Protein AF-A0A9D7HPA2-F1 (afdb_monomer)

Mean predicted aligned error: 9.97 Å

Nearest PDB structures (foldseek):
  3kd4-assembly1_A  TM=5.692E-01  e=1.834E-11  Parabacteroides distasonis ATCC 8503
  7oci-assembly1_A  TM=3.700E-01  e=1.422E-03  Saccharomyces cerevisiae S288C
  4q56-assembly1_A  TM=4.230E-01  e=3.021E-01  Cornu aspersum
  3fzb-assembly2_C  TM=3.402E-01  e=1.429E+00  Lambdavirus lambda
  3fzb-assembly1_A  TM=3.064E-01  e=3.193E+00  Lambdavirus lambda

Foldseek 3Di:
DDWDQFDDLQDRDIDDDDDDDDPDDDPPDDDDDDDDDDAPQAPQVVPLPDPSVLRDAGVVLVVFKDKAAPAAQAWDAKDKDKDKDFVLQQKAKDFDAFPDWDDDPRIIMGMHIDGGGANAPPAPQFQSQPDGGMMITDDRCLPDPPDPCPDDPCVLPSRDTSLVSLVLNVQCVLCVCVVVCVVDVDPPPVQLVVLLCVQCPPVPPDDPLVSLLSVLVCLQQPAAEDECVCVRRPNDPPDDDDLSVCSNNSYHYPSCQSSNSSVVCVVSVFFKKKWFFDFVSHHADDNGHDNNRNPTFIWIWTDDPPDTWIAGRDDHRHGAGILADALRQAQGKIWIDGNVLSPDSDNRRTDIDTRHHADQVFQEWEKEWDWEAEPVVLWIKIKIKIKGWANLCVQAVCCVVPVDHDPVAQCLSPQDQQVFPQKDWDDKDKDDWDRDPRTMIMMITMIINSVQWDDPDPFKIKGWQASQLRDSFDPPRDLPSHDGKRFDSGFHKYKGKYKYFYPAFKDKDKPFADADWADQPQWIWHWDWADPDRGIIMIMIIIGGPDGIRGSVRSVSVVVRRVNSNRVSGIMMMIGHDDPPDD

pLDDT: mean 81.25, std 18.53, range [27.78, 98.69]

Solvent-accessible surface area (backbone atoms only — not comparable to full-atom values): 32894 Å² total; per-residue (Å²): 115,50,81,42,72,45,47,54,101,85,46,82,43,81,45,78,50,78,80,83,85,81,79,89,82,56,94,88,67,85,85,88,87,86,86,86,85,86,79,59,58,62,80,44,68,93,70,38,72,61,85,61,36,78,76,63,82,43,51,49,43,70,68,45,32,51,74,49,67,81,59,33,74,52,65,38,67,69,48,79,49,76,51,76,48,48,60,75,56,25,74,38,81,38,66,60,77,60,75,42,77,50,75,61,89,56,40,37,38,36,31,37,77,49,62,70,39,59,50,51,70,71,48,66,52,44,42,69,58,77,70,58,70,34,31,36,32,18,50,40,58,35,75,57,71,76,85,85,68,93,83,52,94,65,57,84,53,36,67,50,44,56,55,55,52,55,49,41,46,56,49,44,60,37,49,45,54,56,69,46,44,77,77,40,84,67,84,73,55,65,63,45,56,53,58,51,47,63,73,49,61,91,48,91,82,60,57,68,48,60,52,50,42,54,52,48,37,46,46,18,73,67,25,46,52,42,80,49,58,54,56,40,72,68,76,52,92,77,63,80,90,53,65,50,57,27,60,74,68,35,40,42,44,60,87,47,37,64,44,50,49,39,47,56,43,52,71,72,73,51,73,60,32,41,28,38,57,44,51,54,59,72,34,71,47,53,103,58,34,60,72,62,62,84,83,46,65,57,31,45,30,35,67,43,90,95,48,69,47,38,37,52,68,57,87,49,65,54,37,50,37,56,72,53,64,56,65,49,46,40,56,25,34,22,45,50,47,40,64,73,62,68,72,49,94,62,88,75,74,88,42,73,45,69,39,75,64,79,67,52,90,45,20,31,35,39,39,40,34,50,30,46,35,37,80,89,81,52,42,27,42,29,46,33,45,38,39,24,18,26,57,42,25,71,57,19,48,35,20,80,75,68,73,40,62,61,87,88,53,69,65,44,48,32,64,49,69,56,72,16,90,43,37,40,72,75,48,77,49,68,56,80,68,42,71,54,87,66,30,33,38,43,38,42,37,34,32,40,35,31,75,26,51,43,78,78,52,97,59,30,36,36,37,56,39,41,42,67,45,62,62,80,64,85,74,90,67,65,41,82,88,55,83,57,43,37,42,52,84,59,32,33,39,39,38,33,36,42,36,42,37,43,81,53,54,45,47,73,48,72,43,74,36,71,71,48,75,42,68,43,88,59,27,38,39,38,30,47,79,45,74,77,55,56,35,31,37,36,39,40,38,37,42,37,30,67,55,39,67,46,56,54,94,46,30,60,48,41,43,54,46,49,51,46,49,62,30,36,19,54,18,29,41,37,36,29,60,49,75,84,78,80,130

Secondary structure (DSSP, 8-state):
-EEEEEE-SS-EEEEEE------S--TT------------S-S-TTT-SSGGGGG---HHHHTS--EEES-BSS-EEEEEEEEEEEGGG-B--EESPPSEEEEETTEEEEEEEEEEE-B-TT-TT--TTTSS-EEE---B------SS-TTSTTTTSTTS-HHHHHHHHHHHHHHHHHHHHHHS-----HHHHHHHHHHTTT-TTS-HHHHHHHHHHHHHHH-EEE--HHHHTTS-------HHHHHHTTEEEGGGHHHHHHHHHHHTT--EEEEE---TTT---BTTB---TTTS-EEEEEEETTEEEEE----SSS-PPTT---TTTTTPEEEEEEHHHHT-SS----EEEEPP---GGG-EEEEEEEEEEETTTTEEEEEEEEEEETHHHHHHHHHHHHS---TTS-GGGG--GGGSTT-EEEEEEEPPPB-SSSPEEEEEEEEE-GGGEEE-SSSEEEEE-TTTT--S--SS---TT--S-EE-SS-EEEEEEEEEEESS-EEEEEESS--EEEEETTEEEEEEEEE-SSSEEEEEEEEEES-SEE-GGGHHHHHHHHHHHHHHTT-EEEEEEPPP---

Structure (mmCIF, N/CA/C/O backbone):
data_AF-A0A9D7HPA2-F1
#
_entry.id   AF-A0A9D7HPA2-F1
#
loop_
_atom_site.group_PDB
_atom_site.id
_atom_site.type_symbol
_atom_site.label_atom_id
_atom_site.label_alt_id
_atom_site.label_comp_id
_atom_site.label_asym_id
_atom_site.label_entity_id
_atom_site.label_seq_id
_atom_site.pdbx_PDB_ins_code
_atom_site.Cartn_x
_atom_site.Cartn_y
_atom_site.Cartn_z
_atom_site.occupancy
_atom_site.B_iso_or_equiv
_atom_site.auth_seq_id
_atom_site.auth_comp_id
_atom_site.auth_asym_id
_atom_site.auth_atom_id
_atom_site.pdbx_PDB_model_num
ATOM 1 N N . MET A 1 1 ? 20.325 -29.134 -6.492 1.00 56.75 1 MET A N 1
ATOM 2 C CA . MET A 1 1 ? 20.089 -28.386 -7.747 1.00 56.75 1 MET A CA 1
ATOM 3 C C . MET A 1 1 ? 18.676 -28.676 -8.200 1.00 56.75 1 MET A C 1
ATOM 5 O O . MET A 1 1 ? 18.368 -29.830 -8.470 1.00 56.75 1 MET A O 1
ATOM 9 N N . GLN A 1 2 ? 17.821 -27.661 -8.235 1.00 58.47 2 GLN A N 1
ATOM 10 C CA . GLN A 1 2 ? 16.469 -27.806 -8.761 1.00 58.47 2 GLN A CA 1
ATOM 11 C C . GLN A 1 2 ? 16.401 -27.107 -10.119 1.00 58.47 2 GLN A C 1
ATOM 13 O O . GLN A 1 2 ? 16.871 -25.980 -10.288 1.00 58.47 2 GLN A O 1
ATOM 18 N N . ARG A 1 3 ? 15.874 -27.821 -11.114 1.00 57.16 3 ARG A N 1
ATOM 19 C CA . ARG A 1 3 ? 15.630 -27.293 -12.457 1.00 57.16 3 ARG A CA 1
ATOM 20 C C . ARG A 1 3 ? 14.155 -26.944 -12.541 1.00 57.16 3 ARG A C 1
ATOM 22 O O . ARG A 1 3 ? 13.318 -27.841 -12.496 1.00 57.16 3 ARG A O 1
ATOM 29 N N . ALA A 1 4 ? 13.854 -25.663 -12.683 1.00 57.59 4 ALA A N 1
ATOM 30 C CA . ALA A 1 4 ? 12.499 -25.182 -12.895 1.00 57.59 4 ALA A CA 1
ATOM 31 C C . ALA A 1 4 ? 12.332 -24.761 -14.358 1.00 57.59 4 ALA A C 1
ATOM 33 O O . ALA A 1 4 ? 13.221 -24.147 -14.951 1.00 57.59 4 ALA A O 1
ATOM 34 N N . LYS A 1 5 ? 11.184 -25.082 -14.958 1.00 58.91 5 LYS A N 1
ATOM 35 C CA . LYS A 1 5 ? 10.776 -24.439 -16.210 1.00 58.91 5 LYS A CA 1
ATOM 36 C C . LYS A 1 5 ? 10.077 -23.140 -15.847 1.00 58.91 5 LYS A C 1
ATOM 38 O O . LYS A 1 5 ? 9.003 -23.178 -15.259 1.00 58.91 5 LYS A O 1
ATOM 43 N N . VAL A 1 6 ? 10.670 -22.013 -16.214 1.00 56.09 6 VAL A N 1
ATOM 44 C CA . VAL A 1 6 ? 10.032 -20.704 -16.092 1.00 56.09 6 VAL A CA 1
ATOM 45 C C . VAL A 1 6 ? 9.350 -20.414 -17.412 1.00 56.09 6 VAL A C 1
ATOM 47 O O . VAL A 1 6 ? 9.995 -20.160 -18.429 1.00 56.09 6 VAL A O 1
ATOM 50 N N . ARG A 1 7 ? 8.023 -20.488 -17.418 1.00 54.44 7 ARG A N 1
ATOM 51 C CA . ARG A 1 7 ? 7.247 -20.019 -18.557 1.00 54.44 7 ARG A CA 1
ATOM 52 C C . ARG A 1 7 ? 7.038 -18.518 -18.424 1.00 54.44 7 ARG A C 1
ATOM 54 O O . ARG A 1 7 ? 6.667 -18.022 -17.370 1.00 54.44 7 ARG A O 1
ATOM 61 N N . THR A 1 8 ? 7.232 -17.801 -19.514 1.00 53.53 8 THR A N 1
ATOM 62 C CA . THR A 1 8 ? 6.717 -16.446 -19.704 1.00 53.53 8 THR A CA 1
ATOM 63 C C . THR A 1 8 ? 5.618 -16.513 -20.770 1.00 53.53 8 THR A C 1
ATOM 65 O O . THR A 1 8 ? 5.485 -17.538 -21.446 1.00 53.53 8 THR A O 1
ATOM 68 N N . PRO A 1 9 ? 4.853 -15.436 -21.027 1.00 46.03 9 PRO A N 1
ATOM 69 C CA . PRO A 1 9 ? 3.912 -15.393 -22.155 1.00 46.03 9 PRO A CA 1
ATOM 70 C C . PRO A 1 9 ? 4.555 -15.668 -23.531 1.00 46.03 9 PRO A C 1
ATOM 72 O O . PRO A 1 9 ? 3.867 -15.713 -24.552 1.00 46.03 9 PRO A O 1
ATOM 75 N N . ILE A 1 10 ? 5.888 -15.758 -23.587 1.00 46.94 10 ILE A N 1
ATOM 76 C CA . ILE A 1 10 ? 6.703 -15.679 -24.796 1.00 46.94 10 ILE A CA 1
ATOM 77 C C . ILE A 1 10 ? 7.681 -16.851 -24.911 1.00 46.94 10 ILE A C 1
ATOM 79 O O . ILE A 1 10 ? 7.950 -17.313 -26.022 1.00 46.94 10 ILE A O 1
ATOM 83 N N . THR A 1 11 ? 8.206 -17.327 -23.785 1.00 52.28 11 THR A N 1
ATOM 84 C CA . THR A 1 11 ? 9.314 -18.280 -23.716 1.00 52.28 11 THR A CA 1
ATOM 85 C C . THR A 1 11 ? 9.033 -19.368 -22.686 1.00 52.28 11 THR A C 1
ATOM 87 O O . THR A 1 11 ? 8.380 -19.134 -21.676 1.00 52.28 11 THR A O 1
ATOM 90 N N . ASN A 1 12 ? 9.557 -20.566 -22.938 1.00 56.91 12 ASN A N 1
ATOM 91 C CA . ASN A 1 12 ? 9.781 -21.563 -21.897 1.00 56.91 12 ASN A CA 1
ATOM 92 C C . ASN A 1 12 ? 11.282 -21.538 -21.611 1.00 56.91 12 ASN A C 1
ATOM 94 O O . ASN A 1 12 ? 12.064 -22.079 -22.393 1.00 56.91 12 ASN A O 1
ATOM 98 N N . GLU A 1 13 ? 11.670 -20.854 -20.544 1.00 61.69 13 GLU A N 1
ATOM 99 C CA . GLU A 1 13 ? 13.046 -20.766 -20.068 1.00 61.69 13 GLU A CA 1
ATOM 100 C C . GLU A 1 13 ? 13.318 -21.861 -19.040 1.00 61.69 13 GLU A C 1
ATOM 102 O O . GLU A 1 13 ? 12.416 -22.369 -18.370 1.00 61.69 13 GLU A O 1
ATOM 107 N N . GLU A 1 14 ? 14.582 -22.240 -18.917 1.00 62.88 14 GLU A N 1
ATOM 108 C CA . GLU A 1 14 ? 15.038 -23.070 -17.812 1.00 62.88 14 GLU A CA 1
ATOM 109 C C . GLU A 1 14 ? 15.708 -22.160 -16.795 1.00 62.88 14 GLU A C 1
ATOM 111 O O . GLU A 1 14 ? 16.639 -21.429 -17.130 1.00 62.88 14 GLU A O 1
ATOM 116 N N . ALA A 1 15 ? 15.210 -22.190 -15.565 1.00 65.62 15 ALA A N 1
ATOM 117 C CA . ALA A 1 15 ? 15.861 -21.568 -14.430 1.00 65.62 15 ALA A CA 1
ATOM 118 C C . ALA A 1 15 ? 16.487 -22.653 -13.559 1.00 65.62 15 ALA A C 1
ATOM 120 O O . ALA A 1 15 ? 15.932 -23.741 -13.368 1.00 65.62 15 ALA A O 1
ATOM 121 N N . TRP A 1 16 ? 17.652 -22.333 -13.014 1.00 69.25 16 TRP A N 1
ATOM 122 C CA . TRP A 1 16 ? 18.376 -23.200 -12.101 1.00 69.25 16 TRP A CA 1
ATOM 123 C C . TRP A 1 16 ? 18.486 -22.510 -10.752 1.00 69.25 16 TRP A C 1
ATOM 125 O O . TRP A 1 16 ? 18.952 -21.374 -10.681 1.00 69.25 16 TRP A O 1
ATOM 135 N N . SER A 1 17 ? 18.082 -23.207 -9.691 1.00 74.25 17 SER A N 1
ATOM 136 C CA . SER A 1 17 ? 18.347 -22.797 -8.316 1.00 74.25 17 SER A CA 1
ATOM 137 C C . SER A 1 17 ? 19.311 -23.780 -7.649 1.00 74.25 17 SER A C 1
ATOM 139 O O . SER A 1 17 ? 19.229 -25.010 -7.797 1.00 74.25 17 SER A O 1
ATOM 141 N N . TYR A 1 18 ? 20.261 -23.212 -6.915 1.00 77.12 18 TYR A N 1
ATOM 142 C CA . TYR A 1 18 ? 21.232 -23.940 -6.112 1.00 77.12 18 TYR A CA 1
ATOM 143 C C . TYR A 1 18 ? 20.990 -23.552 -4.653 1.00 77.12 18 TYR A C 1
ATOM 145 O O . TYR A 1 18 ? 21.282 -22.424 -4.273 1.00 77.12 18 TYR A O 1
ATOM 153 N N . SER A 1 19 ? 20.424 -24.471 -3.865 1.00 80.75 19 SER A N 1
ATOM 154 C CA . SER A 1 19 ? 20.400 -24.356 -2.401 1.00 80.75 19 SER A CA 1
ATOM 155 C C . SER A 1 19 ? 21.610 -25.091 -1.845 1.00 80.75 19 SER A C 1
ATOM 157 O O . SER A 1 19 ? 21.889 -26.219 -2.267 1.00 80.75 19 SER A O 1
ATOM 159 N N . LEU A 1 20 ? 22.330 -24.434 -0.944 1.00 81.00 20 LEU A N 1
ATOM 160 C CA . LEU A 1 20 ? 23.427 -25.008 -0.178 1.00 81.00 20 LEU A CA 1
ATOM 161 C C . LEU A 1 20 ? 22.955 -25.084 1.271 1.00 81.00 20 LEU A C 1
ATOM 163 O O . LEU A 1 20 ? 22.969 -24.078 1.975 1.00 81.00 20 LEU A O 1
ATOM 167 N N . ASP A 1 21 ? 22.524 -26.268 1.695 1.00 82.69 21 ASP A N 1
ATOM 168 C CA . ASP A 1 21 ? 22.104 -26.501 3.074 1.00 82.69 21 ASP A CA 1
ATOM 169 C C . ASP A 1 21 ? 23.338 -26.876 3.894 1.00 82.69 21 ASP A C 1
ATOM 171 O O . ASP A 1 21 ? 23.985 -27.900 3.659 1.00 82.69 21 ASP A O 1
ATOM 175 N N . VAL A 1 22 ? 23.704 -26.009 4.831 1.00 83.00 22 VAL A N 1
ATOM 176 C CA . VAL A 1 22 ? 24.947 -26.133 5.592 1.00 83.00 22 VAL A CA 1
ATOM 177 C C . VAL A 1 22 ? 24.604 -26.724 6.952 1.00 83.00 22 VAL A C 1
ATOM 179 O O . VAL A 1 22 ? 23.948 -26.084 7.769 1.00 83.00 22 VAL A O 1
ATOM 182 N N . ALA A 1 23 ? 25.010 -27.970 7.188 1.00 88.69 23 ALA A N 1
ATOM 183 C CA . ALA A 1 23 ? 24.711 -28.692 8.421 1.00 88.69 23 ALA A CA 1
ATOM 184 C C . ALA A 1 23 ? 25.867 -28.608 9.427 1.00 88.69 23 ALA A C 1
ATOM 186 O O . ALA A 1 23 ? 27.034 -28.525 9.050 1.00 88.69 23 ALA A O 1
ATOM 187 N N . GLY A 1 24 ? 25.538 -28.694 10.719 1.00 89.44 24 GLY A N 1
ATOM 188 C CA . GLY A 1 24 ? 26.531 -28.828 11.789 1.00 89.44 24 GLY A CA 1
ATOM 189 C C . GLY A 1 24 ? 27.264 -27.543 12.186 1.00 89.44 24 GLY A C 1
ATOM 190 O O . GLY A 1 24 ? 28.235 -27.642 12.930 1.00 89.44 24 GLY A O 1
ATOM 191 N N . ILE A 1 25 ? 26.802 -26.370 11.735 1.00 90.88 25 ILE A N 1
ATOM 192 C CA . ILE A 1 25 ? 27.336 -25.064 12.156 1.00 90.88 25 ILE A CA 1
ATOM 193 C C . ILE A 1 25 ? 27.054 -24.844 13.647 1.00 90.88 25 ILE A C 1
ATOM 195 O O . ILE A 1 25 ? 25.927 -25.033 14.112 1.00 90.88 25 ILE A O 1
ATOM 199 N N . ARG A 1 26 ? 28.069 -24.403 14.389 1.00 93.69 26 ARG A N 1
ATOM 200 C CA . ARG A 1 26 ? 27.989 -23.981 15.791 1.00 93.69 26 ARG A CA 1
ATOM 201 C C . ARG A 1 26 ? 28.236 -22.479 15.922 1.00 93.69 26 ARG A C 1
ATOM 203 O O . ARG A 1 26 ? 28.821 -21.840 15.051 1.00 93.69 26 ARG A O 1
ATOM 210 N N . THR A 1 27 ? 27.799 -21.900 17.040 1.00 92.31 27 THR A N 1
ATOM 211 C CA . THR A 1 27 ? 28.061 -20.489 17.357 1.00 92.31 27 THR A CA 1
ATOM 212 C C . THR A 1 27 ? 29.565 -20.211 17.376 1.00 92.31 27 THR A C 1
ATOM 214 O O . THR A 1 27 ? 30.301 -20.863 18.113 1.00 92.31 27 THR A O 1
ATOM 217 N N . GLY A 1 28 ? 30.001 -19.216 16.600 1.00 92.44 28 GLY A N 1
ATOM 218 C CA . GLY A 1 28 ? 31.408 -18.823 16.476 1.00 92.44 28 GLY A CA 1
ATOM 219 C C . GLY A 1 28 ? 32.152 -19.467 15.303 1.00 92.44 28 GLY A C 1
ATOM 220 O O . GLY A 1 28 ? 33.264 -19.035 15.004 1.00 92.44 28 GLY A O 1
ATOM 221 N N . ASP A 1 29 ? 31.551 -20.443 14.615 1.00 94.00 29 ASP A N 1
ATOM 222 C CA . ASP A 1 29 ? 32.142 -21.018 13.407 1.00 94.00 29 ASP A CA 1
ATOM 223 C C . ASP A 1 29 ? 32.238 -19.969 12.287 1.00 94.00 29 ASP A C 1
ATOM 225 O O . ASP A 1 29 ? 31.344 -19.142 12.090 1.00 94.00 29 ASP A O 1
ATOM 229 N N . VAL A 1 30 ? 33.322 -20.039 11.512 1.00 91.00 30 VAL A N 1
ATOM 230 C CA . VAL A 1 30 ? 33.502 -19.255 10.285 1.00 91.00 30 VAL A CA 1
ATOM 231 C C . VAL A 1 30 ? 33.219 -20.161 9.100 1.00 91.00 30 VAL A C 1
ATOM 233 O O . VAL A 1 30 ? 33.853 -21.204 8.941 1.00 91.00 30 VAL A O 1
ATOM 236 N N . VAL A 1 31 ? 32.283 -19.748 8.252 1.00 90.81 31 VAL A N 1
ATOM 237 C CA . VAL A 1 31 ? 31.898 -20.508 7.064 1.00 90.81 31 VAL A CA 1
ATOM 238 C C . VAL A 1 31 ? 32.388 -19.787 5.817 1.00 90.81 31 VAL A C 1
ATOM 240 O O . VAL A 1 31 ? 32.127 -18.600 5.631 1.00 90.81 31 VAL A O 1
ATOM 243 N N . GLU A 1 32 ? 33.093 -20.513 4.952 1.00 90.88 32 GLU A N 1
ATOM 244 C CA . GLU A 1 32 ? 33.601 -19.987 3.691 1.00 90.88 32 GLU A CA 1
ATOM 245 C C . GLU A 1 32 ? 32.871 -20.617 2.503 1.00 90.88 32 GLU A C 1
ATOM 247 O O . GLU A 1 32 ? 32.838 -21.838 2.343 1.00 90.88 32 GLU A O 1
ATOM 252 N N . PHE A 1 33 ? 32.346 -19.766 1.624 1.00 88.94 33 PHE A N 1
ATOM 253 C CA . PHE A 1 33 ? 31.756 -20.178 0.357 1.00 88.94 33 PHE A CA 1
ATOM 254 C C . PHE A 1 33 ? 32.484 -19.518 -0.805 1.00 88.94 33 PHE A C 1
ATOM 256 O O . PHE A 1 33 ? 32.704 -18.308 -0.818 1.00 88.94 33 PHE A O 1
ATOM 263 N N . ARG A 1 34 ? 32.812 -20.314 -1.825 1.00 90.19 34 ARG A N 1
ATOM 264 C CA . ARG A 1 34 ? 33.353 -19.825 -3.095 1.00 90.19 34 ARG A CA 1
ATOM 265 C C . ARG A 1 34 ? 32.576 -20.442 -4.240 1.00 90.19 34 ARG A C 1
ATOM 267 O O . ARG A 1 34 ? 32.484 -21.662 -4.348 1.00 90.19 34 ARG A O 1
ATOM 274 N N . TRP A 1 35 ? 32.053 -19.604 -5.122 1.00 88.62 35 TRP A N 1
ATOM 275 C CA . TRP A 1 35 ? 31.355 -20.056 -6.318 1.00 88.62 35 TRP A CA 1
ATOM 276 C C . TRP A 1 35 ? 31.652 -19.139 -7.501 1.00 88.62 35 TRP A C 1
ATOM 278 O O . TRP A 1 35 ? 32.033 -17.979 -7.347 1.00 88.62 35 TRP A O 1
ATOM 288 N N . LYS A 1 36 ? 31.453 -19.668 -8.707 1.00 88.31 36 LYS A N 1
ATOM 289 C CA . LYS A 1 36 ? 31.543 -18.924 -9.962 1.00 88.31 36 LYS A CA 1
ATOM 290 C C . LYS A 1 36 ? 30.421 -19.384 -10.876 1.00 88.31 36 LYS A C 1
ATOM 292 O O . LYS A 1 36 ? 30.285 -20.577 -11.130 1.00 88.31 36 LYS A O 1
ATOM 297 N N . TYR A 1 37 ? 29.669 -18.428 -11.409 1.00 82.50 37 TYR A N 1
ATOM 298 C CA . TYR A 1 37 ? 28.643 -18.687 -12.412 1.00 82.50 37 TYR A CA 1
ATOM 299 C C . TYR A 1 37 ? 29.034 -18.032 -13.730 1.00 82.50 37 TYR A C 1
ATOM 301 O O . TYR A 1 37 ? 29.511 -16.899 -13.759 1.00 82.50 37 TYR A O 1
ATOM 309 N N . MET A 1 38 ? 28.831 -18.756 -14.826 1.00 81.00 38 MET A N 1
ATOM 310 C CA . MET A 1 38 ? 28.957 -18.213 -16.173 1.00 81.00 38 MET A CA 1
ATOM 311 C C . MET A 1 38 ? 27.562 -18.124 -16.765 1.00 81.00 38 MET A C 1
ATOM 313 O O . MET A 1 38 ? 26.916 -19.145 -16.994 1.00 81.00 38 MET A O 1
ATOM 317 N N . VAL A 1 39 ? 27.098 -16.897 -16.979 1.00 74.88 39 VAL A N 1
ATOM 318 C CA . VAL A 1 39 ? 25.806 -16.636 -17.606 1.00 74.88 39 VAL A CA 1
ATOM 319 C C . VAL A 1 39 ? 26.052 -16.457 -19.106 1.00 74.88 39 VAL A C 1
ATOM 321 O O . VAL A 1 39 ? 26.693 -15.477 -19.490 1.00 74.88 39 VAL A O 1
ATOM 324 N N . PRO A 1 40 ? 25.609 -17.389 -19.967 1.00 68.56 40 PRO A N 1
ATOM 325 C CA . PRO A 1 40 ? 25.776 -17.250 -21.412 1.00 68.56 40 PRO A CA 1
ATOM 326 C C . PRO A 1 40 ? 25.123 -15.957 -21.912 1.00 68.56 40 PRO A C 1
ATOM 328 O O . PRO A 1 40 ? 23.958 -15.696 -21.623 1.00 68.56 40 PRO A O 1
ATOM 331 N N . TYR A 1 41 ? 25.887 -15.141 -22.641 1.00 63.84 41 TYR A N 1
ATOM 332 C CA . TYR A 1 41 ? 25.460 -13.820 -23.124 1.00 63.84 41 TYR A CA 1
ATOM 333 C C . TYR A 1 41 ? 24.243 -13.908 -24.058 1.00 63.84 41 TYR A C 1
ATOM 335 O O . TYR A 1 41 ? 23.307 -13.116 -23.941 1.00 63.84 41 TYR A O 1
ATOM 343 N N . ASP A 1 42 ? 24.248 -14.932 -24.913 1.00 63.16 42 ASP A N 1
ATOM 344 C CA . ASP A 1 42 ? 23.152 -15.360 -25.776 1.00 63.16 42 ASP A CA 1
ATOM 345 C C . ASP A 1 42 ? 22.907 -16.860 -25.519 1.00 63.16 42 ASP A C 1
ATOM 347 O O . ASP A 1 42 ? 23.666 -17.720 -25.967 1.00 63.16 42 ASP A O 1
ATOM 351 N N . LEU A 1 43 ? 21.875 -17.179 -24.728 1.00 56.47 43 LEU A N 1
ATOM 352 C CA . LEU A 1 43 ? 21.468 -18.565 -24.435 1.00 56.47 43 LEU A CA 1
ATOM 353 C C . LEU A 1 43 ? 20.929 -19.288 -25.674 1.00 56.47 43 LEU A C 1
ATOM 355 O O . LEU A 1 43 ? 20.772 -20.510 -25.671 1.00 56.47 43 LEU A O 1
ATOM 359 N N . ASN A 1 44 ? 20.591 -18.531 -26.710 1.00 54.03 44 ASN A N 1
ATOM 360 C CA . ASN A 1 44 ? 19.641 -18.933 -27.716 1.00 54.03 44 ASN A CA 1
ATOM 361 C C . ASN A 1 44 ? 20.144 -18.763 -29.144 1.00 54.03 44 ASN A C 1
ATOM 363 O O . ASN A 1 44 ? 19.396 -19.129 -30.049 1.00 54.03 44 ASN A O 1
ATOM 367 N N . ALA A 1 45 ? 21.383 -18.311 -29.352 1.00 50.94 45 ALA A N 1
ATOM 368 C CA . ALA A 1 45 ? 22.054 -18.196 -30.647 1.00 50.94 45 ALA A CA 1
ATOM 369 C C . ALA A 1 45 ? 21.737 -19.361 -31.613 1.00 50.94 45 ALA A C 1
ATOM 371 O O . ALA A 1 45 ? 21.465 -19.109 -32.785 1.00 50.94 45 ALA A O 1
ATOM 372 N N . PRO A 1 46 ? 21.674 -20.641 -31.174 1.00 51.84 46 PRO A N 1
ATOM 373 C CA . PRO A 1 46 ? 21.341 -21.751 -32.074 1.00 51.84 46 PRO A CA 1
ATOM 374 C C . PRO A 1 46 ? 19.865 -21.800 -32.524 1.00 51.84 46 PRO A C 1
ATOM 376 O O . PRO A 1 46 ? 19.547 -22.433 -33.526 1.00 51.84 46 PRO A O 1
ATOM 379 N N . ARG A 1 47 ? 18.942 -21.178 -31.778 1.00 48.06 47 ARG A N 1
ATOM 380 C CA . ARG A 1 47 ? 17.478 -21.166 -31.994 1.00 48.06 47 ARG A CA 1
ATOM 381 C C . ARG A 1 47 ? 16.933 -19.805 -32.445 1.00 48.06 47 ARG A C 1
ATOM 383 O O . ARG A 1 47 ? 15.775 -19.728 -32.858 1.00 48.06 47 ARG A O 1
ATOM 390 N N . SER A 1 48 ? 17.749 -18.755 -32.379 1.00 46.53 48 SER A N 1
ATOM 391 C CA . SER A 1 48 ? 17.416 -17.378 -32.748 1.00 46.53 48 SER A CA 1
ATOM 392 C C . SER A 1 48 ? 17.698 -17.052 -34.221 1.00 46.53 48 SER A C 1
ATOM 394 O O . SER A 1 48 ? 17.544 -15.908 -34.627 1.00 46.53 48 SER A O 1
ATOM 396 N N . TYR A 1 49 ? 18.008 -18.028 -35.081 1.00 44.09 49 TYR A N 1
ATOM 397 C CA . TYR A 1 49 ? 18.020 -17.809 -36.534 1.00 44.09 49 TYR A CA 1
ATOM 398 C C . TYR A 1 49 ? 16.582 -17.767 -37.105 1.00 44.09 49 TYR A C 1
ATOM 400 O O . TYR A 1 49 ? 15.806 -18.711 -36.960 1.00 44.09 49 TYR A O 1
ATOM 408 N N . GLY A 1 50 ? 16.208 -16.664 -37.774 1.00 48.44 50 GLY A N 1
ATOM 409 C CA . GLY A 1 50 ? 14.927 -16.496 -38.490 1.00 48.44 50 GLY A CA 1
ATOM 410 C C . GLY A 1 50 ? 13.968 -15.455 -37.886 1.00 48.44 50 GLY A C 1
ATOM 411 O O . GLY A 1 50 ? 14.345 -14.640 -37.053 1.00 48.44 50 GLY A O 1
ATOM 412 N N . TRP A 1 51 ? 12.689 -15.452 -38.291 1.00 44.06 51 TRP A N 1
ATOM 413 C CA . TRP A 1 51 ? 11.695 -14.457 -37.831 1.00 44.06 51 TRP A CA 1
ATOM 414 C C . TRP A 1 51 ? 11.473 -14.454 -36.306 1.00 44.06 51 TRP A C 1
ATOM 416 O O . TRP A 1 51 ? 11.012 -13.453 -35.759 1.00 44.06 51 TRP A O 1
ATOM 426 N N . ARG A 1 52 ? 11.824 -15.558 -35.628 1.00 41.47 52 ARG A N 1
ATOM 427 C CA . ARG A 1 52 ? 11.766 -15.722 -34.168 1.00 41.47 52 ARG A CA 1
ATOM 428 C C . ARG A 1 52 ? 12.858 -14.951 -33.417 1.00 41.47 52 ARG A C 1
ATOM 430 O O . ARG A 1 52 ? 12.622 -14.619 -32.263 1.00 41.47 52 ARG A O 1
ATOM 437 N N . ALA A 1 53 ? 13.958 -14.576 -34.083 1.00 48.62 53 ALA A N 1
ATOM 438 C CA . ALA A 1 53 ? 14.993 -13.683 -33.542 1.00 48.62 53 ALA A CA 1
ATOM 439 C C . ALA A 1 53 ? 14.417 -12.352 -33.037 1.00 48.62 53 ALA A C 1
ATOM 441 O O . ALA A 1 53 ? 14.926 -11.755 -32.103 1.00 48.62 53 ALA A O 1
ATOM 442 N N . ARG A 1 54 ? 13.326 -11.892 -33.668 1.00 46.41 54 ARG A N 1
ATOM 443 C CA . ARG A 1 54 ? 12.666 -10.598 -33.420 1.00 46.41 54 ARG A CA 1
ATOM 444 C C . ARG A 1 54 ? 11.778 -10.567 -32.168 1.00 46.41 54 ARG A C 1
ATOM 446 O O . ARG A 1 54 ? 10.946 -9.670 -32.046 1.00 46.41 54 ARG A O 1
ATOM 453 N N . TYR A 1 55 ? 11.823 -11.622 -31.362 1.00 46.88 55 TYR A N 1
ATOM 454 C CA . TYR A 1 55 ? 10.955 -11.813 -30.200 1.00 46.88 55 TYR A CA 1
ATOM 455 C C . TYR A 1 55 ? 11.720 -12.332 -28.982 1.00 46.88 55 TYR A C 1
ATOM 457 O O . TYR A 1 55 ? 11.084 -12.763 -28.016 1.00 46.88 55 TYR A O 1
ATOM 465 N N . TRP A 1 56 ? 13.042 -12.465 -29.104 1.00 53.31 56 TRP A N 1
ATOM 466 C CA . TRP A 1 56 ? 13.883 -13.182 -28.159 1.00 53.31 56 TRP A CA 1
ATOM 467 C C . TRP A 1 56 ? 14.877 -12.203 -27.567 1.00 53.31 56 TRP A C 1
ATOM 469 O O . TRP A 1 56 ? 15.584 -11.486 -28.269 1.00 53.31 56 TRP A O 1
ATOM 479 N N . VAL A 1 57 ? 14.874 -12.171 -26.245 1.00 55.38 57 VAL A N 1
ATOM 480 C CA . VAL A 1 57 ? 15.635 -11.229 -25.456 1.00 55.38 57 VAL A CA 1
ATOM 481 C C . VAL A 1 57 ? 16.566 -12.048 -24.576 1.00 55.38 57 VAL A C 1
ATOM 483 O O . VAL A 1 57 ? 16.113 -12.717 -23.648 1.00 55.38 57 VAL A O 1
ATOM 486 N N . ASP A 1 58 ? 17.858 -12.012 -24.880 1.00 61.81 58 ASP A N 1
ATOM 487 C CA . ASP A 1 58 ? 18.846 -12.818 -24.169 1.00 61.81 58 ASP A CA 1
ATOM 488 C C . ASP A 1 58 ? 19.297 -12.178 -22.853 1.00 61.81 58 ASP A C 1
ATOM 490 O O . ASP A 1 58 ? 18.964 -11.031 -22.531 1.00 61.81 58 ASP A O 1
ATOM 494 N N . ASN A 1 59 ? 20.092 -12.935 -22.089 1.00 65.69 59 ASN A N 1
ATOM 495 C CA . ASN A 1 59 ? 20.639 -12.510 -20.804 1.00 65.69 59 ASN A CA 1
ATOM 496 C C . ASN A 1 59 ? 21.278 -11.123 -20.884 1.00 65.69 59 ASN A C 1
ATOM 498 O O . ASN A 1 59 ? 21.106 -10.337 -19.960 1.00 65.69 59 ASN A O 1
ATOM 502 N N . TRP A 1 60 ? 21.936 -10.770 -21.993 1.00 65.62 60 TRP A N 1
ATOM 503 C CA . TRP A 1 60 ? 22.562 -9.459 -22.139 1.00 65.62 60 TRP A CA 1
ATOM 504 C C . TRP A 1 60 ? 21.613 -8.283 -21.866 1.00 65.62 60 TRP A C 1
ATOM 506 O O . TRP A 1 60 ? 22.037 -7.327 -21.225 1.00 65.62 60 TRP A O 1
ATOM 516 N N . SER A 1 61 ? 20.335 -8.338 -22.262 1.00 61.53 61 SER A N 1
ATOM 517 C CA . SER A 1 61 ? 19.413 -7.217 -22.025 1.00 61.53 61 SER A CA 1
ATOM 518 C C . SER A 1 61 ? 19.040 -7.093 -20.541 1.00 61.53 61 SER A C 1
ATOM 520 O O . SER A 1 61 ? 18.961 -5.981 -20.017 1.00 61.53 61 SER A O 1
ATOM 522 N N . ARG A 1 62 ? 18.900 -8.233 -19.843 1.00 64.38 62 ARG A N 1
ATOM 523 C CA . ARG A 1 62 ? 18.686 -8.318 -18.387 1.00 64.38 62 ARG A CA 1
ATOM 524 C C . ARG A 1 62 ? 19.925 -7.855 -17.617 1.00 64.38 62 ARG A C 1
ATOM 526 O O . ARG A 1 62 ? 19.827 -7.434 -16.471 1.00 64.38 62 ARG A O 1
ATOM 533 N N . LEU A 1 63 ? 21.082 -7.905 -18.271 1.00 66.00 63 LEU A N 1
ATOM 534 C CA . LEU A 1 63 ? 22.382 -7.520 -17.741 1.00 66.00 63 LEU A CA 1
ATOM 535 C C . LEU A 1 63 ? 22.784 -6.064 -18.082 1.00 66.00 63 LEU A C 1
ATOM 537 O O . LEU A 1 63 ? 23.899 -5.653 -17.779 1.00 66.00 63 LEU A O 1
ATOM 541 N N . THR A 1 64 ? 21.906 -5.264 -18.710 1.00 62.31 64 THR A N 1
ATOM 542 C CA . THR A 1 64 ? 22.251 -3.896 -19.173 1.00 62.31 64 THR A CA 1
ATOM 543 C C . THR A 1 64 ? 21.914 -2.751 -18.217 1.00 62.31 64 THR A C 1
ATOM 545 O O . THR A 1 64 ? 22.313 -1.617 -18.487 1.00 62.31 64 THR A O 1
ATOM 548 N N . SER A 1 65 ? 21.221 -3.007 -17.105 1.00 70.81 65 SER A N 1
ATOM 549 C CA . SER A 1 65 ? 21.091 -2.021 -16.029 1.00 70.81 65 SER A CA 1
ATOM 550 C C . SER A 1 65 ? 20.930 -2.699 -14.679 1.00 70.81 65 SER A C 1
ATOM 552 O O . SER A 1 65 ? 20.012 -3.493 -14.472 1.00 70.81 65 SER A O 1
ATOM 554 N N . TRP A 1 66 ? 21.839 -2.377 -13.765 1.00 73.50 66 TRP A N 1
ATOM 555 C CA . TRP A 1 66 ? 21.865 -2.914 -12.417 1.00 73.50 66 TRP A CA 1
ATOM 556 C C . TRP A 1 66 ? 21.933 -1.799 -11.401 1.00 73.50 66 TRP A C 1
ATOM 558 O O . TRP A 1 66 ? 22.563 -0.760 -11.611 1.00 73.50 66 TRP A O 1
ATOM 568 N N . ARG A 1 67 ? 21.338 -2.083 -10.251 1.00 76.88 67 ARG A N 1
ATOM 56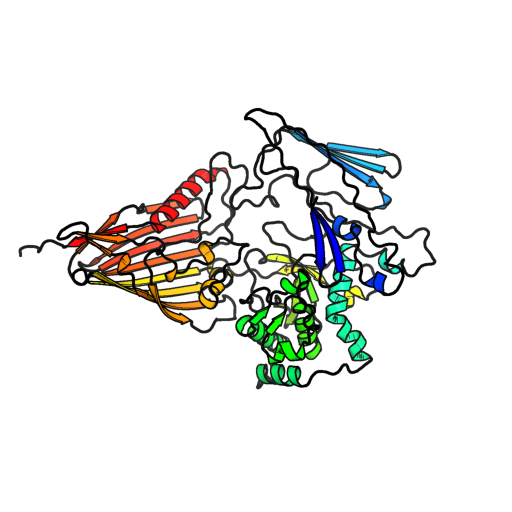9 C CA . ARG A 1 67 ? 21.630 -1.375 -9.023 1.00 76.88 67 ARG A CA 1
ATOM 570 C C . ARG A 1 67 ? 22.269 -2.363 -8.063 1.00 76.88 67 ARG A C 1
ATOM 572 O O . ARG A 1 67 ? 21.651 -3.367 -7.727 1.00 76.88 67 ARG A O 1
ATOM 579 N N . VAL A 1 68 ? 23.517 -2.110 -7.690 1.00 79.31 68 VAL A N 1
ATOM 580 C CA . VAL A 1 68 ? 24.263 -2.952 -6.750 1.00 79.31 68 VAL A CA 1
ATOM 581 C C . VAL A 1 68 ? 24.380 -2.188 -5.441 1.00 79.31 68 VAL A C 1
ATOM 583 O O . VAL A 1 68 ? 24.929 -1.085 -5.413 1.00 79.31 68 VAL A O 1
ATOM 586 N N . PHE A 1 69 ? 23.840 -2.770 -4.377 1.00 83.69 69 PHE A N 1
ATOM 587 C CA . PHE A 1 69 ? 23.984 -2.270 -3.016 1.00 83.69 69 PHE A CA 1
ATOM 588 C C . PHE A 1 69 ? 25.193 -2.950 -2.376 1.00 83.69 69 PHE A C 1
ATOM 590 O O . PHE A 1 69 ? 25.359 -4.160 -2.510 1.00 83.69 69 PHE A O 1
ATOM 597 N N . PHE A 1 70 ? 26.052 -2.170 -1.718 1.00 86.94 70 PHE A N 1
ATOM 598 C CA . PHE A 1 70 ? 27.210 -2.713 -0.998 1.00 86.94 70 PHE A CA 1
ATOM 599 C C . PHE A 1 70 ? 26.830 -3.269 0.382 1.00 86.94 70 PHE A C 1
ATOM 601 O O . PHE A 1 70 ? 27.516 -4.147 0.894 1.00 86.94 70 PHE A O 1
ATOM 608 N N . HIS A 1 71 ? 25.716 -2.790 0.942 1.00 89.38 71 HIS A N 1
ATOM 609 C CA . HIS A 1 71 ? 25.167 -3.202 2.232 1.00 89.38 71 HIS A CA 1
ATOM 610 C C . HIS A 1 71 ? 24.368 -4.504 2.112 1.00 89.38 71 HIS A C 1
ATOM 612 O O . HIS A 1 71 ? 23.863 -4.841 1.038 1.00 89.38 71 HIS A O 1
ATOM 618 N N . GLY A 1 72 ? 24.228 -5.213 3.231 1.00 89.06 72 GLY A N 1
ATOM 619 C CA . GLY A 1 72 ? 23.411 -6.417 3.357 1.00 89.06 72 GLY A CA 1
ATOM 620 C C . GLY A 1 72 ? 22.510 -6.367 4.590 1.00 89.06 72 GLY A C 1
ATOM 621 O O . GLY A 1 72 ? 22.422 -5.349 5.272 1.00 89.06 72 GLY A O 1
ATOM 622 N N . THR A 1 73 ? 21.845 -7.484 4.872 1.00 91.56 73 THR A N 1
ATOM 623 C CA . THR A 1 73 ? 21.095 -7.712 6.125 1.00 91.56 73 THR A CA 1
ATOM 624 C C . THR A 1 73 ? 22.009 -8.139 7.279 1.00 91.56 73 THR A C 1
ATOM 626 O O . THR A 1 73 ? 21.569 -8.337 8.402 1.00 91.56 73 THR A O 1
ATOM 629 N N . LEU A 1 74 ? 23.296 -8.344 6.995 1.00 91.38 74 LEU A N 1
ATOM 630 C CA . LEU A 1 74 ? 24.336 -8.655 7.966 1.00 91.38 74 LEU A CA 1
ATOM 631 C C . LEU A 1 74 ? 25.445 -7.613 7.840 1.00 91.38 74 LEU A C 1
ATOM 633 O O . LEU A 1 74 ? 25.678 -7.121 6.729 1.00 91.38 74 LEU A O 1
ATOM 637 N N . PRO A 1 75 ? 26.149 -7.299 8.941 1.00 91.88 75 PRO A N 1
ATOM 638 C CA . PRO A 1 75 ? 27.222 -6.326 8.898 1.00 91.88 75 PRO A CA 1
ATOM 639 C C . PRO A 1 75 ? 28.393 -6.911 8.111 1.00 91.88 75 PRO A C 1
ATOM 641 O O . PRO A 1 75 ? 28.704 -8.103 8.206 1.00 91.88 75 PRO A O 1
ATOM 644 N N . ILE A 1 76 ? 29.055 -6.069 7.326 1.00 93.12 76 ILE A N 1
ATOM 645 C CA . ILE A 1 76 ? 30.141 -6.477 6.440 1.00 93.12 76 ILE A CA 1
ATOM 646 C C . ILE A 1 76 ? 31.413 -5.781 6.897 1.00 93.12 76 ILE A C 1
ATOM 648 O O . ILE A 1 76 ? 31.611 -4.594 6.659 1.00 93.12 76 ILE A O 1
ATOM 652 N N . ARG A 1 77 ? 32.313 -6.551 7.512 1.00 95.12 77 ARG A N 1
ATOM 653 C CA . ARG A 1 77 ? 33.608 -6.041 7.977 1.00 95.12 77 ARG A CA 1
ATOM 654 C C . ARG A 1 77 ? 34.490 -5.547 6.830 1.00 95.12 77 ARG A C 1
ATOM 656 O O . ARG A 1 77 ? 35.130 -4.514 6.948 1.00 95.12 77 ARG A O 1
ATOM 663 N N . ALA A 1 78 ? 34.548 -6.304 5.737 1.00 95.00 78 ALA A N 1
ATOM 664 C CA . ALA A 1 78 ? 35.316 -5.946 4.552 1.00 95.00 78 ALA A CA 1
ATOM 665 C C . ALA A 1 78 ? 34.665 -6.539 3.301 1.00 95.00 78 ALA A C 1
ATOM 667 O O . ALA A 1 78 ? 34.291 -7.714 3.276 1.00 95.00 78 ALA A O 1
ATOM 668 N N . GLN A 1 79 ? 34.565 -5.738 2.245 1.00 93.88 79 GLN A N 1
ATOM 669 C CA . GLN A 1 79 ? 34.056 -6.150 0.944 1.00 93.88 79 GLN A CA 1
ATOM 670 C C . GLN A 1 79 ? 34.916 -5.571 -0.167 1.00 93.88 79 GLN A C 1
ATOM 672 O O . GLN A 1 79 ? 35.196 -4.374 -0.220 1.00 93.88 79 GLN A O 1
ATOM 677 N N . ARG A 1 80 ? 35.275 -6.444 -1.109 1.00 94.44 80 ARG A N 1
ATOM 678 C CA . ARG A 1 80 ? 35.875 -6.066 -2.383 1.00 94.44 80 ARG A CA 1
ATOM 679 C C . ARG A 1 80 ? 34.907 -6.411 -3.499 1.00 94.44 80 ARG A C 1
ATOM 681 O O . ARG A 1 80 ? 34.590 -7.582 -3.700 1.00 94.44 80 ARG A O 1
ATOM 688 N N . THR A 1 81 ? 34.471 -5.399 -4.236 1.00 92.00 81 THR A N 1
ATOM 689 C CA . THR A 1 81 ? 33.652 -5.587 -5.437 1.00 92.00 81 THR A CA 1
ATOM 690 C C . THR A 1 81 ? 34.466 -5.202 -6.657 1.00 92.00 81 THR A C 1
ATOM 692 O O . THR A 1 81 ? 35.058 -4.127 -6.690 1.00 92.00 81 THR A O 1
ATOM 695 N N . GLU A 1 82 ? 34.462 -6.048 -7.682 1.00 92.19 82 GLU A N 1
ATOM 696 C CA . GLU A 1 82 ? 35.152 -5.783 -8.942 1.00 92.19 82 GLU A CA 1
ATOM 697 C C . GLU A 1 82 ? 34.194 -5.880 -10.115 1.00 92.19 82 GLU A C 1
ATOM 699 O O . GLU A 1 82 ? 33.410 -6.823 -10.220 1.00 92.19 82 GLU A O 1
ATOM 704 N N . ILE A 1 83 ? 34.289 -4.921 -11.034 1.00 88.69 83 ILE A N 1
ATOM 705 C CA . ILE A 1 83 ? 33.689 -5.058 -12.359 1.00 88.69 83 ILE A CA 1
ATOM 706 C C . ILE A 1 83 ? 34.785 -4.911 -13.397 1.00 88.69 83 ILE A C 1
ATOM 708 O O . ILE A 1 83 ? 35.446 -3.876 -13.484 1.00 88.69 83 ILE A O 1
ATOM 712 N N . VAL A 1 84 ? 34.932 -5.964 -14.196 1.00 90.19 84 VAL A N 1
ATOM 713 C CA . VAL A 1 84 ? 35.817 -6.011 -15.354 1.00 90.19 84 VAL A CA 1
ATOM 714 C C . VAL A 1 84 ? 34.951 -6.008 -16.600 1.00 90.19 84 VAL A C 1
ATOM 716 O O . VAL A 1 84 ? 34.059 -6.844 -16.744 1.00 90.19 84 VAL A O 1
ATOM 719 N N . TYR A 1 85 ? 35.200 -5.059 -17.491 1.00 86.25 85 TYR A N 1
ATOM 720 C CA . TYR A 1 85 ? 34.434 -4.901 -18.715 1.00 86.25 85 TYR A CA 1
ATOM 721 C C . TYR A 1 85 ? 35.294 -4.350 -19.842 1.00 86.25 85 TYR A C 1
ATOM 723 O O . TYR A 1 85 ? 36.377 -3.820 -19.621 1.00 86.25 85 TYR A O 1
ATOM 731 N N . HIS A 1 86 ? 34.815 -4.483 -21.072 1.00 83.75 86 HIS A N 1
ATOM 732 C CA . HIS A 1 86 ? 35.513 -3.972 -22.242 1.00 83.75 86 HIS A CA 1
ATOM 733 C C . HIS A 1 86 ? 34.958 -2.595 -22.614 1.00 83.75 86 HIS A C 1
ATOM 735 O O . HIS A 1 86 ? 33.740 -2.420 -22.661 1.00 83.75 86 HIS A O 1
ATOM 741 N N . ARG A 1 87 ? 35.808 -1.626 -22.965 1.00 80.12 87 ARG A N 1
ATOM 742 C CA . ARG A 1 87 ? 35.397 -0.266 -23.359 1.00 80.12 87 ARG A CA 1
ATOM 743 C C . ARG A 1 87 ? 34.358 -0.285 -24.483 1.00 80.12 87 ARG A C 1
ATOM 745 O O . ARG A 1 87 ? 33.400 0.481 -24.446 1.00 80.12 87 ARG A O 1
ATOM 752 N N . ARG A 1 88 ? 34.494 -1.227 -25.425 1.00 76.31 88 ARG A N 1
ATOM 753 C CA . ARG A 1 88 ? 33.542 -1.444 -26.536 1.00 76.31 88 ARG A CA 1
ATOM 754 C C . ARG A 1 88 ? 32.129 -1.832 -26.092 1.00 76.31 88 ARG A C 1
ATOM 756 O O . ARG A 1 88 ? 31.197 -1.658 -26.863 1.00 76.31 88 ARG A O 1
ATOM 763 N N . GLN A 1 89 ? 31.952 -2.345 -24.873 1.00 71.19 89 GLN A N 1
ATOM 764 C CA . GLN A 1 89 ? 30.619 -2.629 -24.336 1.00 71.19 89 GLN A CA 1
ATOM 765 C C . GLN A 1 89 ? 29.864 -1.333 -24.019 1.00 71.19 89 GLN A C 1
ATOM 767 O O . GLN A 1 89 ? 28.643 -1.319 -24.102 1.00 71.19 89 GLN A O 1
ATOM 772 N N . GLY A 1 90 ? 30.575 -0.234 -23.733 1.00 70.38 90 GLY A N 1
ATOM 773 C CA . GLY A 1 90 ? 29.961 1.073 -23.501 1.00 70.38 90 GLY A CA 1
ATOM 774 C C . GLY A 1 90 ? 29.235 1.196 -22.160 1.00 70.38 90 GLY A C 1
ATOM 775 O O . GLY A 1 90 ? 28.333 2.027 -22.054 1.00 70.38 90 GLY A O 1
ATOM 776 N N . LEU A 1 91 ? 29.608 0.387 -21.158 1.00 74.94 91 LEU A N 1
ATOM 777 C CA . LEU A 1 91 ? 29.048 0.459 -19.807 1.00 74.94 91 LEU A CA 1
ATOM 778 C C . LEU A 1 91 ? 29.413 1.789 -19.147 1.00 74.94 91 LEU A C 1
ATOM 780 O O . LEU A 1 91 ? 30.590 2.154 -19.070 1.00 74.94 91 LEU A O 1
ATOM 784 N N . ALA A 1 92 ? 28.405 2.474 -18.617 1.00 72.50 92 ALA A N 1
ATOM 785 C CA . ALA A 1 92 ? 28.597 3.610 -17.738 1.00 72.50 92 ALA A CA 1
ATOM 786 C C . ALA A 1 92 ? 28.341 3.186 -16.279 1.00 72.50 92 ALA A C 1
ATOM 788 O O . ALA A 1 92 ? 27.472 2.374 -15.962 1.00 72.50 92 ALA A O 1
ATOM 789 N N . LEU A 1 93 ? 29.157 3.704 -15.367 1.00 77.00 93 LEU A N 1
ATOM 790 C CA . LEU A 1 93 ? 29.126 3.367 -13.945 1.00 77.00 93 LEU A CA 1
ATOM 791 C C . LEU A 1 93 ? 28.830 4.648 -13.169 1.00 77.00 93 LEU A C 1
ATOM 793 O O . LEU A 1 93 ? 29.509 5.647 -13.388 1.00 77.00 93 LEU A O 1
ATOM 797 N N . MET A 1 94 ? 27.827 4.627 -12.295 1.00 73.06 94 MET A N 1
ATOM 798 C CA . MET A 1 94 ? 27.384 5.780 -11.502 1.00 73.06 94 MET A CA 1
ATOM 799 C C . MET A 1 94 ? 27.123 5.387 -10.054 1.00 73.06 94 MET A C 1
ATOM 801 O O . MET A 1 94 ? 27.080 4.208 -9.698 1.00 73.06 94 MET A O 1
ATOM 805 N N . GLY A 1 95 ? 26.882 6.404 -9.233 1.00 77.25 95 GLY A N 1
ATOM 806 C CA . GLY A 1 95 ? 26.754 6.262 -7.793 1.00 77.25 95 GLY A CA 1
ATOM 807 C C . GLY A 1 95 ? 28.125 6.404 -7.153 1.00 77.25 95 GLY A C 1
ATOM 808 O O . GLY A 1 95 ? 28.877 7.310 -7.515 1.00 77.25 95 GLY A O 1
ATOM 809 N N . TRP A 1 96 ? 28.452 5.512 -6.223 1.00 78.94 96 TRP A N 1
ATOM 810 C CA . TRP A 1 96 ? 29.726 5.585 -5.511 1.00 78.94 96 TRP A CA 1
ATOM 811 C C . TRP A 1 96 ? 30.929 5.357 -6.448 1.00 78.94 96 TRP A C 1
ATOM 813 O O . TRP A 1 96 ? 30.958 4.344 -7.165 1.00 78.94 96 TRP A O 1
ATOM 823 N N . PRO A 1 97 ? 31.931 6.258 -6.466 1.00 85.25 97 PRO A N 1
ATOM 824 C CA . PRO A 1 97 ? 33.094 6.116 -7.335 1.00 85.25 97 PRO A CA 1
ATOM 825 C C . PRO A 1 97 ? 33.915 4.878 -6.960 1.00 85.25 97 PRO A C 1
ATOM 827 O O . PRO A 1 97 ? 33.933 4.452 -5.807 1.00 85.25 97 PRO A O 1
ATOM 830 N N . ALA A 1 98 ? 34.583 4.286 -7.951 1.00 89.56 98 ALA A N 1
ATOM 831 C CA . ALA A 1 98 ? 35.516 3.192 -7.701 1.00 89.56 98 ALA A CA 1
ATOM 832 C C . ALA A 1 98 ? 36.709 3.704 -6.888 1.00 89.56 98 ALA A C 1
ATOM 834 O O . ALA A 1 98 ? 37.238 4.773 -7.195 1.00 89.56 98 ALA A O 1
ATOM 835 N N . THR A 1 99 ? 37.144 2.925 -5.898 1.00 93.19 99 THR A N 1
ATOM 836 C CA . THR A 1 99 ? 38.387 3.178 -5.158 1.00 93.19 99 THR A CA 1
ATOM 837 C C . THR A 1 99 ? 39.584 3.094 -6.102 1.00 93.19 99 THR A C 1
ATOM 839 O O . THR A 1 99 ? 40.492 3.916 -6.034 1.00 93.19 99 THR A O 1
ATOM 842 N N . GLU A 1 100 ? 39.552 2.133 -7.030 1.00 95.88 100 GLU A N 1
ATOM 843 C CA . GLU A 1 100 ? 40.599 1.933 -8.028 1.00 95.88 100 GLU A CA 1
ATOM 844 C C . GLU A 1 100 ? 39.999 1.752 -9.422 1.00 95.88 100 GLU A C 1
ATOM 846 O O . GLU A 1 100 ? 38.943 1.134 -9.609 1.00 95.88 100 GLU A O 1
ATOM 851 N N . ARG A 1 101 ? 40.707 2.260 -10.432 1.00 94.69 101 ARG A N 1
ATOM 852 C CA . ARG A 1 101 ? 40.383 2.054 -11.842 1.00 94.69 101 ARG A CA 1
ATOM 853 C C . ARG A 1 101 ? 41.660 1.767 -12.618 1.00 94.69 101 ARG A C 1
ATOM 855 O O . ARG A 1 101 ? 42.547 2.610 -12.682 1.00 94.69 101 ARG A O 1
ATOM 862 N N . HIS A 1 102 ? 41.711 0.598 -13.242 1.00 96.12 102 HIS A N 1
ATOM 863 C CA . HIS A 1 102 ? 42.813 0.164 -14.091 1.00 96.12 102 HIS A CA 1
ATOM 864 C C . HIS A 1 102 ? 42.322 -0.030 -15.520 1.00 96.12 102 HIS A C 1
ATOM 866 O O . HIS A 1 102 ? 41.259 -0.609 -15.750 1.00 96.12 102 HIS A O 1
ATOM 872 N N . GLU A 1 103 ? 43.108 0.445 -16.479 1.00 94.50 103 GLU A N 1
ATOM 873 C CA . GLU A 1 103 ? 42.821 0.308 -17.903 1.00 94.50 103 GLU A CA 1
ATOM 874 C C . GLU A 1 103 ? 43.999 -0.394 -18.581 1.00 94.50 103 GLU A C 1
ATOM 876 O O . GLU A 1 103 ? 45.131 0.081 -18.518 1.00 94.50 103 GLU A O 1
ATOM 881 N N . GLU A 1 104 ? 43.730 -1.535 -19.214 1.00 93.88 104 GLU A N 1
ATOM 882 C CA . GLU A 1 104 ? 44.707 -2.327 -19.962 1.00 93.88 104 GLU A CA 1
ATOM 883 C C . GLU A 1 104 ? 44.163 -2.554 -21.379 1.00 93.88 104 GLU A C 1
ATOM 885 O O . GLU A 1 104 ? 43.312 -3.413 -21.629 1.00 93.88 104 GLU A O 1
ATOM 890 N N . GLY A 1 105 ? 44.597 -1.706 -22.314 1.00 92.06 105 GLY A N 1
ATOM 891 C CA . GLY A 1 105 ? 44.035 -1.660 -23.663 1.00 92.06 105 GLY A CA 1
ATOM 892 C C . GLY A 1 105 ? 42.552 -1.277 -23.646 1.00 92.06 105 GLY A C 1
ATOM 893 O O . GLY A 1 105 ? 42.184 -0.178 -23.226 1.00 92.06 105 GLY A O 1
ATOM 894 N N . ASP A 1 106 ? 41.698 -2.184 -24.118 1.00 89.56 106 ASP A N 1
ATOM 895 C CA . ASP A 1 106 ? 40.245 -2.018 -24.078 1.00 89.56 106 ASP A CA 1
ATOM 896 C C . ASP A 1 106 ? 39.606 -2.608 -22.802 1.00 89.56 106 ASP A C 1
ATOM 898 O O . ASP A 1 106 ? 38.414 -2.398 -22.573 1.00 89.56 106 ASP A O 1
ATOM 902 N N . ALA A 1 107 ? 40.349 -3.339 -21.965 1.00 93.62 107 ALA A N 1
ATOM 903 C CA . ALA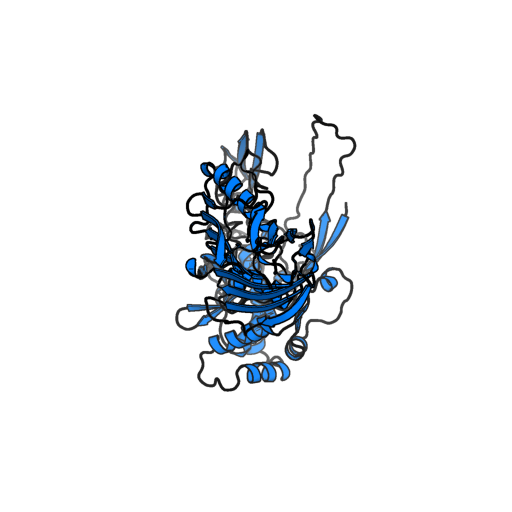 A 1 107 ? 39.835 -3.858 -20.703 1.00 93.62 107 ALA A CA 1
ATOM 904 C C . ALA A 1 107 ? 39.880 -2.770 -19.621 1.00 93.62 107 ALA A C 1
ATOM 906 O O . ALA A 1 107 ? 40.912 -2.149 -19.375 1.00 93.62 107 ALA A O 1
ATOM 907 N N . ILE A 1 108 ? 38.752 -2.555 -18.954 1.00 92.19 108 ILE A N 1
ATOM 908 C CA . ILE A 1 108 ? 38.602 -1.641 -17.827 1.00 92.19 108 ILE A CA 1
ATOM 909 C C . ILE A 1 108 ? 38.240 -2.481 -16.605 1.00 92.19 108 ILE A C 1
ATOM 911 O O . ILE A 1 108 ? 37.255 -3.222 -16.615 1.00 92.19 108 ILE A O 1
ATOM 915 N N . ARG A 1 109 ? 39.031 -2.356 -15.541 1.00 95.06 109 ARG A N 1
ATOM 916 C CA . ARG A 1 109 ? 38.735 -2.901 -14.216 1.00 95.06 109 ARG A CA 1
ATOM 917 C C . ARG A 1 109 ? 38.448 -1.748 -13.275 1.00 95.06 109 ARG A C 1
ATOM 919 O O . ARG A 1 109 ? 39.257 -0.836 -13.140 1.00 95.06 109 ARG A O 1
ATOM 926 N N . CYS A 1 110 ? 37.314 -1.813 -12.601 1.00 92.88 110 CYS A N 1
ATOM 927 C CA . CYS A 1 110 ? 37.000 -0.920 -11.500 1.00 92.88 110 CYS A CA 1
ATOM 928 C C . CYS A 1 110 ? 36.836 -1.742 -10.222 1.00 92.88 110 CYS A C 1
ATOM 930 O O . CYS A 1 110 ? 36.153 -2.773 -10.250 1.00 92.88 110 CYS A O 1
ATOM 932 N N . THR A 1 111 ? 37.422 -1.265 -9.128 1.00 94.19 111 THR A N 1
ATOM 933 C CA . THR A 1 111 ? 37.431 -1.936 -7.825 1.00 94.19 111 THR A CA 1
ATOM 934 C C . THR A 1 111 ? 36.873 -1.005 -6.754 1.00 94.19 111 THR A C 1
ATOM 936 O O . THR A 1 111 ? 37.199 0.182 -6.720 1.00 94.19 111 THR A O 1
ATOM 939 N N . TRP A 1 112 ? 36.044 -1.553 -5.871 1.00 93.06 112 TRP A N 1
ATOM 940 C CA . TRP A 1 112 ? 35.551 -0.902 -4.661 1.00 93.06 112 TRP A CA 1
ATOM 941 C C . TRP A 1 112 ? 36.049 -1.681 -3.457 1.00 93.06 112 TRP A C 1
ATOM 943 O O . TRP A 1 112 ? 35.867 -2.900 -3.407 1.00 93.06 112 TRP A O 1
ATOM 953 N N . HIS A 1 113 ? 36.623 -0.962 -2.500 1.00 94.31 113 HIS A N 1
ATOM 954 C CA . HIS A 1 113 ? 36.957 -1.469 -1.178 1.00 94.31 113 HIS A CA 1
ATOM 955 C C . HIS A 1 113 ? 36.062 -0.771 -0.164 1.00 94.31 113 HIS A C 1
ATOM 957 O O . HIS A 1 113 ? 36.103 0.452 -0.046 1.00 94.31 113 HIS A O 1
ATOM 963 N N . MET A 1 114 ? 35.232 -1.556 0.513 1.00 91.38 114 MET A N 1
ATOM 964 C CA . MET A 1 114 ? 34.339 -1.086 1.563 1.00 91.38 114 MET A CA 1
ATOM 965 C C . MET A 1 114 ? 34.689 -1.811 2.858 1.00 91.38 114 MET A C 1
ATOM 967 O O . MET A 1 114 ? 34.948 -3.016 2.839 1.00 91.38 114 MET A O 1
ATOM 971 N N . GLU A 1 115 ? 34.674 -1.086 3.965 1.00 93.38 115 GLU A N 1
ATOM 972 C CA . GLU A 1 115 ? 34.962 -1.604 5.300 1.00 93.38 115 GLU A CA 1
ATOM 973 C C . GLU A 1 115 ? 33.851 -1.167 6.252 1.00 93.38 115 GLU A C 1
ATOM 975 O O . GLU A 1 115 ? 33.210 -0.140 6.019 1.00 93.38 115 GLU A O 1
ATOM 980 N N . ASP A 1 116 ? 33.611 -1.983 7.277 1.00 93.38 116 ASP A N 1
ATOM 981 C CA . ASP A 1 116 ? 32.684 -1.711 8.380 1.00 93.38 116 ASP A CA 1
ATOM 982 C C . ASP A 1 116 ? 31.284 -1.235 7.938 1.00 93.38 116 ASP A C 1
ATOM 984 O O . ASP A 1 116 ? 30.720 -0.288 8.485 1.00 93.38 116 ASP A O 1
ATOM 988 N N . LEU A 1 117 ? 30.698 -1.903 6.936 1.00 90.56 117 LEU A N 1
ATOM 989 C CA . LEU A 1 117 ? 29.346 -1.583 6.477 1.00 90.56 117 LEU A CA 1
ATOM 990 C C . LEU A 1 117 ? 28.289 -2.137 7.448 1.00 90.56 117 LEU A C 1
ATOM 992 O O . LEU A 1 117 ? 28.341 -3.330 7.781 1.00 90.56 117 LEU A O 1
ATOM 996 N N . PRO A 1 118 ? 27.292 -1.328 7.842 1.00 91.44 118 PRO A N 1
ATOM 997 C CA . PRO A 1 118 ? 26.216 -1.772 8.717 1.00 91.44 118 PRO A CA 1
ATOM 998 C C . PRO A 1 118 ? 25.234 -2.746 8.050 1.00 91.44 118 PRO A C 1
ATOM 1000 O O . PRO A 1 118 ? 25.158 -2.879 6.824 1.00 91.44 118 PRO A O 1
ATOM 1003 N N . ALA A 1 119 ? 24.450 -3.411 8.899 1.00 91.38 119 ALA A N 1
ATOM 1004 C CA . ALA A 1 119 ? 23.373 -4.324 8.531 1.00 91.38 119 ALA A CA 1
ATOM 1005 C C . ALA A 1 119 ? 22.041 -3.570 8.428 1.00 91.38 119 ALA A C 1
ATOM 1007 O O . ALA A 1 119 ? 21.275 -3.549 9.384 1.00 91.38 119 ALA A O 1
ATOM 1008 N N . CYS A 1 120 ? 21.782 -2.921 7.294 1.00 91.00 120 CYS A N 1
ATOM 1009 C CA . CYS A 1 120 ? 20.659 -1.982 7.190 1.00 91.00 120 CYS A CA 1
ATOM 1010 C C . CYS A 1 120 ? 19.657 -2.280 6.062 1.00 91.00 120 CYS A C 1
ATOM 1012 O O . CYS A 1 120 ? 18.701 -1.531 5.861 1.00 91.00 120 CYS A O 1
ATOM 1014 N N . MET A 1 1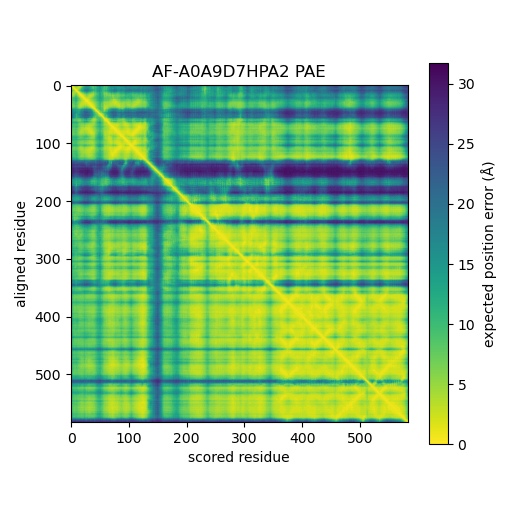21 ? 19.846 -3.360 5.294 1.00 89.44 121 MET A N 1
ATOM 1015 C CA . MET A 1 121 ? 18.992 -3.652 4.127 1.00 89.44 121 MET A CA 1
ATOM 1016 C C . MET A 1 121 ? 17.610 -4.227 4.475 1.00 89.44 121 MET A C 1
ATOM 1018 O O . MET A 1 121 ? 16.725 -4.200 3.622 1.00 89.44 121 MET A O 1
ATOM 1022 N N . ASP A 1 122 ? 17.427 -4.750 5.686 1.00 90.75 122 ASP A N 1
ATOM 1023 C CA . ASP A 1 122 ? 16.178 -5.307 6.223 1.00 90.75 122 ASP A CA 1
ATOM 1024 C C . ASP A 1 122 ? 15.526 -4.415 7.290 1.00 90.75 122 ASP A C 1
ATOM 1026 O O . ASP A 1 122 ? 14.532 -4.802 7.906 1.00 90.75 122 ASP A O 1
ATOM 1030 N N . GLU A 1 123 ? 16.039 -3.198 7.490 1.00 93.62 123 GLU A N 1
ATOM 1031 C CA . GLU A 1 123 ? 15.404 -2.231 8.375 1.00 93.62 123 GLU A CA 1
ATOM 1032 C C . GLU A 1 123 ? 13.975 -1.921 7.916 1.00 93.62 123 GLU A C 1
ATOM 1034 O O . GLU A 1 123 ? 13.731 -1.473 6.790 1.00 93.62 123 GLU A O 1
ATOM 1039 N N . VAL A 1 124 ? 13.021 -2.103 8.833 1.00 93.88 124 VAL A N 1
ATOM 1040 C CA . VAL A 1 124 ? 11.600 -1.830 8.594 1.00 93.88 124 VAL A CA 1
ATOM 1041 C C . VAL A 1 124 ? 11.431 -0.411 8.055 1.00 93.88 124 VAL A C 1
ATOM 1043 O O . VAL A 1 124 ? 11.940 0.555 8.643 1.00 93.88 124 VAL A O 1
ATOM 1046 N N . ASN A 1 125 ? 10.730 -0.306 6.921 1.00 93.31 125 ASN A N 1
ATOM 1047 C CA . ASN A 1 125 ? 10.398 0.949 6.244 1.00 93.31 125 ASN A CA 1
ATOM 1048 C C . ASN A 1 125 ? 11.612 1.839 5.906 1.00 93.31 125 ASN A C 1
ATOM 1050 O O . ASN A 1 125 ? 11.473 3.052 5.739 1.00 93.31 125 ASN A O 1
ATOM 1054 N N . ALA A 1 126 ? 12.810 1.268 5.782 1.00 91.25 126 ALA A N 1
ATOM 1055 C CA . ALA A 1 126 ? 13.938 1.978 5.196 1.00 91.25 126 ALA A CA 1
ATOM 1056 C C . ALA A 1 126 ? 13.763 2.134 3.674 1.00 91.25 126 ALA A C 1
ATOM 1058 O O . ALA A 1 126 ? 13.041 1.381 3.017 1.00 91.25 126 ALA A O 1
ATOM 1059 N N . ARG A 1 127 ? 14.472 3.103 3.082 1.00 88.75 127 ARG A N 1
ATOM 1060 C CA . ARG A 1 127 ? 14.604 3.234 1.619 1.00 88.75 127 ARG A CA 1
ATOM 1061 C C . ARG A 1 127 ? 16.078 3.167 1.212 1.00 88.75 127 ARG A C 1
ATOM 1063 O O . ARG A 1 127 ? 16.690 4.204 0.942 1.00 88.75 127 ARG A O 1
ATOM 1070 N N . PRO A 1 128 ? 16.670 1.960 1.110 1.00 79.50 128 PRO A N 1
ATOM 1071 C CA . PRO A 1 128 ? 18.087 1.791 0.769 1.00 79.50 128 PRO A CA 1
ATOM 1072 C C . PRO A 1 128 ? 18.469 2.332 -0.615 1.00 79.50 128 PRO A C 1
ATOM 1074 O O . PRO A 1 128 ? 19.639 2.488 -0.937 1.00 79.50 128 PRO A O 1
ATOM 1077 N N . ALA A 1 129 ? 17.497 2.639 -1.469 1.00 75.44 129 ALA A N 1
ATOM 1078 C CA . ALA A 1 129 ? 17.733 3.302 -2.744 1.00 75.44 129 ALA A CA 1
ATOM 1079 C C . ALA A 1 129 ? 18.117 4.788 -2.618 1.00 75.44 129 ALA A C 1
ATOM 1081 O O . ALA A 1 129 ? 18.585 5.366 -3.599 1.00 75.44 129 ALA A O 1
ATOM 1082 N N . SER A 1 130 ? 17.887 5.406 -1.456 1.00 71.81 130 SER A N 1
ATOM 1083 C CA . SER A 1 130 ? 17.958 6.859 -1.268 1.00 71.81 130 SER A CA 1
ATOM 1084 C C . SER A 1 130 ? 19.144 7.344 -0.427 1.00 71.81 130 SER A C 1
ATOM 1086 O O . SER A 1 130 ? 19.498 8.510 -0.564 1.00 71.81 130 SER A O 1
ATOM 1088 N N . PHE A 1 131 ? 19.770 6.496 0.403 1.00 61.28 131 PHE A N 1
ATOM 1089 C CA . PHE A 1 131 ? 20.783 6.937 1.387 1.00 61.28 131 PHE A CA 1
ATOM 1090 C C . PHE A 1 131 ? 22.122 6.190 1.338 1.00 61.28 131 PHE A C 1
ATOM 1092 O O . PHE A 1 131 ? 23.152 6.858 1.249 1.00 61.28 131 PHE A O 1
ATOM 1099 N N . PRO A 1 132 ? 22.166 4.843 1.371 1.00 56.28 132 PRO A N 1
ATOM 1100 C CA . PRO A 1 132 ? 23.428 4.130 1.300 1.00 56.28 132 PRO A CA 1
ATOM 1101 C C . PRO A 1 132 ? 24.156 4.402 -0.023 1.00 56.28 132 PRO A C 1
ATOM 1103 O O . PRO A 1 132 ? 23.509 4.582 -1.069 1.00 56.28 132 PRO A O 1
ATOM 1106 N N . PRO A 1 133 ? 25.501 4.333 -0.023 1.00 49.59 133 PRO A N 1
ATOM 1107 C CA . PRO A 1 133 ? 26.258 4.220 -1.252 1.00 49.59 133 PRO A CA 1
ATOM 1108 C C . PRO A 1 133 ? 25.757 3.000 -2.022 1.00 49.59 133 PRO A C 1
ATOM 1110 O O . PRO A 1 133 ? 25.886 1.848 -1.606 1.00 49.59 133 PRO A O 1
ATOM 1113 N N . HIS A 1 134 ? 25.152 3.272 -3.165 1.00 48.34 134 HIS A N 1
ATOM 1114 C CA . HIS A 1 134 ? 24.735 2.273 -4.124 1.00 48.34 134 HIS A CA 1
ATOM 1115 C C . HIS A 1 134 ? 25.374 2.612 -5.460 1.00 48.34 134 HIS A C 1
ATOM 1117 O O . HIS A 1 134 ? 25.672 3.769 -5.774 1.00 48.34 134 HIS A O 1
ATOM 1123 N N . ARG A 1 135 ? 25.593 1.580 -6.263 1.00 39.56 135 ARG A N 1
ATOM 1124 C CA . ARG A 1 135 ? 26.011 1.741 -7.643 1.00 39.56 135 ARG A CA 1
ATOM 1125 C C . ARG A 1 135 ? 24.793 1.617 -8.528 1.00 39.56 135 ARG A C 1
ATOM 1127 O O . ARG A 1 135 ? 24.136 0.583 -8.516 1.00 39.56 135 ARG A O 1
ATOM 1134 N N . GLY A 1 136 ? 24.523 2.633 -9.330 1.00 39.44 136 GLY A N 1
ATOM 1135 C CA . GLY A 1 136 ? 23.729 2.456 -10.537 1.00 39.44 136 GLY A CA 1
ATOM 1136 C C . GLY A 1 136 ? 24.689 2.186 -11.685 1.00 39.44 136 GLY A C 1
ATOM 1137 O O . GLY A 1 136 ? 25.639 2.938 -11.869 1.00 39.44 136 GLY A O 1
ATOM 1138 N N . THR A 1 137 ? 24.490 1.143 -12.478 1.00 33.84 137 THR A N 1
ATOM 1139 C CA . THR A 1 137 ? 25.059 1.126 -13.827 1.00 33.84 137 THR A CA 1
ATOM 1140 C C . THR A 1 137 ? 24.040 1.780 -14.762 1.00 33.84 137 THR A C 1
ATOM 1142 O O . THR A 1 137 ? 23.056 1.138 -15.151 1.00 33.84 137 THR A O 1
ATOM 1145 N N . PRO A 1 138 ? 24.178 3.074 -15.119 1.00 37.34 138 PRO A N 1
ATOM 1146 C CA . PRO A 1 138 ? 23.553 3.544 -16.340 1.00 37.34 138 PRO A CA 1
ATOM 1147 C C . PRO A 1 138 ? 24.040 2.703 -17.507 1.00 37.34 138 PRO A C 1
ATOM 1149 O O . PRO A 1 138 ? 25.231 2.465 -17.681 1.00 37.34 138 PRO A O 1
ATOM 1152 N N . ARG A 1 139 ? 23.095 2.445 -18.402 1.00 36.84 139 ARG A N 1
ATOM 1153 C CA . ARG A 1 139 ? 23.275 2.753 -19.818 1.00 36.84 139 ARG A CA 1
ATOM 1154 C C . ARG A 1 139 ? 24.550 2.147 -20.411 1.00 36.84 139 ARG A C 1
ATOM 1156 O O . ARG A 1 139 ? 25.608 2.770 -20.443 1.00 36.84 139 ARG A O 1
ATOM 1163 N N . ASN A 1 140 ? 24.390 1.002 -21.065 1.00 32.47 140 ASN A N 1
ATOM 1164 C CA . ASN A 1 140 ? 25.183 0.779 -22.264 1.00 32.47 140 ASN A CA 1
ATOM 1165 C C . ASN A 1 140 ? 24.872 1.922 -23.239 1.00 32.47 140 ASN A C 1
ATOM 1167 O O . ASN A 1 140 ? 23.804 1.944 -23.859 1.00 32.47 140 ASN A O 1
ATOM 1171 N N . ARG A 1 141 ? 25.804 2.864 -23.412 1.00 32.59 141 ARG A N 1
ATOM 1172 C CA . ARG A 1 141 ? 25.903 3.604 -24.674 1.00 32.59 141 ARG A CA 1
ATOM 1173 C C . ARG A 1 141 ? 26.446 2.596 -25.693 1.00 32.59 141 ARG A C 1
ATOM 1175 O O . ARG A 1 141 ? 27.605 2.649 -26.088 1.00 32.59 141 ARG A O 1
ATOM 1182 N N . MET A 1 142 ? 25.612 1.640 -26.114 1.00 30.55 142 MET A N 1
ATOM 1183 C CA . MET A 1 142 ? 25.838 0.939 -27.378 1.00 30.55 142 MET A CA 1
ATOM 1184 C C . MET A 1 142 ? 25.574 1.952 -28.493 1.00 30.55 142 MET A C 1
ATOM 1186 O O . MET A 1 142 ? 24.523 1.975 -29.115 1.00 30.55 142 MET A O 1
ATOM 1190 N N . THR A 1 143 ? 26.518 2.869 -28.676 1.00 31.66 143 THR A N 1
ATOM 1191 C CA . THR A 1 143 ? 26.644 3.681 -29.889 1.00 31.66 143 THR A CA 1
ATOM 1192 C C . THR A 1 143 ? 27.698 3.106 -30.833 1.00 31.66 143 THR A C 1
ATOM 1194 O O . THR A 1 143 ? 27.869 3.638 -31.920 1.00 31.66 143 THR A O 1
ATOM 1197 N N . HIS A 1 144 ? 28.360 1.997 -30.478 1.00 30.16 144 HIS A N 1
ATOM 1198 C CA . HIS A 1 144 ? 29.370 1.368 -31.329 1.00 30.16 144 HIS A CA 1
ATOM 1199 C C . HIS A 1 144 ? 29.307 -0.165 -31.310 1.00 30.16 144 HIS A C 1
ATOM 1201 O O . HIS A 1 144 ? 30.172 -0.842 -30.767 1.00 30.16 144 HIS A O 1
ATOM 1207 N N . VAL A 1 145 ? 28.314 -0.714 -32.012 1.00 30.77 145 VAL A N 1
ATOM 1208 C CA . VAL A 1 145 ? 28.572 -1.839 -32.929 1.00 30.77 145 VAL A CA 1
ATOM 1209 C C . VAL A 1 145 ? 28.264 -1.325 -34.335 1.00 30.77 145 VAL A C 1
ATOM 1211 O O . VAL A 1 145 ? 27.270 -1.666 -34.970 1.00 30.77 145 VAL A O 1
ATOM 1214 N N . THR A 1 146 ? 29.101 -0.388 -34.765 1.00 31.72 146 THR A N 1
ATOM 1215 C CA . THR A 1 146 ? 29.150 0.194 -36.107 1.00 31.72 146 THR A CA 1
ATOM 1216 C C . THR A 1 146 ? 30.629 0.277 -36.459 1.00 31.72 146 THR A C 1
ATOM 1218 O O . THR A 1 146 ? 31.317 1.237 -36.130 1.00 31.72 146 THR A O 1
ATOM 1221 N N . GLY A 1 147 ? 31.141 -0.815 -37.016 1.00 27.78 147 GLY A N 1
ATOM 1222 C CA . GLY A 1 147 ? 32.519 -0.921 -37.481 1.00 27.78 147 GLY A CA 1
ATOM 1223 C C . GLY A 1 147 ? 32.608 -1.888 -38.650 1.00 27.78 147 GLY A C 1
ATOM 1224 O O . GLY A 1 147 ? 32.873 -1.446 -39.754 1.00 27.78 147 GLY A O 1
ATOM 1225 N N . ASP A 1 148 ? 32.253 -3.163 -38.446 1.00 29.95 148 ASP A N 1
ATOM 1226 C CA . ASP A 1 148 ? 32.601 -4.205 -39.434 1.00 29.95 148 ASP A CA 1
ATOM 1227 C C . ASP A 1 148 ? 31.487 -5.199 -39.811 1.00 29.95 148 ASP A C 1
ATOM 1229 O O . ASP A 1 148 ? 31.763 -6.266 -40.351 1.00 29.95 148 ASP A O 1
ATOM 1233 N N . VAL A 1 149 ? 30.206 -4.884 -39.591 1.00 32.44 149 VAL A N 1
ATOM 1234 C CA . VAL A 1 149 ? 29.106 -5.757 -40.062 1.00 32.44 149 VAL A CA 1
ATOM 1235 C C . VAL A 1 149 ? 28.176 -4.989 -40.994 1.00 32.44 149 VAL A C 1
ATOM 1237 O O . VAL A 1 149 ? 27.037 -4.670 -40.665 1.00 32.44 149 VAL A O 1
ATOM 1240 N N . THR A 1 150 ? 28.679 -4.680 -42.186 1.00 30.80 150 THR A N 1
ATOM 1241 C CA . THR A 1 150 ? 27.944 -4.017 -43.276 1.00 30.80 150 THR A CA 1
ATOM 1242 C C . THR A 1 150 ? 27.008 -4.941 -44.066 1.00 30.80 150 THR A C 1
ATOM 1244 O O . THR A 1 150 ? 26.478 -4.520 -45.088 1.00 30.80 150 THR A O 1
ATOM 1247 N N . THR A 1 151 ? 26.727 -6.173 -43.628 1.00 30.08 151 THR A N 1
ATOM 1248 C CA . THR A 1 151 ? 25.974 -7.131 -44.473 1.00 30.08 151 THR A CA 1
ATOM 1249 C C . THR A 1 151 ? 24.975 -8.042 -43.760 1.00 30.08 151 THR A C 1
ATOM 1251 O O . THR A 1 151 ? 24.527 -9.024 -44.348 1.00 30.08 151 THR A O 1
ATOM 1254 N N . SER A 1 152 ? 24.519 -7.726 -42.542 1.00 31.70 152 SER A N 1
ATOM 1255 C CA . SER A 1 152 ? 23.405 -8.485 -41.952 1.00 31.70 152 SER A CA 1
ATOM 1256 C C . SER A 1 152 ? 22.307 -7.596 -41.378 1.00 31.70 152 SER A C 1
ATOM 1258 O O . SER A 1 152 ? 22.557 -6.563 -40.765 1.00 31.70 152 SER A O 1
ATOM 1260 N N . VAL A 1 153 ? 21.065 -8.057 -41.548 1.00 33.66 153 VAL A N 1
ATOM 1261 C CA . VAL A 1 153 ? 19.782 -7.502 -41.063 1.00 33.66 153 VAL A CA 1
ATOM 1262 C C . VAL A 1 153 ? 19.758 -7.242 -39.535 1.00 33.66 153 VAL A C 1
ATOM 1264 O O . VAL A 1 153 ? 18.789 -6.712 -38.997 1.00 33.66 153 VAL A O 1
ATOM 1267 N N . VAL A 1 154 ? 20.842 -7.574 -38.831 1.00 34.22 154 VAL A N 1
ATOM 1268 C CA . VAL A 1 154 ? 21.094 -7.342 -37.403 1.00 34.22 154 VAL A CA 1
ATOM 1269 C C . VAL A 1 154 ? 21.538 -5.893 -37.110 1.00 34.22 154 VAL A C 1
ATOM 1271 O O . VAL A 1 154 ? 21.340 -5.417 -35.994 1.00 34.22 154 VAL A O 1
ATOM 1274 N N . SER A 1 155 ? 22.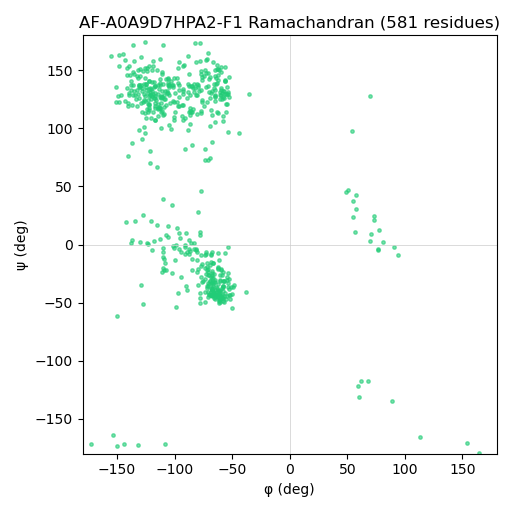054 -5.142 -38.095 1.00 30.12 155 SER A N 1
ATOM 1275 C CA . SER A 1 155 ? 22.579 -3.774 -37.885 1.00 30.12 155 SER A CA 1
ATOM 1276 C C . SER A 1 155 ? 21.521 -2.712 -37.537 1.00 30.12 155 SER A C 1
ATOM 1278 O O . SER A 1 155 ? 21.858 -1.659 -37.006 1.00 30.12 155 SER A O 1
ATOM 1280 N N . LEU A 1 156 ? 20.231 -2.991 -37.751 1.00 32.94 156 LEU A N 1
ATOM 1281 C CA . LEU A 1 156 ? 19.133 -2.086 -37.374 1.00 32.94 156 LEU A CA 1
ATOM 1282 C C . LEU A 1 156 ? 18.865 -2.040 -35.856 1.00 32.94 156 LEU A C 1
ATOM 1284 O O . LEU A 1 156 ? 18.095 -1.199 -35.392 1.00 32.94 156 LEU A O 1
ATOM 1288 N N . PHE A 1 157 ? 19.487 -2.930 -35.075 1.00 35.22 157 PHE A N 1
ATOM 1289 C CA . PHE A 1 157 ? 19.296 -3.025 -33.623 1.00 35.22 157 PHE A CA 1
ATOM 1290 C C . PHE A 1 157 ? 20.504 -2.549 -32.809 1.00 35.22 157 PHE A C 1
ATOM 1292 O O . PHE A 1 157 ? 20.364 -2.327 -31.608 1.00 35.22 157 PHE A O 1
ATOM 1299 N N . SER A 1 158 ? 21.670 -2.343 -33.432 1.00 35.31 158 SER A N 1
ATOM 1300 C CA . SER A 1 158 ? 22.906 -1.984 -32.720 1.00 35.31 158 SER A CA 1
ATOM 1301 C C . SER A 1 158 ? 22.993 -0.519 -32.279 1.00 35.31 158 SER A C 1
ATOM 1303 O O . SER A 1 158 ? 23.891 -0.174 -31.516 1.00 35.31 158 SER A O 1
ATOM 1305 N N . SER A 1 159 ? 22.063 0.335 -32.716 1.00 35.09 159 SER A N 1
ATOM 1306 C CA . SER A 1 159 ? 21.949 1.736 -32.281 1.00 35.09 159 SER A CA 1
ATOM 1307 C C . SER A 1 159 ? 20.933 1.951 -31.152 1.00 35.09 159 SER A C 1
ATOM 1309 O O . SER A 1 159 ? 20.778 3.074 -30.665 1.00 35.09 159 SER A O 1
ATOM 1311 N N . ARG A 1 160 ? 20.213 0.900 -30.732 1.00 45.59 160 ARG A N 1
ATOM 1312 C CA . ARG A 1 160 ? 19.146 0.988 -29.728 1.00 45.59 160 ARG A CA 1
ATOM 1313 C C . ARG A 1 160 ? 19.619 0.424 -28.390 1.00 45.59 160 ARG A C 1
ATOM 1315 O O . ARG A 1 160 ? 20.258 -0.621 -28.319 1.00 45.59 160 ARG A O 1
ATOM 1322 N N . ILE A 1 161 ? 19.287 1.126 -27.307 1.00 52.38 161 ILE A N 1
ATOM 1323 C CA . ILE A 1 161 ? 19.569 0.682 -25.935 1.00 52.38 161 ILE A CA 1
ATOM 1324 C C . ILE A 1 161 ? 18.889 -0.682 -25.728 1.00 52.38 161 ILE A C 1
ATOM 1326 O O . ILE A 1 161 ? 17.714 -0.828 -26.051 1.00 52.38 161 ILE A O 1
ATOM 1330 N N . GLY A 1 162 ? 19.595 -1.678 -25.183 1.00 50.84 162 GLY A N 1
ATOM 1331 C CA . GLY A 1 162 ? 19.076 -3.047 -25.037 1.00 50.84 162 GLY A CA 1
ATOM 1332 C C . GLY A 1 162 ? 17.700 -3.153 -24.384 1.00 50.84 162 GLY A C 1
ATOM 1333 O O . GLY A 1 162 ? 16.825 -3.860 -24.879 1.00 50.84 162 GLY A O 1
ATOM 1334 N N . CYS A 1 163 ? 17.465 -2.376 -23.326 1.00 52.53 163 CYS A N 1
ATOM 1335 C CA . CYS A 1 163 ? 16.159 -2.296 -22.674 1.00 52.53 163 CYS A CA 1
ATOM 1336 C C . CYS A 1 163 ? 15.067 -1.699 -23.584 1.00 52.53 163 CYS A C 1
ATOM 1338 O O . CYS A 1 163 ? 13.920 -2.141 -23.530 1.00 52.53 163 CYS A O 1
ATOM 1340 N N . MET A 1 164 ? 15.414 -0.768 -24.480 1.00 56.22 164 MET A N 1
ATOM 1341 C CA . MET A 1 164 ? 14.488 -0.198 -25.462 1.00 56.22 164 MET A CA 1
ATOM 1342 C C . MET A 1 164 ? 14.103 -1.208 -26.543 1.00 56.22 164 MET A C 1
ATOM 1344 O O . MET A 1 164 ? 13.000 -1.109 -27.074 1.00 56.22 164 MET A O 1
ATOM 1348 N N . CYS A 1 165 ? 14.937 -2.208 -26.851 1.00 58.25 165 CYS A N 1
ATOM 1349 C CA . CYS A 1 165 ? 14.539 -3.328 -27.714 1.00 58.25 165 CYS A CA 1
ATOM 1350 C C . CYS A 1 165 ? 13.438 -4.176 -27.052 1.00 58.25 165 CYS A C 1
ATOM 1352 O O . CYS A 1 165 ? 12.427 -4.461 -27.691 1.00 58.25 165 CYS A O 1
ATOM 1354 N N . CYS A 1 166 ? 13.562 -4.479 -25.756 1.00 59.06 166 CYS A N 1
ATOM 1355 C CA . CYS A 1 166 ? 12.540 -5.209 -24.990 1.00 59.06 166 CYS A CA 1
ATOM 1356 C C . CYS A 1 166 ? 11.202 -4.457 -24.959 1.00 59.06 166 CYS A C 1
ATOM 1358 O O . CYS A 1 166 ? 10.134 -5.014 -25.219 1.00 59.06 166 CYS A O 1
ATOM 1360 N N . VAL A 1 167 ? 11.277 -3.158 -24.676 1.00 58.84 167 VAL A N 1
ATOM 1361 C CA . VAL A 1 167 ? 10.142 -2.231 -24.713 1.00 58.84 167 VAL A CA 1
ATOM 1362 C C . VAL A 1 167 ? 9.532 -2.167 -26.113 1.00 58.84 167 VAL A C 1
ATOM 1364 O O . VAL A 1 167 ? 8.315 -2.263 -26.269 1.00 58.84 167 VAL A O 1
ATOM 1367 N N . SER A 1 168 ? 10.381 -2.099 -27.146 1.00 60.53 168 SER A N 1
ATOM 1368 C CA . SER A 1 168 ? 9.959 -2.097 -28.548 1.00 60.53 168 SER A CA 1
ATOM 1369 C C . SER A 1 168 ? 9.102 -3.301 -28.885 1.00 60.53 168 SER A C 1
ATOM 1371 O O . SER A 1 168 ? 8.062 -3.166 -29.525 1.00 60.53 168 SER A O 1
ATOM 1373 N N . GLU A 1 169 ? 9.535 -4.485 -28.468 1.00 61.59 169 GLU A N 1
ATOM 1374 C CA . GLU A 1 169 ? 8.822 -5.728 -28.727 1.00 61.59 169 GLU A CA 1
ATOM 1375 C C . GLU A 1 169 ? 7.497 -5.806 -27.972 1.00 61.59 169 GLU A C 1
ATOM 1377 O O . GLU A 1 169 ? 6.485 -6.185 -28.568 1.00 61.59 169 GLU A O 1
ATOM 1382 N N . ARG A 1 170 ? 7.475 -5.407 -26.694 1.00 59.53 170 ARG A N 1
ATOM 1383 C CA . ARG A 1 170 ? 6.256 -5.411 -25.870 1.00 59.53 170 ARG A CA 1
ATOM 1384 C C . ARG A 1 170 ? 5.202 -4.476 -26.472 1.00 59.53 170 ARG A C 1
ATOM 1386 O O . ARG A 1 170 ? 4.086 -4.911 -26.749 1.00 59.53 170 ARG A O 1
ATOM 1393 N N . THR A 1 171 ? 5.585 -3.247 -26.820 1.00 58.94 171 THR A N 1
ATOM 1394 C CA . THR A 1 171 ? 4.689 -2.276 -27.467 1.00 58.94 171 THR A CA 1
ATOM 1395 C C . THR A 1 171 ? 4.293 -2.700 -28.889 1.00 58.94 171 THR A C 1
ATOM 1397 O O . THR A 1 171 ? 3.136 -2.535 -29.270 1.00 58.94 171 THR A O 1
ATOM 1400 N N . ARG A 1 172 ? 5.191 -3.310 -29.681 1.00 61.09 172 ARG A N 1
ATOM 1401 C CA . ARG A 1 172 ? 4.864 -3.855 -31.019 1.00 61.09 172 ARG A CA 1
ATOM 1402 C C . ARG A 1 172 ? 3.925 -5.057 -30.975 1.00 61.09 172 ARG A C 1
ATOM 1404 O O . ARG A 1 172 ? 3.257 -5.310 -31.971 1.00 61.09 172 ARG A O 1
ATOM 1411 N N . ARG A 1 173 ? 3.863 -5.821 -29.883 1.00 58.38 173 ARG A N 1
ATOM 1412 C CA . ARG A 1 173 ? 2.872 -6.901 -29.729 1.00 58.38 173 ARG A CA 1
ATOM 1413 C C . ARG A 1 173 ? 1.491 -6.335 -29.475 1.00 58.38 173 ARG A C 1
ATOM 1415 O O . ARG A 1 173 ? 0.565 -6.670 -30.212 1.00 58.38 173 ARG A O 1
ATOM 1422 N N . SER A 1 174 ? 1.403 -5.420 -28.519 1.00 56.22 174 SER A N 1
ATOM 1423 C CA . SER A 1 174 ? 0.139 -4.788 -28.166 1.00 56.22 174 SER A CA 1
ATOM 1424 C C . SER A 1 174 ? -0.391 -3.895 -29.299 1.00 56.22 174 SER A C 1
ATOM 1426 O O . SER A 1 174 ? -1.590 -3.901 -29.545 1.00 56.22 174 SER A O 1
ATOM 1428 N N . GLY A 1 175 ? 0.491 -3.234 -30.065 1.00 50.44 175 GLY A N 1
ATOM 1429 C CA . GLY A 1 175 ? 0.132 -2.378 -31.209 1.00 50.44 175 GLY A CA 1
ATOM 1430 C C . GLY A 1 175 ? 0.300 -3.010 -32.602 1.00 50.44 175 GLY A C 1
ATOM 1431 O O . GLY A 1 175 ? -0.014 -2.385 -33.616 1.00 50.44 175 GLY A O 1
ATOM 1432 N N . GLY A 1 176 ? 0.798 -4.247 -32.707 1.00 49.72 176 GLY A N 1
ATOM 1433 C CA . GLY A 1 176 ? 1.018 -4.953 -33.984 1.00 49.72 176 GLY A CA 1
ATOM 1434 C C . GLY A 1 176 ? -0.280 -5.279 -34.728 1.00 49.72 176 GLY A C 1
ATOM 1435 O O . GLY A 1 176 ? -0.266 -5.547 -35.934 1.00 49.72 176 GLY A O 1
ATOM 1436 N N . SER A 1 177 ? -1.405 -5.190 -34.017 1.00 48.25 177 SER A N 1
ATOM 1437 C CA . SER A 1 177 ? -2.756 -5.071 -34.557 1.00 48.25 177 SER A CA 1
ATOM 1438 C C . SER A 1 177 ? -2.867 -3.929 -35.553 1.00 48.25 177 SER A C 1
ATOM 1440 O O . SER A 1 177 ? -3.440 -4.149 -36.604 1.00 48.25 177 SER A O 1
ATOM 1442 N N . ARG A 1 178 ? -2.300 -2.748 -35.298 1.00 45.09 178 ARG A N 1
ATOM 1443 C CA . ARG A 1 178 ? -2.539 -1.539 -36.100 1.00 45.09 178 ARG A CA 1
ATOM 1444 C C . ARG A 1 178 ? -1.903 -1.583 -37.488 1.00 45.09 178 ARG A C 1
ATOM 1446 O O . ARG A 1 178 ? -2.549 -1.224 -38.471 1.00 45.09 178 ARG A O 1
ATOM 1453 N N . TRP A 1 179 ? -0.676 -2.099 -37.588 1.00 46.19 179 TRP A N 1
ATOM 1454 C CA . TRP A 1 179 ? -0.015 -2.337 -38.879 1.00 46.19 179 TRP A CA 1
ATOM 1455 C C . TRP A 1 179 ? -0.701 -3.451 -39.673 1.00 46.19 179 TRP A C 1
ATOM 1457 O O . TRP A 1 179 ? -0.859 -3.321 -40.879 1.00 46.19 179 TRP A O 1
ATOM 1467 N N . ARG A 1 180 ? -1.174 -4.521 -39.015 1.00 43.00 180 ARG A N 1
ATOM 1468 C CA . ARG A 1 180 ? -1.944 -5.573 -39.701 1.00 43.00 180 ARG A CA 1
ATOM 1469 C C . ARG A 1 180 ? -3.375 -5.146 -40.021 1.00 43.00 180 ARG A C 1
ATOM 1471 O O . ARG A 1 180 ? -3.883 -5.578 -41.039 1.00 43.00 180 ARG A O 1
ATOM 1478 N N . ALA A 1 181 ? -3.998 -4.295 -39.208 1.00 44.97 181 ALA A N 1
ATOM 1479 C CA . ALA A 1 181 ? -5.377 -3.824 -39.350 1.00 44.97 181 ALA A CA 1
ATOM 1480 C C . ALA A 1 181 ? -5.532 -2.749 -40.430 1.00 44.97 181 ALA A C 1
ATOM 1482 O O . ALA A 1 181 ? -6.597 -2.655 -41.032 1.00 44.97 181 ALA A O 1
ATOM 1483 N N . ARG A 1 182 ? -4.479 -1.963 -40.704 1.00 46.72 182 ARG A N 1
ATOM 1484 C CA . ARG A 1 182 ? -4.426 -1.092 -41.890 1.00 46.72 182 ARG A CA 1
ATOM 1485 C C . ARG A 1 182 ? -4.342 -1.888 -43.196 1.00 46.72 182 ARG A C 1
ATOM 1487 O O . ARG A 1 182 ? -4.831 -1.406 -44.209 1.00 46.72 182 ARG A O 1
ATOM 1494 N N . THR A 1 183 ? -3.759 -3.087 -43.168 1.00 38.91 183 THR A N 1
ATOM 1495 C CA . THR A 1 183 ? -3.508 -3.902 -44.372 1.00 38.91 183 THR A CA 1
ATOM 1496 C C . THR A 1 183 ? -4.511 -5.049 -44.554 1.00 38.91 183 THR A C 1
ATOM 1498 O O . THR A 1 183 ? -4.740 -5.490 -45.672 1.00 38.91 183 THR A O 1
ATOM 1501 N N . TYR A 1 184 ? -5.138 -5.520 -43.475 1.00 36.19 184 TYR A N 1
ATOM 1502 C CA . TYR A 1 184 ? -6.144 -6.580 -43.457 1.00 36.19 184 TYR A CA 1
ATOM 1503 C C . TYR A 1 184 ? -7.208 -6.236 -42.408 1.00 36.19 184 TYR A C 1
ATOM 1505 O O . TYR A 1 184 ? -6.855 -6.079 -41.238 1.00 36.19 184 TYR A O 1
ATOM 1513 N N . PRO A 1 185 ? -8.506 -6.152 -42.748 1.00 38.22 185 PRO A N 1
ATOM 1514 C CA . PRO A 1 185 ? -9.556 -5.970 -41.754 1.00 38.22 185 PRO A CA 1
ATOM 1515 C C . PRO A 1 185 ? -9.645 -7.234 -40.887 1.00 38.22 185 PRO A C 1
ATOM 1517 O O . PRO A 1 185 ? -10.371 -8.175 -41.190 1.00 38.22 185 PRO A O 1
ATOM 1520 N N . ILE A 1 186 ? -8.858 -7.291 -39.808 1.00 41.25 186 ILE A N 1
ATOM 1521 C CA . ILE A 1 186 ? -8.956 -8.357 -38.812 1.00 41.25 186 ILE A CA 1
ATOM 1522 C C . ILE A 1 186 ? -10.374 -8.309 -38.250 1.00 41.25 186 ILE A C 1
ATOM 1524 O O . ILE A 1 186 ? -10.840 -7.250 -37.825 1.00 41.25 186 ILE A O 1
ATOM 1528 N N . ILE A 1 187 ? -11.026 -9.472 -38.265 1.00 42.78 187 ILE A N 1
ATOM 1529 C CA . ILE A 1 187 ? -12.352 -9.760 -37.721 1.00 42.78 187 ILE A CA 1
ATOM 1530 C C . ILE A 1 187 ? -12.470 -9.121 -36.331 1.00 42.78 187 ILE A C 1
ATOM 1532 O O . ILE A 1 187 ? -12.019 -9.662 -35.321 1.00 42.78 187 ILE A O 1
ATOM 1536 N N . ARG A 1 188 ? -13.056 -7.921 -36.294 1.00 49.53 188 ARG A N 1
ATOM 1537 C CA . ARG A 1 188 ? -13.525 -7.271 -35.074 1.00 49.53 188 ARG A CA 1
ATOM 1538 C C . ARG A 1 188 ? -14.720 -8.102 -34.622 1.00 49.53 188 ARG A C 1
ATOM 1540 O O . ARG A 1 188 ? -15.782 -8.002 -35.228 1.00 49.53 188 ARG A O 1
ATOM 1547 N N . THR A 1 189 ? -14.547 -8.962 -33.625 1.00 53.56 189 THR A N 1
ATOM 1548 C CA . THR A 1 189 ? -15.652 -9.757 -33.071 1.00 53.56 189 THR A CA 1
ATOM 1549 C C . THR A 1 189 ? -16.787 -8.820 -32.654 1.00 53.56 189 THR A C 1
ATOM 1551 O O . THR A 1 189 ? -16.572 -7.932 -31.832 1.00 53.56 189 THR A O 1
ATOM 1554 N N . SER A 1 190 ? -17.978 -8.993 -33.230 1.00 56.53 190 SER A N 1
ATOM 1555 C CA . SER A 1 190 ? -19.186 -8.188 -32.966 1.00 56.53 190 SER A CA 1
ATOM 1556 C C . SER A 1 190 ? -19.476 -8.009 -31.471 1.00 56.53 190 SER A C 1
ATOM 1558 O O . SER A 1 190 ? -19.866 -6.929 -31.040 1.00 56.53 190 SER A O 1
ATOM 1560 N N . CYS A 1 191 ? -19.181 -9.035 -30.677 1.00 52.59 191 CYS A N 1
ATOM 1561 C CA . CYS A 1 191 ? -19.299 -9.069 -29.223 1.00 52.59 191 CYS A CA 1
ATOM 1562 C C . CYS A 1 191 ? -18.603 -7.912 -28.484 1.00 52.59 191 CYS A C 1
ATOM 1564 O O . CYS A 1 191 ? -19.216 -7.268 -27.632 1.00 52.59 191 CYS A O 1
ATOM 1566 N N . SER A 1 192 ? -17.349 -7.592 -28.827 1.00 61.69 192 SER A N 1
ATOM 1567 C CA . SER A 1 192 ? -16.626 -6.513 -28.140 1.00 61.69 192 SER A CA 1
ATOM 1568 C C . SER A 1 192 ? -17.197 -5.140 -28.498 1.00 61.69 192 SER A C 1
ATOM 1570 O O . SER A 1 192 ? -17.339 -4.286 -27.629 1.00 61.69 192 SER A O 1
ATOM 1572 N N . ARG A 1 193 ? -17.636 -4.959 -29.751 1.00 63.59 193 ARG A N 1
ATOM 1573 C CA . ARG A 1 193 ? -18.345 -3.752 -30.199 1.00 63.59 193 ARG A CA 1
ATOM 1574 C C . ARG A 1 193 ? -19.615 -3.503 -29.399 1.00 63.59 193 ARG A C 1
ATOM 1576 O O . ARG A 1 193 ? -19.803 -2.386 -28.933 1.00 63.59 193 ARG A O 1
ATOM 1583 N N . THR A 1 194 ? -20.455 -4.519 -29.222 1.00 63.66 194 THR A N 1
ATOM 1584 C CA . THR A 1 194 ? -21.718 -4.372 -28.489 1.00 63.66 194 THR A CA 1
ATOM 1585 C C . THR A 1 194 ? -21.476 -4.024 -27.020 1.00 63.66 194 THR A C 1
ATOM 1587 O O . THR A 1 194 ? -22.104 -3.101 -26.515 1.00 63.66 194 THR A O 1
ATOM 1590 N N . SER A 1 195 ? -20.520 -4.685 -26.355 1.00 68.56 195 SER A N 1
ATOM 1591 C CA . SER A 1 195 ? -20.208 -4.416 -24.941 1.00 68.56 195 SER A CA 1
ATOM 1592 C C . SER A 1 195 ? -19.595 -3.023 -24.709 1.00 68.56 195 SER A C 1
ATOM 1594 O O . SER A 1 195 ? -19.939 -2.336 -23.743 1.00 68.56 195 SER A O 1
ATOM 1596 N N . TYR A 1 196 ? -18.716 -2.547 -25.598 1.00 74.69 196 TYR A N 1
ATOM 1597 C CA . TYR A 1 196 ? -18.149 -1.195 -25.485 1.00 74.69 196 TYR A CA 1
ATOM 1598 C C . TYR A 1 196 ? -19.163 -0.115 -25.859 1.00 74.69 196 TYR A C 1
ATOM 1600 O O . TYR A 1 196 ? -19.279 0.891 -25.157 1.00 74.69 196 TYR A O 1
ATOM 1608 N N . ALA A 1 197 ? -19.959 -0.345 -26.907 1.00 69.12 197 ALA A N 1
ATOM 1609 C CA . ALA A 1 197 ? -21.024 0.568 -27.303 1.00 69.12 197 ALA A CA 1
ATOM 1610 C C . ALA A 1 197 ? -22.098 0.687 -26.215 1.00 69.12 197 ALA A C 1
ATOM 1612 O O . ALA A 1 197 ? -22.563 1.790 -25.962 1.00 69.12 197 ALA A O 1
ATOM 1613 N N . SER A 1 198 ? -22.438 -0.401 -25.511 1.00 72.81 198 SER A N 1
ATOM 1614 C CA . SER A 1 198 ? -23.372 -0.343 -24.381 1.00 72.81 198 SER A CA 1
ATOM 1615 C C . SER A 1 198 ? -22.789 0.393 -23.171 1.00 72.81 198 SER A C 1
ATOM 1617 O O . SER A 1 198 ? -23.534 1.025 -22.434 1.00 72.81 198 SER A O 1
ATOM 1619 N N . THR A 1 199 ? -21.467 0.334 -22.959 1.00 72.94 199 THR A N 1
ATOM 1620 C CA . THR A 1 199 ? -20.790 1.085 -21.877 1.00 72.94 199 THR A CA 1
ATOM 1621 C C . THR A 1 199 ? -20.762 2.582 -22.161 1.00 72.94 199 THR A C 1
ATOM 1623 O O . THR A 1 199 ? -20.827 3.388 -21.242 1.00 72.94 199 THR A O 1
ATOM 1626 N N . THR A 1 200 ? -20.661 2.941 -23.440 1.00 71.69 200 THR A N 1
ATOM 1627 C CA . THR A 1 200 ? -20.485 4.324 -23.900 1.00 71.69 200 THR A CA 1
ATOM 1628 C C . THR A 1 200 ? -21.756 4.917 -24.525 1.00 71.69 200 THR A C 1
ATOM 1630 O O . THR A 1 200 ? -21.722 5.931 -25.227 1.00 71.69 200 THR A O 1
ATOM 1633 N N . LEU A 1 201 ? -22.904 4.276 -24.279 1.00 69.94 201 LEU A N 1
ATOM 1634 C CA . LEU A 1 201 ? -24.202 4.651 -24.834 1.00 69.94 201 LEU A CA 1
ATOM 1635 C C . LEU A 1 201 ? -24.661 6.002 -24.256 1.00 69.94 201 LEU A C 1
ATOM 1637 O O . LEU A 1 201 ? -24.602 6.214 -23.049 1.00 69.94 201 LEU A O 1
ATOM 1641 N N . GLY A 1 202 ? -25.103 6.923 -25.120 1.00 63.84 202 GLY A N 1
ATOM 1642 C CA . GLY A 1 202 ? -25.528 8.281 -24.732 1.00 63.84 202 GLY A CA 1
ATOM 1643 C C . GLY A 1 202 ? -24.423 9.349 -24.740 1.00 63.84 202 GLY A C 1
ATOM 1644 O O . GLY A 1 202 ? -24.713 10.522 -24.540 1.00 63.84 202 GLY A O 1
ATOM 1645 N N . GLN A 1 203 ? -23.173 8.984 -25.043 1.00 61.88 203 GLN A N 1
ATOM 1646 C CA . GLN A 1 203 ? -22.007 9.875 -24.929 1.00 61.88 203 GLN A CA 1
ATOM 1647 C C . GLN A 1 203 ? -21.515 10.452 -26.265 1.00 61.88 203 GLN A C 1
ATOM 1649 O O . GLN A 1 203 ? -20.311 10.613 -26.481 1.00 61.88 203 GLN A O 1
ATOM 1654 N N . GLY A 1 204 ? -22.419 10.716 -27.212 1.00 58.78 204 GLY A N 1
ATOM 1655 C CA . GLY A 1 204 ? -22.058 11.046 -28.600 1.00 58.78 204 GLY A CA 1
ATOM 1656 C C . GLY A 1 204 ? -21.059 12.205 -28.760 1.00 58.78 204 GLY A C 1
ATOM 1657 O O . GLY A 1 204 ? -20.325 12.223 -29.744 1.00 58.78 204 GLY A O 1
ATOM 1658 N N . GLN A 1 205 ? -20.992 13.113 -27.778 1.00 64.94 205 GLN A N 1
ATOM 1659 C CA . GLN A 1 205 ? -20.162 14.325 -27.787 1.00 64.94 205 GLN A CA 1
ATOM 1660 C C . GLN A 1 205 ? -18.976 14.304 -26.802 1.00 64.94 205 GLN A C 1
ATOM 1662 O O . GLN A 1 205 ? -18.199 15.253 -26.782 1.00 64.94 205 GLN A O 1
ATOM 1667 N N . GLU A 1 206 ? -18.806 13.263 -25.977 1.00 80.06 206 GLU A N 1
ATOM 1668 C CA . GLU A 1 206 ? -17.696 13.242 -25.012 1.00 80.06 206 GLU A CA 1
ATOM 1669 C C . GLU A 1 206 ? -16.331 13.006 -25.696 1.00 80.06 206 GLU A C 1
ATOM 1671 O O . GLU A 1 206 ? -16.251 12.256 -26.684 1.00 80.06 206 GLU A O 1
ATOM 1676 N N . PRO A 1 207 ? -15.234 13.586 -25.158 1.00 86.00 207 PRO A N 1
ATOM 1677 C CA . PRO A 1 207 ? -13.880 13.291 -25.611 1.00 86.00 207 PRO A CA 1
ATOM 1678 C C . PRO A 1 207 ? -13.594 11.788 -25.600 1.00 86.00 207 PRO A C 1
ATOM 1680 O O . PRO A 1 207 ? -14.032 11.047 -24.720 1.00 86.00 207 PRO A O 1
ATOM 1683 N N . VAL A 1 208 ? -12.815 11.314 -26.575 1.00 89.31 208 VAL A N 1
ATOM 1684 C CA . VAL A 1 208 ? -12.515 9.880 -26.709 1.00 89.31 208 VAL A CA 1
ATOM 1685 C C . VAL A 1 208 ? -11.846 9.310 -25.451 1.00 89.31 208 VAL A C 1
ATOM 1687 O O . VAL A 1 208 ? -12.158 8.184 -25.070 1.00 89.31 208 VAL A O 1
ATOM 1690 N N . ALA A 1 209 ? -10.989 10.089 -24.786 1.00 91.12 209 ALA A N 1
ATOM 1691 C CA . ALA A 1 209 ? -10.350 9.695 -23.533 1.00 91.12 209 ALA A CA 1
ATOM 1692 C C . ALA A 1 209 ? -11.375 9.320 -22.449 1.00 91.12 209 ALA A C 1
ATOM 1694 O O . ALA A 1 209 ? -11.227 8.274 -21.828 1.00 91.12 209 ALA A O 1
ATOM 1695 N N . ARG A 1 210 ? -12.474 10.075 -22.312 1.00 90.75 210 ARG A N 1
ATOM 1696 C CA . ARG A 1 210 ? -13.545 9.813 -21.328 1.00 90.75 210 ARG A CA 1
ATOM 1697 C C . ARG A 1 210 ? -14.334 8.541 -21.611 1.00 90.75 210 ARG A C 1
ATOM 1699 O O . ARG A 1 210 ? -14.734 7.818 -20.704 1.00 90.75 210 ARG A O 1
ATOM 1706 N N . ARG A 1 211 ? -14.489 8.186 -22.885 1.00 90.50 211 ARG A N 1
ATOM 1707 C CA . ARG A 1 211 ? -15.058 6.883 -23.267 1.00 90.50 211 ARG A CA 1
ATOM 1708 C C . ARG A 1 211 ? -14.137 5.722 -22.896 1.00 90.50 211 ARG A C 1
ATOM 1710 O O . ARG A 1 211 ? -14.616 4.678 -22.459 1.00 90.50 211 ARG A O 1
ATOM 1717 N N . ILE A 1 212 ? -12.828 5.900 -23.071 1.00 92.50 212 ILE A N 1
ATOM 1718 C CA . ILE A 1 212 ? -11.816 4.903 -22.703 1.00 92.50 212 ILE A CA 1
ATOM 1719 C C . ILE A 1 212 ? -11.733 4.759 -21.175 1.00 92.50 212 ILE A C 1
ATOM 1721 O O . ILE A 1 212 ? -11.728 3.630 -20.689 1.00 92.50 212 ILE A O 1
ATOM 1725 N N . GLU A 1 213 ? -11.750 5.873 -20.439 1.00 93.81 213 GLU A N 1
ATOM 1726 C CA . GLU A 1 213 ? -11.818 5.936 -18.972 1.00 93.81 213 GLU A CA 1
ATOM 1727 C C . GLU A 1 213 ? -12.955 5.067 -18.430 1.00 93.81 213 GLU A C 1
ATOM 1729 O O . GLU A 1 213 ? -12.697 4.118 -17.697 1.00 93.81 213 GLU A O 1
ATOM 1734 N N . ARG A 1 214 ? -14.194 5.270 -18.894 1.00 92.00 214 ARG A N 1
ATOM 1735 C CA . ARG A 1 214 ? -15.344 4.473 -18.426 1.00 92.00 214 ARG A CA 1
ATOM 1736 C C . ARG A 1 214 ? -15.225 2.982 -18.730 1.00 92.00 214 ARG A C 1
ATOM 1738 O O . ARG A 1 214 ? -15.700 2.146 -17.960 1.00 92.00 214 ARG A O 1
ATOM 1745 N N . ILE A 1 215 ? -14.614 2.613 -19.859 1.00 92.44 215 ILE A N 1
ATOM 1746 C CA . ILE A 1 215 ? -14.349 1.200 -20.163 1.00 92.44 215 ILE A CA 1
ATOM 1747 C C . ILE A 1 215 ? -13.305 0.641 -19.196 1.00 92.44 215 ILE A C 1
ATOM 1749 O O . ILE A 1 215 ? -13.486 -0.469 -18.693 1.00 92.44 215 ILE A O 1
ATOM 1753 N N . HIS A 1 216 ? -12.242 1.395 -18.922 1.00 95.00 216 HIS A N 1
ATOM 1754 C CA . HIS A 1 216 ? -11.231 1.023 -17.941 1.00 95.00 216 HIS A CA 1
ATOM 1755 C C . HIS A 1 216 ? -11.838 0.865 -16.541 1.00 95.00 216 HIS A C 1
ATOM 1757 O O . HIS A 1 216 ? -11.672 -0.196 -15.947 1.00 95.00 216 HIS A O 1
ATOM 1763 N N . GLU A 1 217 ? -12.619 1.831 -16.060 1.00 94.56 217 GLU A N 1
ATOM 1764 C CA . GLU A 1 217 ? -13.304 1.771 -14.762 1.00 94.56 217 GLU A CA 1
ATOM 1765 C C . GLU A 1 217 ? -14.288 0.597 -14.685 1.00 94.56 217 GLU A C 1
ATOM 1767 O O . GLU A 1 217 ? -14.350 -0.112 -13.677 1.00 94.56 217 GLU A O 1
ATOM 1772 N N . ARG A 1 218 ? -15.021 0.310 -15.773 1.00 93.00 218 ARG A N 1
ATOM 1773 C CA . ARG A 1 218 ? -15.878 -0.883 -15.855 1.00 93.00 218 ARG A CA 1
ATOM 1774 C C . ARG A 1 218 ? -15.059 -2.166 -15.722 1.00 93.00 218 ARG A C 1
ATOM 1776 O O . ARG A 1 218 ? -15.498 -3.088 -15.038 1.00 93.00 218 ARG A O 1
ATOM 1783 N N . ILE A 1 219 ? -13.897 -2.254 -16.368 1.00 93.44 219 ILE A N 1
ATOM 1784 C CA . ILE A 1 219 ? -12.997 -3.408 -16.225 1.00 93.44 219 ILE A CA 1
ATOM 1785 C C . ILE A 1 219 ? -12.466 -3.484 -14.789 1.00 93.44 219 ILE A C 1
ATOM 1787 O O . ILE A 1 219 ? -12.510 -4.546 -14.170 1.00 93.44 219 ILE A O 1
ATOM 1791 N N . ALA A 1 220 ? -12.012 -2.362 -14.237 1.00 93.94 220 ALA A N 1
ATOM 1792 C CA . ALA A 1 220 ? -11.449 -2.278 -12.899 1.00 93.94 220 ALA A CA 1
ATOM 1793 C C . ALA A 1 220 ? -12.446 -2.747 -11.825 1.00 93.94 220 ALA A C 1
ATOM 1795 O O . ALA A 1 220 ? -12.084 -3.549 -10.964 1.00 93.94 220 ALA A O 1
ATOM 1796 N N . THR A 1 221 ? -13.712 -2.338 -11.935 1.00 91.38 221 THR A N 1
ATOM 1797 C CA . THR A 1 221 ? -14.764 -2.629 -10.946 1.00 91.38 221 THR A CA 1
ATOM 1798 C C . THR A 1 221 ? -15.517 -3.938 -11.189 1.00 91.38 221 THR A C 1
ATOM 1800 O O . THR A 1 221 ? -15.835 -4.633 -10.229 1.00 91.38 221 THR A O 1
ATOM 1803 N N . ARG A 1 222 ? -15.819 -4.299 -12.445 1.00 90.50 222 ARG A N 1
ATOM 1804 C CA . ARG A 1 222 ? -16.755 -5.402 -12.749 1.00 90.50 222 ARG A CA 1
ATOM 1805 C C . ARG A 1 222 ? -16.111 -6.669 -13.282 1.00 90.50 222 ARG A C 1
ATOM 1807 O O . ARG A 1 222 ? -16.752 -7.714 -13.228 1.00 90.50 222 ARG A O 1
ATOM 1814 N N . PHE A 1 223 ? -14.904 -6.602 -13.843 1.00 93.19 223 PHE A N 1
ATOM 1815 C CA . PHE A 1 223 ? -14.308 -7.803 -14.426 1.00 93.19 223 PHE A CA 1
ATOM 1816 C C . PHE A 1 223 ? -13.704 -8.677 -13.330 1.00 93.19 223 PHE A C 1
ATOM 1818 O O . PHE A 1 223 ? -13.009 -8.172 -12.447 1.00 93.19 223 PHE A O 1
ATOM 1825 N N . THR A 1 224 ? -13.910 -9.987 -13.409 1.00 92.69 224 THR A N 1
ATOM 1826 C CA . THR A 1 224 ? -13.143 -10.950 -12.616 1.00 92.69 224 THR A CA 1
ATOM 1827 C C . THR A 1 224 ? -11.714 -11.022 -13.148 1.00 92.69 224 THR A C 1
ATOM 1829 O O . THR A 1 224 ? -11.476 -10.832 -14.343 1.00 92.69 224 THR A O 1
ATOM 1832 N N . PHE A 1 225 ? -10.749 -11.260 -12.264 1.00 92.38 225 PHE A N 1
ATOM 1833 C CA . PHE A 1 225 ? -9.355 -11.451 -12.648 1.00 92.38 225 PHE A CA 1
ATOM 1834 C C . PHE A 1 225 ? -8.983 -12.921 -12.515 1.00 92.38 225 PHE A C 1
ATOM 1836 O O . PHE A 1 225 ? -9.274 -13.546 -11.498 1.00 92.38 225 PHE A O 1
ATOM 1843 N N . GLU A 1 226 ? -8.345 -13.463 -13.544 1.00 90.44 226 GLU A N 1
ATOM 1844 C CA . GLU A 1 226 ? -7.865 -14.838 -13.556 1.00 90.44 226 GLU A CA 1
ATOM 1845 C C . GLU A 1 226 ? -6.333 -14.833 -13.609 1.00 90.44 226 GLU A C 1
ATOM 1847 O O . GLU A 1 226 ? -5.754 -14.445 -14.637 1.00 90.44 226 GLU A O 1
ATOM 1852 N N . PRO A 1 227 ? -5.663 -15.239 -12.513 1.00 84.56 227 PRO A N 1
ATOM 1853 C CA . PRO A 1 227 ? -4.224 -15.403 -12.526 1.00 84.56 227 PRO A CA 1
ATOM 1854 C C . PRO A 1 227 ? -3.877 -16.603 -13.408 1.00 84.56 227 PRO A C 1
ATOM 1856 O O . PRO A 1 227 ? -4.340 -17.720 -13.195 1.00 84.56 227 PRO A O 1
ATOM 1859 N N . ASP A 1 228 ? -3.011 -16.395 -14.392 1.00 80.31 228 ASP A N 1
ATOM 1860 C CA . ASP A 1 228 ? -2.564 -17.455 -15.300 1.00 80.31 228 ASP A CA 1
ATOM 1861 C C . ASP A 1 228 ? -1.464 -18.347 -14.675 1.00 80.31 228 ASP A C 1
ATOM 1863 O O . ASP A 1 228 ? -0.649 -18.922 -15.391 1.00 80.31 228 ASP A O 1
ATOM 1867 N N . ASN A 1 229 ? -1.420 -18.489 -13.344 1.00 78.50 229 ASN A N 1
ATOM 1868 C CA . ASN A 1 229 ? -0.385 -19.254 -12.627 1.00 78.50 229 ASN A CA 1
ATOM 1869 C C . ASN A 1 229 ? -0.330 -20.713 -13.107 1.00 78.50 229 ASN A C 1
ATOM 1871 O O . ASN A 1 229 ? 0.719 -21.177 -13.549 1.00 78.50 229 ASN A O 1
ATOM 1875 N N . ALA A 1 230 ? -1.484 -21.387 -13.178 1.00 70.69 230 ALA A N 1
ATOM 1876 C CA . ALA A 1 230 ? -1.584 -22.756 -13.692 1.00 70.69 230 ALA A CA 1
ATOM 1877 C C . ALA A 1 230 ? -1.127 -22.883 -15.163 1.00 70.69 230 ALA A C 1
ATOM 1879 O O . ALA A 1 230 ? -0.591 -23.912 -15.584 1.00 70.69 230 ALA A O 1
ATOM 1880 N N . TRP A 1 231 ? -1.295 -21.824 -15.966 1.00 68.12 231 TRP A N 1
ATOM 1881 C CA . TRP A 1 231 ? -0.779 -21.785 -17.338 1.00 68.12 231 TRP A CA 1
ATOM 1882 C C . TRP A 1 231 ? 0.758 -21.749 -17.357 1.00 68.12 231 TRP A C 1
ATOM 1884 O O . TRP A 1 231 ? 1.390 -22.429 -18.183 1.00 68.12 231 TRP A O 1
ATOM 1894 N N . TYR A 1 232 ? 1.361 -20.996 -16.430 1.00 65.50 232 TYR A N 1
ATOM 1895 C CA . TYR A 1 232 ? 2.810 -20.941 -16.241 1.00 65.50 232 TYR A CA 1
ATOM 1896 C C . TYR A 1 232 ? 3.380 -22.257 -15.676 1.00 65.50 232 TYR A C 1
ATOM 1898 O O . TYR A 1 232 ? 4.476 -22.654 -16.071 1.00 65.50 232 TYR A O 1
ATOM 1906 N N . GLU A 1 233 ? 2.619 -22.986 -14.858 1.00 64.62 233 GLU A N 1
ATOM 1907 C CA . GLU A 1 233 ? 3.051 -24.217 -14.167 1.00 64.62 233 GLU A CA 1
ATOM 1908 C C . GLU A 1 233 ? 2.951 -25.511 -15.003 1.00 64.62 233 GLU A C 1
ATOM 1910 O O . GLU A 1 233 ? 3.412 -26.565 -14.577 1.00 64.62 233 GLU A O 1
ATOM 1915 N N . ASN A 1 234 ? 2.522 -25.416 -16.267 1.00 61.66 234 ASN A N 1
ATOM 1916 C CA . ASN A 1 234 ? 2.328 -26.513 -17.237 1.00 61.66 234 ASN A CA 1
ATOM 1917 C C . ASN A 1 234 ? 1.020 -27.314 -17.115 1.00 61.66 234 ASN A C 1
ATOM 1919 O O . ASN A 1 234 ? 0.851 -28.214 -17.939 1.00 61.66 234 ASN A O 1
ATOM 1923 N N . ASP A 1 235 ? 0.093 -26.991 -16.211 1.00 51.12 235 ASP A N 1
ATOM 1924 C CA . ASP A 1 235 ? -0.990 -27.937 -15.909 1.00 51.12 235 ASP A CA 1
ATOM 1925 C C . ASP A 1 235 ? -2.090 -28.022 -16.966 1.00 51.12 235 ASP A C 1
ATOM 1927 O O . ASP A 1 235 ? -2.576 -29.114 -17.234 1.00 51.12 235 ASP A O 1
ATOM 1931 N N . HIS A 1 236 ? -2.425 -26.956 -17.695 1.00 49.09 236 HIS A N 1
ATOM 1932 C CA . HIS A 1 236 ? -3.405 -27.084 -18.774 1.00 49.09 236 HIS A CA 1
ATOM 1933 C C . HIS A 1 236 ? -3.159 -26.105 -19.927 1.00 49.09 236 HIS A C 1
ATOM 1935 O O . HIS A 1 236 ? -3.092 -24.889 -19.762 1.00 49.09 236 HIS A O 1
ATOM 1941 N N . TRP A 1 237 ? -3.089 -26.640 -21.151 1.00 48.12 237 TRP A N 1
ATOM 1942 C CA . TRP A 1 237 ? -3.154 -25.875 -22.406 1.00 48.12 237 TRP A CA 1
ATOM 1943 C C . TRP A 1 237 ? -4.613 -25.472 -22.704 1.00 48.12 237 TRP A C 1
ATOM 1945 O O . TRP A 1 237 ? -5.120 -25.669 -23.807 1.00 48.12 237 TRP A O 1
ATOM 1955 N N . THR A 1 238 ? -5.342 -24.968 -21.708 1.00 46.75 238 THR A N 1
ATOM 1956 C CA . THR A 1 238 ? -6.749 -24.565 -21.833 1.00 46.75 238 THR A CA 1
ATOM 1957 C C . THR A 1 238 ? -6.850 -23.256 -22.612 1.00 46.75 238 THR A C 1
ATOM 1959 O O . THR A 1 238 ? -6.952 -22.170 -22.057 1.00 46.75 238 THR A O 1
ATOM 1962 N N . GLY A 1 239 ? -6.808 -23.374 -23.941 1.00 56.72 239 GLY A N 1
ATOM 1963 C CA . GLY A 1 239 ? -7.237 -22.348 -24.889 1.00 56.72 239 GLY A CA 1
ATOM 1964 C C . GLY A 1 239 ? -6.357 -21.095 -24.957 1.00 56.72 239 GLY A C 1
ATOM 1965 O O . GLY A 1 239 ? -6.098 -20.396 -23.978 1.00 56.72 239 GLY A O 1
ATOM 1966 N N . ARG A 1 240 ? -5.943 -20.731 -26.176 1.00 59.44 240 ARG A N 1
ATOM 1967 C CA . ARG A 1 240 ? -5.383 -19.394 -26.424 1.00 59.44 240 ARG A CA 1
ATOM 1968 C C . ARG A 1 240 ? -6.401 -18.329 -25.991 1.00 59.44 240 ARG A C 1
ATOM 1970 O O . ARG A 1 240 ? -7.587 -18.515 -26.271 1.00 59.44 240 ARG A O 1
ATOM 1977 N N . PRO A 1 241 ? -5.966 -17.214 -25.381 1.00 63.97 241 PRO A N 1
ATOM 1978 C CA . PRO A 1 241 ? -6.866 -16.158 -24.939 1.00 63.97 241 PRO A CA 1
ATOM 1979 C C . PRO A 1 241 ? -7.682 -15.626 -26.122 1.00 63.97 241 PRO A C 1
ATOM 1981 O O . PRO A 1 241 ? -7.159 -14.972 -27.028 1.00 63.97 241 PRO A O 1
ATOM 1984 N N . ARG A 1 242 ? -8.984 -15.916 -26.119 1.00 73.38 242 ARG A N 1
ATOM 1985 C CA . ARG A 1 242 ? -9.953 -15.312 -27.031 1.00 73.38 242 ARG A CA 1
ATOM 1986 C C . ARG A 1 242 ? -10.504 -14.074 -26.346 1.00 73.38 242 ARG A C 1
ATOM 1988 O O . ARG A 1 242 ? -11.208 -14.155 -25.350 1.00 73.38 242 ARG A O 1
ATOM 1995 N N . MET A 1 243 ? -10.126 -12.908 -26.851 1.00 74.19 243 MET A N 1
ATOM 1996 C CA . MET A 1 243 ? -10.492 -11.643 -26.206 1.00 74.19 243 MET A CA 1
ATOM 1997 C C . MET A 1 243 ? -11.988 -11.339 -26.292 1.00 74.19 243 MET A C 1
ATOM 1999 O O . MET A 1 243 ? -12.509 -10.669 -25.412 1.00 74.19 243 MET A O 1
ATOM 2003 N N . GLY A 1 244 ? -12.677 -11.841 -27.323 1.00 75.12 244 GLY A N 1
ATOM 2004 C CA . GLY A 1 244 ? -14.137 -11.746 -27.406 1.00 75.12 244 GLY A CA 1
ATOM 2005 C C . GLY A 1 244 ? -14.813 -12.413 -26.206 1.00 75.12 244 GLY A C 1
ATOM 2006 O O . GLY A 1 244 ? -15.662 -11.794 -25.574 1.00 75.12 244 GLY A O 1
ATOM 2007 N N . ASP A 1 245 ? -14.358 -13.616 -25.851 1.00 79.19 245 ASP A N 1
ATOM 2008 C CA . ASP A 1 245 ? -14.886 -14.394 -24.725 1.00 79.19 245 ASP A CA 1
ATOM 2009 C C . ASP A 1 245 ? -14.613 -13.673 -23.396 1.00 79.19 245 ASP A C 1
ATOM 2011 O O . ASP A 1 245 ? -15.534 -13.453 -22.621 1.00 79.19 245 ASP A O 1
ATOM 2015 N N . GLN A 1 246 ? -13.391 -13.162 -23.197 1.00 84.19 246 GLN A N 1
ATOM 2016 C CA . GLN A 1 246 ? -13.027 -12.350 -22.023 1.00 84.19 246 GLN A CA 1
ATOM 2017 C C . GLN A 1 246 ? -13.941 -11.131 -21.816 1.00 84.19 246 GLN A C 1
ATOM 2019 O O . GLN A 1 246 ? -14.378 -10.854 -20.703 1.00 84.19 246 GLN A O 1
ATOM 2024 N N . VAL A 1 247 ? -14.265 -10.399 -22.886 1.00 82.31 247 VAL A N 1
ATOM 2025 C CA . VAL A 1 247 ? -15.144 -9.219 -22.797 1.00 82.31 247 VAL A CA 1
ATOM 2026 C C . VAL A 1 247 ? -16.600 -9.612 -22.541 1.00 82.31 247 VAL A C 1
ATOM 2028 O O . VAL A 1 247 ? -17.287 -8.917 -21.795 1.00 82.31 247 VAL A O 1
ATOM 2031 N N . ASN A 1 248 ? -17.071 -10.707 -23.143 1.00 81.88 248 ASN A N 1
ATOM 2032 C CA . ASN A 1 248 ? -18.431 -11.213 -22.941 1.00 81.88 248 ASN A CA 1
ATOM 2033 C C . ASN A 1 248 ? -18.642 -11.737 -21.520 1.00 81.88 248 ASN A C 1
ATOM 2035 O O . ASN A 1 248 ? -19.657 -11.446 -20.896 1.00 81.88 248 ASN A O 1
ATOM 2039 N N . GLU A 1 249 ? -17.665 -12.477 -21.007 1.00 87.12 249 GLU A N 1
ATOM 2040 C CA . GLU A 1 249 ? -17.690 -13.091 -19.679 1.00 87.12 249 GLU A CA 1
ATOM 2041 C C . GLU A 1 249 ? -17.304 -12.107 -18.566 1.00 87.12 249 GLU A C 1
ATOM 2043 O O . GLU A 1 249 ? -17.339 -12.470 -17.396 1.00 87.12 249 GLU A O 1
ATOM 2048 N N . SER A 1 250 ? -16.927 -10.866 -18.908 1.00 90.56 250 SER A N 1
ATOM 2049 C CA . SER A 1 250 ? -16.350 -9.898 -17.963 1.00 90.56 250 SER A CA 1
ATOM 2050 C C . SER A 1 250 ? -15.189 -10.512 -17.168 1.00 90.56 250 SER A C 1
ATOM 2052 O O . SER A 1 250 ? -15.121 -10.403 -15.948 1.00 90.56 250 SER A O 1
ATOM 2054 N N . ARG A 1 251 ? -14.279 -11.187 -17.873 1.00 89.56 251 ARG A N 1
ATOM 2055 C CA . ARG A 1 251 ? -13.134 -11.913 -17.320 1.00 89.56 251 ARG A CA 1
ATOM 2056 C C . ARG A 1 251 ? -11.846 -11.366 -17.912 1.00 89.56 251 ARG A C 1
ATOM 2058 O O . ARG A 1 251 ? -11.704 -11.291 -19.130 1.00 89.56 251 ARG A O 1
ATOM 2065 N N . LEU A 1 252 ? -10.892 -11.000 -17.065 1.00 90.38 252 LEU A N 1
ATOM 2066 C CA . LEU A 1 252 ? -9.585 -10.490 -17.461 1.00 90.38 252 LEU A CA 1
ATOM 2067 C C . LEU A 1 252 ? -8.495 -11.497 -17.092 1.00 90.38 252 LEU A C 1
ATOM 2069 O O . LEU A 1 252 ? -8.224 -11.721 -15.915 1.00 90.38 252 LEU A O 1
ATOM 2073 N N . ARG A 1 253 ? -7.833 -12.065 -18.102 1.00 87.62 253 ARG A N 1
ATOM 2074 C CA . ARG A 1 253 ? -6.683 -12.957 -17.897 1.00 87.62 253 ARG A CA 1
ATOM 2075 C C . ARG A 1 253 ? -5.378 -12.175 -17.806 1.00 87.62 253 ARG A C 1
ATOM 2077 O O . ARG A 1 253 ? -5.125 -11.301 -18.647 1.00 87.62 253 ARG A O 1
ATOM 2084 N N . ALA A 1 254 ? -4.525 -12.532 -16.848 1.00 85.94 254 ALA A N 1
ATOM 2085 C CA . ALA A 1 254 ? -3.225 -11.899 -16.623 1.00 85.94 254 ALA A CA 1
ATOM 2086 C C . ALA A 1 254 ? -2.357 -11.828 -17.898 1.00 85.94 254 ALA A C 1
ATOM 2088 O O . ALA A 1 254 ? -1.798 -10.778 -18.218 1.00 85.94 254 ALA A O 1
ATOM 2089 N N . ILE A 1 255 ? -2.301 -12.910 -18.679 1.00 80.06 255 ILE A N 1
ATOM 2090 C CA . ILE A 1 255 ? -1.464 -13.058 -19.877 1.00 80.06 255 ILE A CA 1
ATOM 2091 C C . ILE A 1 255 ? -1.861 -12.118 -21.022 1.00 80.06 255 ILE A C 1
ATOM 2093 O O . ILE A 1 255 ? -1.030 -11.793 -21.869 1.00 80.06 255 ILE A O 1
ATOM 2097 N N . SER A 1 256 ? -3.123 -11.679 -21.073 1.00 81.75 256 SER A N 1
ATOM 2098 C CA . SER A 1 256 ? -3.658 -10.870 -22.177 1.00 81.75 256 SER A CA 1
ATOM 2099 C C . SER A 1 256 ? -4.139 -9.481 -21.773 1.00 81.75 256 SER A C 1
ATOM 2101 O O . SER A 1 256 ? -4.639 -8.756 -22.635 1.00 81.75 256 SER A O 1
ATOM 2103 N N . ARG A 1 257 ? -3.991 -9.081 -20.502 1.00 86.44 257 ARG A N 1
ATOM 2104 C CA . ARG A 1 257 ? -4.553 -7.817 -19.998 1.00 86.44 257 ARG A CA 1
ATOM 2105 C C . ARG A 1 257 ? -4.080 -6.590 -20.782 1.00 86.44 257 ARG A C 1
ATOM 2107 O O . ARG A 1 257 ? -4.897 -5.774 -21.189 1.00 86.44 257 ARG A O 1
ATOM 2114 N N . TYR A 1 258 ? -2.787 -6.494 -21.087 1.00 86.06 258 TYR A N 1
ATOM 2115 C CA . TYR A 1 258 ? -2.234 -5.354 -21.825 1.00 86.06 258 TYR A CA 1
ATOM 2116 C C . TYR A 1 258 ? -2.703 -5.314 -23.280 1.00 86.06 258 TYR A C 1
ATOM 2118 O O . TYR A 1 258 ? -3.058 -4.254 -23.792 1.00 86.06 258 TYR A O 1
ATOM 2126 N N . ASP A 1 259 ? -2.758 -6.474 -23.935 1.00 80.38 259 ASP A N 1
ATOM 2127 C CA . ASP A 1 259 ? -3.209 -6.571 -25.322 1.00 80.38 259 ASP A CA 1
ATOM 2128 C C . ASP A 1 259 ? -4.707 -6.269 -25.459 1.00 80.38 259 ASP A C 1
ATOM 2130 O O . ASP A 1 259 ? -5.128 -5.714 -26.476 1.00 80.38 259 ASP A O 1
ATOM 2134 N N . LEU A 1 260 ? -5.516 -6.614 -24.449 1.00 83.81 260 LEU A N 1
ATOM 2135 C CA . LEU A 1 260 ? -6.924 -6.227 -24.401 1.00 83.81 260 LEU A CA 1
ATOM 2136 C C . LEU A 1 260 ? -7.058 -4.702 -24.377 1.00 83.81 260 LEU A C 1
ATOM 2138 O O . LEU A 1 260 ? -7.782 -4.149 -25.202 1.00 83.81 260 LEU A O 1
ATOM 2142 N N . TYR A 1 261 ? -6.336 -4.024 -23.481 1.00 87.81 261 TYR A N 1
ATOM 2143 C CA . TYR A 1 261 ? -6.382 -2.566 -23.389 1.00 87.81 261 TYR A CA 1
ATOM 2144 C C . TYR A 1 261 ? -5.885 -1.885 -24.666 1.00 87.81 261 TYR A C 1
ATOM 2146 O O . TYR A 1 261 ? -6.547 -0.982 -25.170 1.00 87.81 261 TYR A O 1
ATOM 2154 N N . ALA A 1 262 ? -4.770 -2.342 -25.240 1.00 84.38 262 ALA A N 1
ATOM 2155 C CA . ALA A 1 262 ? -4.271 -1.792 -26.498 1.00 84.38 262 ALA A CA 1
ATOM 2156 C C . ALA A 1 262 ? -5.310 -1.907 -27.624 1.00 84.38 262 ALA A C 1
ATOM 2158 O O . ALA A 1 262 ? -5.532 -0.953 -28.364 1.00 84.38 262 ALA A O 1
ATOM 2159 N N . LYS A 1 263 ? -6.031 -3.033 -27.704 1.00 81.31 263 LYS A N 1
ATOM 2160 C CA . LYS A 1 263 ? -7.117 -3.222 -28.678 1.00 81.31 263 LYS A CA 1
ATOM 2161 C C . LYS A 1 263 ? -8.357 -2.382 -28.390 1.00 81.31 263 LYS A C 1
ATOM 2163 O O . LYS A 1 263 ? -9.022 -1.974 -29.342 1.00 81.31 263 LYS A O 1
ATOM 2168 N N . ILE A 1 264 ? -8.681 -2.139 -27.119 1.00 82.94 264 ILE A N 1
ATOM 2169 C CA . ILE A 1 264 ? -9.741 -1.201 -26.723 1.00 82.94 264 ILE A CA 1
ATOM 2170 C C . ILE A 1 264 ? -9.381 0.200 -27.210 1.00 82.94 264 ILE A C 1
ATOM 2172 O O . ILE A 1 264 ? -10.199 0.846 -27.851 1.00 82.94 264 ILE A O 1
ATOM 2176 N N . ILE A 1 265 ? -8.152 0.654 -26.980 1.00 85.75 265 ILE A N 1
ATOM 2177 C CA . ILE A 1 265 ? -7.726 1.991 -27.400 1.00 85.75 265 ILE A CA 1
ATOM 2178 C C . ILE A 1 265 ? -7.667 2.092 -28.935 1.00 85.75 265 ILE A C 1
ATOM 2180 O O . ILE A 1 265 ? -8.227 3.023 -29.518 1.00 85.75 265 ILE A O 1
ATOM 2184 N N . ASP A 1 266 ? -7.102 1.081 -29.605 1.00 81.62 266 ASP A N 1
ATOM 2185 C CA . ASP A 1 266 ? -7.083 0.971 -31.071 1.00 81.62 266 ASP A CA 1
ATOM 2186 C C . ASP A 1 266 ? -8.504 0.990 -31.672 1.00 81.62 266 ASP A C 1
ATOM 2188 O O . ASP A 1 266 ? -8.699 1.473 -32.791 1.00 81.62 266 ASP A O 1
ATOM 2192 N N . HIS A 1 267 ? -9.515 0.475 -30.957 1.00 81.81 267 HIS A N 1
ATOM 2193 C CA . HIS A 1 267 ? -10.913 0.501 -31.400 1.00 81.81 267 HIS A CA 1
ATOM 2194 C C . HIS A 1 267 ? -11.418 1.928 -31.629 1.00 81.81 267 HIS A C 1
ATOM 2196 O O . HIS A 1 267 ? -12.158 2.168 -32.587 1.00 81.81 267 HIS A O 1
ATOM 2202 N N . TYR A 1 268 ? -10.980 2.852 -30.774 1.00 83.44 268 TYR A N 1
ATOM 2203 C CA . TYR A 1 268 ? -11.310 4.270 -30.825 1.00 83.44 268 TYR A CA 1
ATOM 2204 C C . TYR A 1 268 ? -10.360 5.090 -31.710 1.00 83.44 268 TYR A C 1
ATOM 2206 O O . TYR A 1 268 ? -10.523 6.303 -31.803 1.00 83.44 268 TYR A O 1
ATOM 2214 N N . PHE A 1 269 ? -9.406 4.443 -32.393 1.00 83.44 269 PHE A N 1
ATOM 2215 C CA . PHE A 1 269 ? -8.433 5.078 -33.290 1.00 83.44 269 PHE A CA 1
ATOM 2216 C C . PHE A 1 269 ? -7.573 6.167 -32.625 1.00 83.44 269 PHE A C 1
ATOM 2218 O O . PHE A 1 269 ? -7.134 7.100 -33.296 1.00 83.44 269 PHE A O 1
ATOM 2225 N N . VAL A 1 270 ? -7.302 6.032 -31.326 1.00 85.00 270 VAL A N 1
ATOM 2226 C CA . VAL A 1 270 ? -6.439 6.955 -30.575 1.00 85.00 270 VAL A CA 1
ATOM 2227 C C . VAL A 1 270 ? -5.049 6.358 -30.401 1.00 85.00 270 VAL A C 1
ATOM 2229 O O . VAL A 1 270 ? -4.887 5.150 -30.236 1.00 85.00 270 VAL A O 1
ATOM 2232 N N . ASP A 1 271 ? -4.033 7.216 -30.459 1.00 84.31 271 ASP A N 1
ATOM 2233 C CA . ASP A 1 271 ? -2.665 6.840 -30.118 1.00 84.31 271 ASP A CA 1
ATOM 2234 C C . ASP A 1 271 ? -2.530 6.662 -28.607 1.00 84.31 271 ASP A C 1
ATOM 2236 O O . ASP A 1 271 ? -2.984 7.505 -27.832 1.00 84.31 271 ASP A O 1
ATOM 2240 N N . TYR A 1 272 ? -1.853 5.595 -28.191 1.00 87.75 272 TYR A N 1
ATOM 2241 C CA . TYR A 1 272 ? -1.468 5.412 -26.801 1.00 87.75 272 TYR A CA 1
ATOM 2242 C C . TYR A 1 272 ? 0.045 5.339 -26.648 1.00 87.75 272 TYR A C 1
ATOM 2244 O O . TYR A 1 272 ? 0.778 4.920 -27.548 1.00 87.75 272 TYR A O 1
ATOM 2252 N N . THR A 1 273 ? 0.495 5.715 -25.461 1.00 89.25 273 THR A N 1
ATOM 2253 C CA . THR A 1 273 ? 1.878 5.587 -25.017 1.00 89.25 273 THR A CA 1
ATOM 2254 C C . THR A 1 273 ? 1.915 4.575 -23.880 1.00 89.25 273 THR A C 1
ATOM 2256 O O . THR A 1 273 ? 1.080 4.615 -22.980 1.00 89.25 273 THR A O 1
ATOM 2259 N N . SER A 1 274 ? 2.863 3.643 -23.918 1.00 89.12 274 SER A N 1
ATOM 2260 C CA . SER A 1 274 ? 3.185 2.824 -22.746 1.00 89.12 274 SER A CA 1
ATOM 2261 C C . SER A 1 274 ? 4.121 3.608 -21.836 1.00 89.12 274 SER A C 1
ATOM 2263 O O . SER A 1 274 ? 5.090 4.181 -22.336 1.00 89.12 274 SER A O 1
ATOM 2265 N N . ALA A 1 275 ? 3.864 3.613 -20.534 1.00 91.25 275 ALA A N 1
ATOM 2266 C CA . ALA A 1 275 ? 4.715 4.275 -19.557 1.00 91.25 275 ALA A CA 1
ATOM 2267 C C . ALA A 1 275 ? 5.181 3.283 -18.498 1.00 91.25 275 ALA A C 1
ATOM 2269 O O . ALA A 1 275 ? 4.380 2.727 -17.751 1.00 91.25 275 ALA A O 1
ATOM 2270 N N . TYR A 1 276 ? 6.480 3.024 -18.469 1.00 90.00 276 TYR A N 1
ATOM 2271 C CA . TYR A 1 276 ? 7.076 2.117 -17.499 1.00 90.00 276 TYR A CA 1
ATOM 2272 C C . TYR A 1 276 ? 7.316 2.867 -16.205 1.00 90.00 276 TYR A C 1
ATOM 2274 O O . TYR A 1 276 ? 7.789 4.002 -16.237 1.00 90.00 276 TYR A O 1
ATOM 2282 N N . VAL A 1 277 ? 7.017 2.218 -15.087 1.00 91.12 277 VAL A N 1
ATOM 2283 C CA . VAL A 1 277 ? 7.110 2.803 -13.748 1.00 91.12 277 VAL A CA 1
ATOM 2284 C C . VAL A 1 277 ? 8.118 2.037 -12.899 1.00 91.12 277 VAL A C 1
ATOM 2286 O O . VAL A 1 277 ? 8.459 0.887 -13.189 1.00 91.12 277 VAL A O 1
ATOM 2289 N N . LEU A 1 278 ? 8.630 2.704 -11.870 1.00 88.50 278 LEU A N 1
ATOM 2290 C CA . LEU A 1 278 ? 9.504 2.123 -10.862 1.00 88.50 278 LEU A CA 1
ATOM 2291 C C . LEU A 1 278 ? 8.962 2.523 -9.497 1.00 88.50 278 LEU A C 1
ATOM 2293 O O . LEU A 1 278 ? 8.610 3.680 -9.297 1.00 88.50 278 LEU A O 1
ATOM 2297 N N . ASP A 1 279 ? 8.912 1.566 -8.580 1.00 90.62 279 ASP A N 1
ATOM 2298 C CA . ASP A 1 279 ? 8.521 1.820 -7.200 1.00 90.62 279 ASP A CA 1
ATOM 2299 C C . ASP A 1 279 ? 9.493 2.825 -6.541 1.00 90.62 279 ASP A C 1
ATOM 2301 O O . ASP A 1 279 ? 10.711 2.620 -6.517 1.00 90.62 279 ASP A O 1
ATOM 2305 N N . ALA A 1 280 ? 8.948 3.919 -6.002 1.00 89.19 280 ALA A N 1
ATOM 2306 C CA . ALA A 1 280 ? 9.692 5.007 -5.371 1.00 89.19 280 ALA A CA 1
ATOM 2307 C C . ALA A 1 280 ? 10.575 4.547 -4.198 1.00 89.19 280 ALA A C 1
ATOM 2309 O O . ALA A 1 280 ? 11.555 5.214 -3.862 1.00 89.19 280 ALA A O 1
ATOM 2310 N N . ARG A 1 281 ? 10.243 3.412 -3.570 1.00 86.50 281 ARG A N 1
ATOM 2311 C CA . ARG A 1 281 ? 11.002 2.805 -2.467 1.00 86.50 281 ARG A CA 1
ATOM 2312 C C . ARG A 1 281 ? 12.296 2.161 -2.956 1.00 86.50 281 ARG A C 1
ATOM 2314 O O . ARG A 1 281 ? 13.282 2.139 -2.222 1.00 86.50 281 ARG A O 1
ATOM 2321 N N . VAL A 1 282 ? 12.318 1.674 -4.201 1.00 83.94 282 VAL A N 1
ATOM 2322 C CA . VAL A 1 282 ? 13.491 1.015 -4.803 1.00 83.94 282 VAL A CA 1
ATOM 2323 C C . VAL A 1 282 ? 14.289 1.937 -5.728 1.00 83.94 282 VAL A C 1
ATOM 2325 O O . VAL A 1 282 ? 15.430 1.620 -6.084 1.00 83.94 282 VAL A O 1
ATOM 2328 N N . GLY A 1 283 ? 13.737 3.095 -6.107 1.00 83.19 283 GLY A N 1
ATOM 2329 C CA . GLY A 1 283 ? 14.464 4.154 -6.802 1.00 83.19 283 GLY A CA 1
ATOM 2330 C C . GLY A 1 283 ? 13.605 5.060 -7.678 1.00 83.19 283 GLY A C 1
ATOM 2331 O O . GLY A 1 283 ? 12.384 4.985 -7.697 1.00 83.19 283 GLY A O 1
ATOM 2332 N N . ARG A 1 284 ? 14.279 5.901 -8.469 1.00 84.56 284 ARG A N 1
ATOM 2333 C CA . ARG A 1 284 ? 13.677 6.734 -9.518 1.00 84.56 284 ARG A CA 1
ATOM 2334 C C . ARG A 1 284 ? 14.327 6.411 -10.859 1.00 84.56 284 ARG A C 1
ATOM 2336 O O . ARG A 1 284 ? 15.536 6.180 -10.906 1.00 84.56 284 ARG A O 1
ATOM 2343 N N . MET A 1 285 ? 13.528 6.382 -11.926 1.00 85.44 285 MET A N 1
ATOM 2344 C CA . MET A 1 285 ? 14.052 6.299 -13.288 1.00 85.44 285 MET A CA 1
ATOM 2345 C C . MET A 1 285 ? 14.407 7.684 -13.820 1.00 85.44 285 MET A C 1
ATOM 2347 O O . MET A 1 285 ? 13.648 8.639 -13.659 1.00 85.44 285 MET A O 1
ATOM 2351 N N . ASP A 1 286 ? 15.555 7.779 -14.470 1.00 81.50 286 ASP A N 1
ATOM 2352 C CA . ASP A 1 286 ? 16.026 8.978 -15.152 1.00 81.50 286 ASP A CA 1
ATOM 2353 C C . ASP A 1 286 ? 16.913 8.579 -16.346 1.00 81.50 286 ASP A C 1
ATOM 2355 O O . ASP A 1 286 ? 17.047 7.405 -16.705 1.00 81.50 286 ASP A O 1
ATOM 2359 N N . ASP A 1 287 ? 17.538 9.555 -16.993 1.00 75.50 287 ASP A N 1
ATOM 2360 C CA . ASP A 1 287 ? 18.444 9.322 -18.117 1.00 75.50 287 ASP A CA 1
ATOM 2361 C C . ASP A 1 287 ? 19.758 8.604 -17.726 1.00 75.50 287 ASP A C 1
ATOM 2363 O O . ASP A 1 287 ? 20.540 8.209 -18.607 1.00 75.50 287 ASP A O 1
ATOM 2367 N N . ARG A 1 288 ? 19.981 8.400 -16.420 1.00 73.38 288 ARG A N 1
ATOM 2368 C CA . ARG A 1 288 ? 21.120 7.707 -15.801 1.00 73.38 288 ARG A CA 1
ATOM 2369 C C . ARG A 1 288 ? 20.727 6.350 -15.211 1.00 73.38 288 ARG A C 1
ATOM 2371 O O . ARG A 1 288 ? 21.596 5.531 -14.938 1.00 73.38 288 ARG A O 1
ATOM 2378 N N . TYR A 1 289 ? 19.455 6.052 -15.008 1.00 76.56 289 TYR A N 1
ATOM 2379 C CA . TYR A 1 289 ? 19.036 4.751 -14.507 1.00 76.56 289 TYR A CA 1
ATOM 2380 C C . TYR A 1 289 ? 17.676 4.360 -15.060 1.00 76.56 289 TYR A C 1
ATOM 2382 O O . TYR A 1 289 ? 16.670 5.033 -14.852 1.00 76.56 289 TYR A O 1
ATOM 2390 N N . ILE A 1 290 ? 17.646 3.208 -15.723 1.00 76.00 290 ILE A N 1
ATOM 2391 C CA . ILE A 1 290 ? 16.432 2.598 -16.247 1.00 76.00 290 ILE A CA 1
ATOM 2392 C C . ILE A 1 290 ? 16.371 1.199 -15.647 1.00 76.00 290 ILE A C 1
ATOM 2394 O O . ILE A 1 290 ? 17.239 0.378 -15.919 1.00 76.00 290 ILE A O 1
ATOM 2398 N N . SER A 1 291 ? 15.353 0.923 -14.835 1.00 72.75 291 SER A N 1
ATOM 2399 C CA . SER A 1 291 ? 15.152 -0.414 -14.265 1.00 72.75 291 SER A CA 1
ATOM 2400 C C . SER A 1 291 ? 14.981 -1.466 -15.379 1.00 72.75 291 SER A C 1
ATOM 2402 O O . SER A 1 291 ? 14.519 -1.113 -16.465 1.00 72.75 291 SER A O 1
ATOM 2404 N N . PRO A 1 292 ? 15.321 -2.751 -15.167 1.00 68.88 292 PRO A N 1
ATOM 2405 C CA . PRO A 1 292 ? 15.014 -3.819 -16.118 1.00 68.88 292 PRO A CA 1
ATOM 2406 C C . PRO A 1 292 ? 13.520 -3.874 -16.503 1.00 68.88 292 PRO A C 1
ATOM 2408 O O . PRO A 1 292 ? 12.692 -4.488 -15.840 1.00 68.88 292 PRO A O 1
ATOM 2411 N N . LEU A 1 293 ? 13.167 -3.267 -17.639 1.00 68.56 293 LEU A N 1
ATOM 2412 C CA . LEU A 1 293 ? 11.778 -2.994 -18.053 1.00 68.56 293 LEU A CA 1
ATOM 2413 C C . LEU A 1 293 ? 10.942 -4.238 -18.405 1.00 68.56 293 LEU A C 1
ATOM 2415 O O . LEU A 1 293 ? 9.740 -4.135 -18.656 1.00 68.56 293 LEU A O 1
ATOM 2419 N N . TRP A 1 294 ? 11.565 -5.417 -18.471 1.00 63.38 294 TRP A N 1
ATOM 2420 C CA . TRP A 1 294 ? 10.899 -6.657 -18.874 1.00 63.38 294 TRP A CA 1
ATOM 2421 C C . TRP A 1 294 ? 9.911 -7.166 -17.823 1.00 63.38 294 TRP A C 1
ATOM 2423 O O . TRP A 1 294 ? 8.791 -7.538 -18.169 1.00 63.38 294 TRP A O 1
ATOM 2433 N N . GLY A 1 295 ? 10.329 -7.162 -16.554 1.00 65.00 295 GLY A N 1
ATOM 2434 C CA . GLY A 1 295 ? 9.506 -7.601 -15.425 1.00 65.00 295 GLY A CA 1
ATOM 2435 C C . GLY A 1 295 ? 8.592 -6.508 -14.879 1.00 65.00 295 GLY A C 1
ATOM 2436 O O . GLY A 1 295 ? 7.680 -6.809 -14.119 1.00 65.00 295 GLY A O 1
ATOM 2437 N N . ASN A 1 296 ? 8.810 -5.254 -15.281 1.00 72.88 296 ASN A N 1
ATOM 2438 C CA . ASN A 1 296 ? 8.080 -4.135 -14.707 1.00 72.88 296 ASN A CA 1
ATOM 2439 C C . ASN A 1 296 ? 6.635 -4.086 -15.211 1.00 72.88 296 ASN A C 1
ATOM 2441 O O . ASN A 1 296 ? 6.334 -4.373 -16.381 1.00 72.88 296 ASN A O 1
ATOM 2445 N N . GLU A 1 297 ? 5.761 -3.659 -14.306 1.00 84.06 297 GLU A N 1
ATOM 2446 C CA . GLU A 1 297 ? 4.449 -3.120 -14.628 1.00 84.06 297 GLU A CA 1
ATOM 2447 C C . GLU A 1 297 ? 4.604 -1.880 -15.523 1.00 84.06 297 GLU A C 1
ATOM 2449 O O . GLU A 1 297 ? 5.591 -1.140 -15.452 1.00 84.06 297 GLU A O 1
ATOM 2454 N N . PHE A 1 298 ? 3.627 -1.653 -16.396 1.00 89.12 298 PHE A N 1
ATOM 2455 C CA . PHE A 1 298 ? 3.550 -0.426 -17.177 1.00 89.12 298 PHE A CA 1
ATOM 2456 C C . PHE A 1 298 ? 2.111 0.061 -17.272 1.00 89.12 298 PHE A C 1
ATOM 2458 O O . PHE A 1 298 ? 1.157 -0.712 -17.185 1.00 89.12 298 PHE A O 1
ATOM 2465 N N . LEU A 1 299 ? 1.977 1.362 -17.456 1.00 94.19 299 LEU A N 1
ATOM 2466 C CA . LEU A 1 299 ? 0.724 2.067 -17.639 1.00 94.19 299 LEU A CA 1
ATOM 2467 C C . LEU A 1 299 ? 0.456 2.258 -19.128 1.00 94.19 299 LEU A C 1
ATOM 2469 O O . LEU A 1 299 ? 1.374 2.278 -19.955 1.00 94.19 299 LEU A O 1
ATOM 2473 N N . LEU A 1 300 ? -0.811 2.450 -19.464 1.00 93.38 300 LEU A N 1
ATOM 2474 C CA . LEU A 1 300 ? -1.237 2.932 -20.768 1.00 93.38 300 LEU A CA 1
ATOM 2475 C C . LEU A 1 300 ? -1.732 4.362 -20.618 1.00 93.38 300 LEU A C 1
ATOM 2477 O O . LEU A 1 300 ? -2.517 4.657 -19.722 1.00 93.38 300 LEU A O 1
ATOM 2481 N N . ALA A 1 301 ? -1.267 5.231 -21.505 1.00 94.00 301 ALA A N 1
ATOM 2482 C CA . ALA A 1 301 ? -1.599 6.642 -21.506 1.00 94.00 301 ALA A CA 1
ATOM 2483 C C . ALA A 1 301 ? -2.254 7.027 -22.825 1.00 94.00 301 ALA A C 1
ATOM 2485 O O . ALA A 1 301 ? -1.712 6.717 -23.890 1.00 94.00 301 ALA A O 1
ATOM 2486 N N . VAL A 1 302 ? -3.380 7.729 -22.761 1.00 93.56 302 VAL A N 1
ATOM 2487 C CA . VAL A 1 302 ? -4.012 8.368 -23.924 1.00 93.56 302 VAL A CA 1
ATOM 2488 C C . VAL A 1 302 ? -4.091 9.867 -23.692 1.00 93.56 302 VAL A C 1
ATOM 2490 O O . VAL A 1 302 ? -4.166 10.322 -22.554 1.00 93.56 302 VAL A O 1
ATOM 2493 N N . ARG A 1 303 ? -4.048 10.652 -24.768 1.00 92.31 303 ARG A N 1
ATOM 2494 C CA . ARG A 1 303 ? -4.144 12.109 -24.659 1.00 92.31 303 ARG A CA 1
ATOM 2495 C C . ARG A 1 303 ? -5.545 12.521 -24.200 1.00 92.31 303 ARG A C 1
ATOM 2497 O O . ARG A 1 303 ? -6.524 12.099 -24.814 1.00 92.31 303 ARG A O 1
ATOM 2504 N N . ASP A 1 304 ? -5.615 13.371 -23.180 1.00 91.19 304 ASP A N 1
ATOM 2505 C CA . ASP A 1 304 ? -6.846 14.001 -22.692 1.00 91.19 304 ASP A CA 1
ATOM 2506 C C . ASP A 1 304 ? -6.611 15.513 -22.552 1.00 91.19 304 ASP A C 1
ATOM 2508 O O . ASP A 1 304 ? -5.959 15.973 -21.616 1.00 91.19 304 ASP A O 1
ATOM 2512 N N . GLY A 1 305 ? -7.048 16.284 -23.554 1.00 88.38 305 GLY A N 1
ATOM 2513 C CA . GLY A 1 305 ? -6.706 17.706 -23.675 1.00 88.38 305 GLY A CA 1
ATOM 2514 C C . GLY A 1 305 ? -5.190 17.941 -23.772 1.00 88.38 305 GLY A C 1
ATOM 2515 O O . GLY A 1 305 ? -4.520 17.415 -24.673 1.00 88.38 305 GLY A O 1
ATOM 2516 N N . ASP A 1 306 ? -4.667 18.729 -22.832 1.00 86.19 306 ASP A N 1
ATOM 2517 C CA . ASP A 1 306 ? -3.234 19.021 -22.681 1.00 86.19 306 ASP A CA 1
ATOM 2518 C C . ASP A 1 306 ? -2.495 17.993 -21.808 1.00 86.19 306 ASP A C 1
ATOM 2520 O O . ASP A 1 306 ? -1.267 18.011 -21.735 1.00 86.19 306 ASP A O 1
ATOM 2524 N N . GLY A 1 307 ? -3.229 17.078 -21.169 1.00 91.06 307 GLY A N 1
ATOM 2525 C CA . GLY A 1 307 ? -2.693 16.058 -20.278 1.00 91.06 307 GLY A CA 1
ATOM 2526 C C . GLY A 1 307 ? -2.726 14.642 -20.853 1.00 91.06 307 GLY A C 1
ATOM 2527 O O . GLY A 1 307 ? -3.029 14.390 -22.027 1.00 91.06 307 GLY A O 1
ATOM 2528 N N . LEU A 1 308 ? -2.408 13.693 -19.976 1.00 93.38 308 LEU A N 1
ATOM 2529 C CA . LEU A 1 308 ? -2.489 12.261 -20.231 1.00 93.38 308 LEU A CA 1
ATOM 2530 C C . LEU A 1 308 ? -3.464 11.630 -19.237 1.00 93.38 308 LEU A C 1
ATOM 2532 O O . LEU A 1 308 ? -3.364 11.864 -18.036 1.00 93.38 308 LEU A O 1
ATOM 2536 N N . LEU A 1 309 ? -4.373 10.810 -19.757 1.00 94.69 309 LEU A N 1
ATOM 2537 C CA . LEU A 1 309 ? -5.184 9.893 -18.972 1.00 94.69 309 LEU A CA 1
ATOM 2538 C C . LEU A 1 309 ? -4.404 8.593 -18.802 1.00 94.69 309 LEU A C 1
ATOM 2540 O O . LEU A 1 309 ? -4.121 7.905 -19.789 1.00 94.69 309 LEU A O 1
ATOM 2544 N N . TRP A 1 310 ? -4.082 8.258 -17.562 1.00 96.00 310 TRP A N 1
ATOM 2545 C CA . TRP A 1 310 ? -3.319 7.072 -17.213 1.00 96.00 310 TRP A CA 1
ATOM 2546 C C . TRP A 1 310 ? -4.220 5.924 -16.790 1.00 96.00 310 TRP A C 1
ATOM 2548 O O . TRP A 1 310 ? -5.168 6.105 -16.033 1.00 96.00 310 TRP A O 1
ATOM 2558 N N . MET A 1 311 ? -3.885 4.719 -17.236 1.00 96.06 311 MET A N 1
ATOM 2559 C CA . MET A 1 311 ? -4.603 3.503 -16.880 1.00 96.06 311 MET A CA 1
ATOM 2560 C C . MET A 1 311 ? -3.612 2.398 -16.551 1.00 96.06 311 MET A C 1
ATOM 2562 O O . MET A 1 311 ? -2.723 2.087 -17.352 1.00 96.06 311 MET A O 1
ATOM 2566 N N . HIS A 1 312 ? -3.800 1.762 -15.400 1.00 95.44 312 HIS A N 1
ATOM 2567 C CA . HIS A 1 312 ? -3.102 0.531 -15.054 1.00 95.44 312 HIS A CA 1
ATOM 2568 C C . HIS A 1 312 ? -3.996 -0.676 -15.364 1.00 95.44 312 HIS A C 1
ATOM 2570 O O . HIS A 1 312 ? -5.094 -0.796 -14.816 1.00 95.44 312 HIS A O 1
ATOM 2576 N N . PRO A 1 313 ? -3.580 -1.586 -16.261 1.00 93.25 313 PRO A N 1
ATOM 2577 C CA . PRO A 1 313 ? -4.325 -2.814 -16.486 1.00 93.25 313 PRO A CA 1
ATOM 2578 C C . PRO A 1 313 ? -4.349 -3.678 -15.224 1.00 93.25 313 PRO A C 1
ATOM 2580 O O . PRO A 1 313 ? -3.325 -4.214 -14.808 1.00 93.25 313 PRO A O 1
ATOM 2583 N N . LYS A 1 314 ? -5.554 -3.838 -14.674 1.00 92.38 314 LYS A N 1
ATOM 2584 C CA . LYS A 1 314 ? -5.890 -4.634 -13.487 1.00 92.38 314 LYS A CA 1
ATOM 2585 C C . LYS A 1 314 ? -5.060 -5.922 -13.336 1.00 92.38 314 LYS A C 1
ATOM 2587 O O . LYS A 1 314 ? -4.953 -6.725 -14.270 1.00 92.38 314 LYS A O 1
ATOM 2592 N N . CYS A 1 315 ? -4.493 -6.112 -12.144 1.00 89.50 315 CYS A N 1
ATOM 2593 C CA . CYS A 1 315 ? -3.572 -7.200 -11.799 1.00 89.50 315 CYS A CA 1
ATOM 2594 C C . CYS A 1 315 ? -4.049 -8.127 -10.670 1.00 89.50 315 CYS A C 1
ATOM 2596 O O . CYS A 1 315 ? -3.379 -9.120 -10.399 1.00 89.50 315 CYS A O 1
ATOM 2598 N N . SER A 1 316 ? -5.186 -7.823 -10.053 1.00 90.12 316 SER A N 1
ATOM 2599 C CA . SER A 1 316 ? -5.855 -8.607 -9.010 1.00 90.12 316 SER A CA 1
ATOM 2600 C C . SER A 1 316 ? -7.373 -8.499 -9.200 1.00 90.12 316 SER A C 1
ATOM 2602 O O . SER A 1 316 ? -7.832 -7.990 -10.229 1.00 90.12 316 SER A O 1
ATOM 2604 N N . ARG A 1 317 ? -8.194 -8.989 -8.261 1.00 89.56 317 ARG A N 1
ATOM 2605 C CA . ARG A 1 317 ? -9.655 -8.845 -8.359 1.00 89.56 317 ARG A CA 1
ATOM 2606 C C . ARG A 1 317 ? -10.109 -7.410 -8.129 1.00 89.56 317 ARG A C 1
ATOM 2608 O O . ARG A 1 317 ? -11.155 -7.036 -8.658 1.00 89.56 317 ARG A O 1
ATOM 2615 N N . SER A 1 318 ? -9.334 -6.590 -7.432 1.00 90.56 318 SER A N 1
ATOM 2616 C CA . SER A 1 318 ? -9.478 -5.134 -7.433 1.00 90.56 318 SER A CA 1
ATOM 2617 C C . SER A 1 318 ? -8.679 -4.503 -8.581 1.00 90.56 318 SER A C 1
ATOM 2619 O O . SER A 1 318 ? -7.668 -5.026 -9.036 1.00 90.56 318 SER A O 1
ATOM 2621 N N . GLY A 1 319 ? -9.179 -3.401 -9.138 1.00 93.19 319 GLY A N 1
ATOM 2622 C CA . GLY A 1 319 ? -8.457 -2.610 -10.135 1.00 93.19 319 GLY A CA 1
ATOM 2623 C C . GLY A 1 319 ? -8.299 -1.169 -9.669 1.00 93.19 319 GLY A C 1
ATOM 2624 O O . GLY A 1 319 ? -9.129 -0.672 -8.902 1.00 93.19 319 GLY A O 1
ATOM 2625 N N . LEU A 1 320 ? -7.250 -0.511 -10.155 1.00 95.31 320 LEU A N 1
ATOM 2626 C CA . LEU A 1 320 ? -7.075 0.935 -10.042 1.00 95.31 320 LEU A CA 1
ATOM 2627 C C . LEU A 1 320 ? -7.997 1.639 -11.046 1.00 95.31 320 LEU A C 1
ATOM 2629 O O . LEU A 1 320 ? -8.242 1.097 -12.128 1.00 95.31 320 LEU A O 1
ATOM 2633 N N . MET A 1 321 ? -8.537 2.794 -10.666 1.00 96.12 321 MET A N 1
ATOM 2634 C CA . MET A 1 321 ? -9.287 3.682 -11.555 1.00 96.12 321 MET A CA 1
ATOM 2635 C C . MET A 1 321 ? -8.329 4.488 -12.444 1.00 96.12 321 MET A C 1
ATOM 2637 O O . MET A 1 321 ? -7.105 4.453 -12.276 1.00 96.12 321 MET A O 1
ATOM 2641 N N . ALA A 1 322 ? -8.878 5.237 -13.403 1.00 94.94 322 ALA A N 1
ATOM 2642 C CA . ALA A 1 322 ? -8.050 6.097 -14.236 1.00 94.94 322 ALA A CA 1
ATOM 2643 C C . ALA A 1 322 ? -7.369 7.176 -13.383 1.00 94.94 322 ALA A C 1
ATOM 2645 O O . ALA A 1 322 ? -7.977 7.745 -12.481 1.00 94.94 322 ALA A O 1
ATOM 2646 N N . ASN A 1 323 ? -6.092 7.448 -13.665 1.00 95.19 323 ASN A N 1
ATOM 2647 C CA . ASN A 1 323 ? -5.230 8.342 -12.879 1.00 95.19 323 ASN A CA 1
ATOM 2648 C C . ASN A 1 323 ? -5.090 7.972 -11.391 1.00 95.19 323 ASN A C 1
ATOM 2650 O O . ASN A 1 323 ? -4.540 8.755 -10.615 1.00 95.19 323 ASN A O 1
ATOM 2654 N N . GLU A 1 324 ? -5.548 6.789 -10.985 1.00 95.75 324 GLU A N 1
ATOM 2655 C CA . GLU A 1 324 ? -5.335 6.285 -9.643 1.00 95.75 324 GLU A CA 1
ATOM 2656 C C . GLU A 1 324 ? -4.001 5.555 -9.556 1.00 95.75 324 GLU A C 1
ATOM 2658 O O . GLU A 1 324 ? -3.714 4.638 -10.329 1.00 95.75 324 GLU A O 1
ATOM 2663 N N . PHE A 1 325 ? -3.200 5.936 -8.566 1.00 95.12 325 PHE A N 1
ATOM 2664 C CA . PHE A 1 325 ? -1.888 5.354 -8.343 1.00 95.12 325 PHE A CA 1
ATOM 2665 C C . PHE A 1 325 ? -1.660 5.071 -6.865 1.00 95.12 325 PHE A C 1
ATOM 2667 O O . PHE A 1 325 ? -1.941 5.952 -6.045 1.00 95.12 325 PHE A O 1
ATOM 2674 N N . PRO A 1 326 ? -1.084 3.908 -6.521 1.00 95.12 326 PRO A N 1
ATOM 2675 C CA . PRO A 1 326 ? -0.562 3.677 -5.184 1.00 95.12 326 PRO A CA 1
ATOM 2676 C C . PRO A 1 326 ? 0.591 4.648 -4.890 1.00 95.12 326 PRO A C 1
ATOM 2678 O O . PRO A 1 326 ? 1.284 5.113 -5.803 1.00 95.12 326 PRO A O 1
ATOM 2681 N N . PHE A 1 327 ? 0.821 4.935 -3.610 1.00 94.69 327 PHE A N 1
ATOM 2682 C CA . PHE A 1 327 ? 1.812 5.914 -3.148 1.00 94.69 327 PHE A CA 1
ATOM 2683 C C . PHE A 1 327 ? 3.213 5.651 -3.712 1.00 94.69 327 PHE A C 1
ATOM 2685 O O . PHE A 1 327 ? 3.957 6.586 -3.995 1.00 94.69 327 PHE A O 1
ATOM 2692 N N . TYR A 1 328 ? 3.563 4.379 -3.922 1.00 93.38 328 TYR A N 1
ATOM 2693 C CA . TYR A 1 328 ? 4.862 3.980 -4.444 1.00 93.38 328 TYR A CA 1
ATOM 2694 C C . TYR A 1 328 ? 5.046 4.282 -5.941 1.00 93.38 328 TYR A C 1
ATOM 2696 O O . TYR A 1 328 ? 6.160 4.161 -6.444 1.00 93.38 328 TYR A O 1
ATOM 2704 N N . TRP A 1 329 ? 4.000 4.703 -6.660 1.00 94.50 329 TRP A N 1
ATOM 2705 C CA . TRP A 1 329 ? 4.091 5.226 -8.031 1.00 94.50 329 TRP A CA 1
ATOM 2706 C C . TRP A 1 329 ? 3.797 6.725 -8.139 1.00 94.50 329 TRP A C 1
ATOM 2708 O O . TRP A 1 329 ? 4.274 7.357 -9.085 1.00 94.50 329 TRP A O 1
ATOM 2718 N N . GLN A 1 330 ? 3.059 7.320 -7.200 1.00 93.38 330 GLN A N 1
ATOM 2719 C CA . GLN A 1 330 ? 2.766 8.757 -7.235 1.00 93.38 330 GLN A CA 1
ATOM 2720 C C . GLN A 1 330 ? 4.046 9.601 -7.270 1.00 93.38 330 GLN A C 1
ATOM 2722 O O . GLN A 1 330 ? 4.985 9.370 -6.509 1.00 93.38 330 GLN A O 1
ATOM 2727 N N . GLY A 1 331 ? 4.104 10.572 -8.186 1.00 92.44 331 GLY A N 1
ATOM 2728 C CA . GLY A 1 331 ? 5.262 11.462 -8.332 1.00 92.44 331 GLY A CA 1
ATOM 2729 C C . GLY A 1 331 ? 6.528 10.805 -8.880 1.00 92.44 331 GLY A C 1
ATOM 2730 O O . GLY A 1 331 ? 7.569 11.460 -8.968 1.00 92.44 331 GLY A O 1
ATOM 2731 N N . THR A 1 332 ? 6.480 9.520 -9.240 1.00 92.44 332 THR A N 1
ATOM 2732 C CA . THR A 1 332 ? 7.626 8.844 -9.852 1.00 92.44 332 THR A CA 1
ATOM 2733 C C . THR A 1 332 ? 7.772 9.239 -11.316 1.00 92.44 332 THR A C 1
ATOM 2735 O O . THR A 1 332 ? 6.796 9.517 -12.013 1.00 92.44 332 THR A O 1
ATOM 2738 N N . SER A 1 333 ? 9.017 9.238 -11.788 1.00 92.69 333 SER A N 1
ATOM 2739 C CA . SER A 1 333 ? 9.334 9.416 -13.203 1.00 92.69 333 SER A CA 1
ATOM 2740 C C . SER A 1 333 ? 9.005 8.135 -13.967 1.00 92.69 333 SER A C 1
ATOM 2742 O O . SER A 1 333 ? 9.569 7.069 -13.695 1.00 92.69 333 SER A O 1
ATOM 2744 N N . ALA A 1 334 ? 8.098 8.250 -14.930 1.00 92.50 334 ALA A N 1
ATOM 2745 C CA . ALA A 1 334 ? 7.692 7.187 -15.826 1.00 92.50 334 ALA A CA 1
ATOM 2746 C C . ALA A 1 334 ? 8.395 7.321 -17.184 1.00 92.50 334 ALA A C 1
ATOM 2748 O O . ALA A 1 334 ? 8.384 8.382 -17.812 1.00 92.50 334 ALA A O 1
ATOM 2749 N N . LEU A 1 335 ? 8.986 6.224 -17.662 1.00 90.06 335 LEU A N 1
ATOM 2750 C CA . LEU A 1 335 ? 9.620 6.162 -18.978 1.00 90.06 335 LEU A CA 1
ATOM 2751 C C . LEU A 1 335 ? 8.551 5.961 -20.050 1.00 90.06 335 LEU A C 1
ATOM 2753 O O . LEU A 1 335 ? 7.946 4.889 -20.148 1.00 90.06 335 LEU A O 1
ATOM 2757 N N . LEU A 1 336 ? 8.358 6.977 -20.880 1.00 88.12 336 LEU A N 1
ATOM 2758 C CA . LEU A 1 336 ? 7.430 6.961 -21.994 1.00 88.12 336 LEU A CA 1
ATOM 2759 C C . LEU A 1 336 ? 8.009 6.229 -23.189 1.00 88.12 336 LEU A C 1
A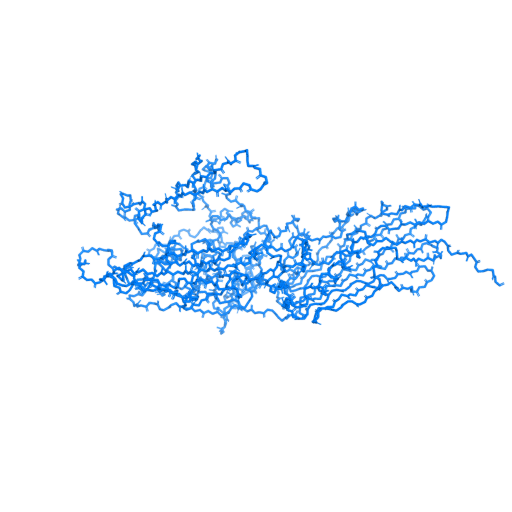TOM 2761 O O . LEU A 1 336 ? 9.140 6.451 -23.624 1.00 88.12 336 LEU A O 1
ATOM 2765 N N . ASN A 1 337 ? 7.162 5.401 -23.780 1.00 82.19 337 ASN A N 1
ATOM 2766 C CA . ASN A 1 337 ? 7.450 4.747 -25.027 1.00 82.19 337 ASN A CA 1
ATOM 2767 C C . ASN A 1 337 ? 6.213 4.703 -25.927 1.00 82.19 337 ASN A C 1
ATOM 2769 O O . ASN A 1 337 ? 5.192 4.101 -25.588 1.00 82.19 337 ASN A O 1
ATOM 2773 N N . ASN A 1 338 ? 6.328 5.326 -27.098 1.00 75.25 338 ASN A N 1
ATOM 2774 C CA . ASN A 1 338 ? 5.294 5.347 -28.125 1.00 75.25 338 ASN A CA 1
ATOM 2775 C C . ASN A 1 338 ? 5.749 4.501 -29.321 1.00 75.25 338 ASN A C 1
ATOM 2777 O O . ASN A 1 338 ? 6.892 4.599 -29.767 1.00 75.25 338 ASN A O 1
ATOM 2781 N N . LEU A 1 339 ? 4.836 3.707 -29.884 1.00 66.94 339 LEU A N 1
ATOM 2782 C CA . LEU A 1 339 ? 5.067 2.927 -31.099 1.00 66.94 339 LEU A CA 1
ATOM 2783 C C . LEU A 1 339 ? 5.644 3.761 -32.255 1.00 66.94 339 LEU A C 1
ATOM 2785 O O . LEU A 1 339 ? 6.497 3.255 -32.978 1.00 66.94 339 LEU A O 1
ATOM 2789 N N . ALA A 1 340 ? 5.231 5.024 -32.404 1.00 66.56 340 ALA A N 1
ATOM 2790 C CA . ALA A 1 340 ? 5.759 5.942 -33.413 1.00 66.56 340 ALA A CA 1
ATOM 2791 C C . ALA A 1 340 ? 7.263 6.215 -33.234 1.00 66.56 340 ALA A C 1
ATOM 2793 O O . ALA A 1 340 ? 8.012 6.206 -34.209 1.00 66.56 340 ALA A O 1
ATOM 2794 N N . LEU A 1 341 ? 7.723 6.373 -31.987 1.00 63.69 341 LEU A N 1
ATOM 2795 C CA . LEU A 1 341 ? 9.148 6.516 -31.676 1.00 63.69 341 LEU A CA 1
ATOM 2796 C C . LEU A 1 341 ? 9.903 5.220 -31.994 1.00 63.69 341 LEU A C 1
ATOM 2798 O O . LEU A 1 341 ? 11.012 5.247 -32.504 1.00 63.69 341 LEU A O 1
ATOM 2802 N N . LEU A 1 342 ? 9.285 4.061 -31.772 1.00 59.88 342 LEU A N 1
ATOM 2803 C CA . LEU A 1 342 ? 9.922 2.766 -32.020 1.00 59.88 342 LEU A CA 1
ATOM 2804 C C . LEU A 1 342 ? 10.104 2.409 -33.498 1.00 59.88 342 LEU A C 1
ATOM 2806 O O . LEU A 1 342 ? 10.860 1.480 -33.815 1.00 59.88 342 LEU A O 1
ATOM 2810 N N . VAL A 1 343 ? 9.370 3.053 -34.399 1.00 59.41 343 VAL A N 1
ATOM 2811 C CA . VAL A 1 343 ? 9.458 2.812 -35.848 1.00 59.41 343 VAL A CA 1
ATOM 2812 C C . VAL A 1 343 ? 10.264 3.881 -36.574 1.00 59.41 343 VAL A C 1
ATOM 2814 O O . VAL A 1 343 ? 10.442 3.754 -37.778 1.00 59.41 343 VAL A O 1
ATOM 2817 N N . SER A 1 344 ? 10.766 4.899 -35.870 1.00 61.22 344 SER A N 1
ATOM 2818 C CA . SER A 1 344 ? 11.663 5.878 -36.472 1.00 61.22 344 SER A CA 1
ATOM 2819 C C . SER A 1 344 ? 13.082 5.310 -36.614 1.00 61.22 344 SER A C 1
ATOM 2821 O O . SER A 1 344 ? 13.547 4.503 -35.800 1.00 61.22 344 SER A O 1
ATOM 2823 N N . ASP A 1 345 ? 13.766 5.738 -37.674 1.00 52.12 345 ASP A N 1
ATOM 2824 C CA . ASP A 1 345 ? 15.146 5.339 -37.983 1.00 52.12 345 ASP A CA 1
ATOM 2825 C C . ASP A 1 345 ? 16.192 6.177 -37.218 1.00 52.12 345 ASP A C 1
ATOM 2827 O O . ASP A 1 345 ? 17.391 5.914 -37.296 1.00 52.12 345 ASP A O 1
ATOM 2831 N N . GLY A 1 346 ? 15.750 7.187 -36.458 1.00 56.16 346 GLY A N 1
ATOM 2832 C CA . GLY A 1 346 ? 16.615 8.085 -35.692 1.00 56.16 346 GLY A CA 1
ATOM 2833 C C . GLY A 1 346 ? 16.933 7.588 -34.274 1.00 56.16 346 GLY A C 1
ATOM 2834 O O . GLY A 1 346 ? 16.215 6.746 -33.727 1.00 56.16 346 GLY A O 1
ATOM 2835 N N . PRO A 1 347 ? 17.987 8.128 -33.632 1.00 56.03 347 PRO A N 1
ATOM 2836 C CA . PRO A 1 347 ? 18.245 7.883 -32.218 1.00 56.03 347 PRO A CA 1
ATOM 2837 C C . PRO A 1 347 ? 17.083 8.430 -31.381 1.00 56.03 347 PRO A C 1
ATOM 2839 O O . PRO A 1 347 ? 16.855 9.636 -31.312 1.00 56.03 347 PRO A O 1
ATOM 2842 N N . VAL A 1 348 ? 16.338 7.534 -30.736 1.00 62.78 348 VAL A N 1
ATOM 2843 C CA . VAL A 1 348 ? 15.247 7.903 -29.831 1.00 62.78 348 VAL A CA 1
ATOM 2844 C C . VAL A 1 348 ? 15.837 8.162 -28.453 1.00 62.78 348 VAL A C 1
ATOM 2846 O O . VAL A 1 348 ? 16.345 7.244 -27.803 1.00 62.78 348 VAL A O 1
ATOM 2849 N N . LEU A 1 349 ? 15.774 9.411 -27.999 1.00 69.88 349 LEU A N 1
ATOM 2850 C CA . LEU A 1 349 ? 16.081 9.727 -26.610 1.00 69.88 349 LEU A CA 1
ATOM 2851 C C . LEU A 1 349 ? 14.958 9.189 -25.706 1.00 69.88 349 LEU A C 1
ATOM 2853 O O . LEU A 1 349 ? 13.786 9.342 -26.056 1.00 69.88 349 LEU A O 1
ATOM 2857 N N . PRO A 1 350 ? 15.288 8.562 -24.560 1.00 77.06 350 PRO A N 1
ATOM 2858 C CA . PRO A 1 350 ? 14.296 8.218 -23.548 1.00 77.06 350 PRO A CA 1
ATOM 2859 C C . PRO A 1 350 ? 13.512 9.466 -23.135 1.00 77.06 350 PRO A C 1
ATOM 2861 O O . PRO A 1 350 ? 14.113 10.493 -22.817 1.00 77.06 350 PRO A O 1
ATOM 2864 N N . VAL A 1 351 ? 12.185 9.377 -23.153 1.00 86.12 351 VAL A N 1
ATOM 2865 C CA . VAL A 1 351 ? 11.301 10.464 -22.723 1.00 86.12 351 VAL A CA 1
ATOM 2866 C C . VAL A 1 351 ? 10.740 10.091 -21.362 1.00 86.12 351 VAL A C 1
ATOM 2868 O O . VAL A 1 351 ? 10.206 8.999 -21.203 1.00 86.12 351 VAL A O 1
ATOM 2871 N N . PHE A 1 352 ? 10.848 10.990 -20.393 1.00 90.06 352 PHE A N 1
ATOM 2872 C CA . PHE A 1 352 ? 10.312 10.791 -19.052 1.00 90.06 352 PHE A CA 1
ATOM 2873 C C . PHE A 1 352 ? 9.205 11.798 -18.771 1.00 90.06 352 PHE A C 1
ATOM 2875 O O . PHE A 1 352 ? 9.227 12.913 -19.291 1.00 90.06 352 PHE A O 1
ATOM 2882 N N . THR A 1 353 ? 8.255 11.404 -17.936 1.00 93.06 353 THR A N 1
ATOM 2883 C CA . THR A 1 353 ? 7.269 12.308 -17.343 1.00 93.06 353 THR A CA 1
ATOM 2884 C C . THR A 1 353 ? 7.033 11.899 -15.905 1.00 93.06 353 THR A C 1
ATOM 2886 O O . THR A 1 353 ? 7.046 10.709 -15.602 1.00 93.06 353 THR A O 1
ATOM 2889 N N . ASP A 1 354 ? 6.782 12.862 -15.031 1.00 94.06 354 ASP A N 1
ATOM 2890 C CA . ASP A 1 354 ? 6.389 12.550 -13.663 1.00 94.06 354 ASP A CA 1
ATOM 2891 C C . ASP A 1 354 ? 4.894 12.199 -13.622 1.00 94.06 354 ASP A C 1
ATOM 2893 O O . ASP A 1 354 ? 4.074 12.808 -14.320 1.00 94.06 354 ASP A O 1
ATOM 2897 N N . LEU A 1 355 ? 4.552 11.170 -12.847 1.00 94.31 355 LEU A N 1
ATOM 2898 C CA . LEU A 1 355 ? 3.167 10.791 -12.582 1.00 94.31 355 LEU A CA 1
ATOM 2899 C C . LEU A 1 355 ? 2.508 11.788 -11.622 1.00 94.31 355 LEU A C 1
ATOM 2901 O O . LEU A 1 355 ? 3.193 12.356 -10.767 1.00 94.31 355 LEU A O 1
ATOM 2905 N N . PRO A 1 356 ? 1.182 11.995 -11.722 1.00 91.38 356 PRO A N 1
ATOM 2906 C CA . PRO A 1 356 ? 0.485 12.914 -10.836 1.00 91.38 356 PRO A CA 1
ATOM 2907 C C . PRO A 1 356 ? 0.601 12.474 -9.369 1.00 91.38 356 PRO A C 1
ATOM 2909 O O . PRO A 1 356 ? 0.715 11.287 -9.050 1.00 91.38 356 PRO A O 1
ATOM 2912 N N . ILE A 1 357 ? 0.572 13.464 -8.479 1.00 89.94 357 ILE A N 1
ATOM 2913 C CA . ILE A 1 357 ? 0.616 13.299 -7.025 1.00 89.94 357 ILE A CA 1
ATOM 2914 C C . ILE A 1 357 ? -0.725 13.772 -6.474 1.00 89.94 357 ILE A C 1
ATOM 2916 O O . ILE A 1 357 ? -1.168 14.871 -6.811 1.00 89.94 357 ILE A O 1
ATOM 2920 N N . ALA A 1 358 ? -1.362 12.957 -5.633 1.00 85.56 358 ALA A N 1
ATOM 2921 C CA . ALA A 1 358 ? -2.549 13.394 -4.911 1.00 85.56 358 ALA A CA 1
ATOM 2922 C C . ALA A 1 358 ? -2.143 14.314 -3.743 1.00 85.56 358 ALA A C 1
ATOM 2924 O O . ALA A 1 358 ? -1.128 14.054 -3.087 1.00 85.56 358 ALA A O 1
ATOM 2925 N N . PRO A 1 359 ? -2.903 15.382 -3.453 1.00 88.06 359 PRO A N 1
ATOM 2926 C CA . PRO A 1 359 ? -2.652 16.224 -2.293 1.00 88.06 359 PRO A CA 1
ATOM 2927 C C . PRO A 1 359 ? -2.588 15.411 -0.982 1.00 88.06 359 PRO A C 1
ATOM 2929 O O . PRO A 1 359 ? -3.512 14.657 -0.680 1.00 88.06 359 PRO A O 1
ATOM 2932 N N . PRO A 1 360 ? -1.545 15.580 -0.144 1.00 84.94 360 PRO A N 1
ATOM 2933 C CA . PRO A 1 360 ? -1.363 14.759 1.059 1.00 84.94 360 PRO A CA 1
ATOM 2934 C C . PRO A 1 360 ? -2.520 14.802 2.066 1.00 84.94 360 PRO A C 1
ATOM 2936 O O . PRO A 1 360 ? -2.798 13.819 2.745 1.00 84.94 360 PRO A O 1
ATOM 2939 N N . HIS A 1 361 ? -3.214 15.938 2.156 1.00 88.81 361 HIS A N 1
ATOM 2940 C CA . HIS A 1 361 ? -4.329 16.141 3.083 1.00 88.81 361 HIS A CA 1
ATOM 2941 C C . HIS A 1 361 ? -5.608 15.383 2.684 1.00 88.81 361 HIS A C 1
ATOM 2943 O O . HIS A 1 361 ? -6.571 15.377 3.446 1.00 88.81 361 HIS A O 1
ATOM 2949 N N . GLU A 1 362 ? -5.627 14.753 1.509 1.00 92.69 362 GLU A N 1
ATOM 2950 C CA . GLU A 1 362 ? -6.745 13.941 1.029 1.00 92.69 362 GLU A CA 1
ATOM 2951 C C . GLU A 1 362 ? -6.643 12.466 1.445 1.00 92.69 362 GLU A C 1
ATOM 2953 O O . GLU A 1 362 ? -7.585 11.703 1.225 1.00 92.69 362 GLU A O 1
ATOM 2958 N N . ASN A 1 363 ? -5.529 12.049 2.054 1.00 97.06 363 ASN A N 1
ATOM 2959 C CA . ASN A 1 363 ? -5.329 10.689 2.551 1.00 97.06 363 ASN A CA 1
ATOM 2960 C C . ASN A 1 363 ? -5.923 10.552 3.956 1.00 97.06 363 ASN A C 1
ATOM 2962 O O . ASN A 1 363 ? -5.222 10.726 4.958 1.00 97.06 363 ASN A O 1
ATOM 2966 N N . VAL A 1 364 ? -7.221 10.257 4.021 1.00 97.56 364 VAL A N 1
ATOM 2967 C CA . VAL A 1 364 ? -7.965 10.150 5.276 1.00 97.56 364 VAL A CA 1
ATOM 2968 C C . VAL A 1 364 ? -8.603 8.774 5.402 1.00 97.56 364 VAL A C 1
ATOM 2970 O O . VAL A 1 364 ? -9.219 8.268 4.461 1.00 97.56 364 VAL A O 1
ATOM 2973 N N . ARG A 1 365 ? -8.464 8.175 6.581 1.00 98.31 365 ARG A N 1
ATOM 2974 C CA . ARG A 1 365 ? -9.297 7.062 7.027 1.00 98.31 365 ARG A CA 1
ATOM 2975 C C . ARG A 1 365 ? -10.039 7.503 8.275 1.00 98.31 365 ARG A C 1
ATOM 2977 O O . ARG A 1 365 ? -9.426 8.008 9.209 1.00 98.31 365 ARG A O 1
ATOM 2984 N N . THR A 1 366 ? -11.350 7.311 8.279 1.00 98.38 366 THR A N 1
ATOM 2985 C CA . THR A 1 366 ? -12.173 7.510 9.470 1.00 98.38 366 THR A CA 1
ATOM 2986 C C . THR A 1 366 ? -12.959 6.244 9.740 1.00 98.38 366 THR A C 1
ATOM 2988 O O . THR A 1 366 ? -13.627 5.738 8.840 1.00 98.38 366 THR A O 1
ATOM 2991 N N . VAL A 1 367 ? -12.880 5.739 10.966 1.00 98.56 367 VAL A N 1
ATOM 2992 C CA . VAL A 1 367 ? -13.681 4.617 11.451 1.00 98.56 367 VAL A CA 1
ATOM 2993 C C . VAL A 1 367 ? -14.453 5.088 12.674 1.00 98.56 367 VAL A C 1
ATOM 2995 O O . VAL A 1 367 ? -13.868 5.532 13.662 1.00 98.56 367 VAL A O 1
ATOM 2998 N N . HIS A 1 368 ? -15.774 5.024 12.600 1.00 98.62 368 HIS A N 1
ATOM 2999 C CA . HIS A 1 368 ? -16.654 5.402 13.694 1.00 98.62 368 HIS A CA 1
ATOM 3000 C C . HIS A 1 368 ? -17.512 4.213 14.099 1.00 98.62 368 HIS A C 1
ATOM 3002 O O . HIS A 1 368 ? -18.200 3.651 13.252 1.00 98.62 368 HIS A O 1
ATOM 3008 N N . PHE A 1 369 ? -17.465 3.856 15.377 1.00 98.62 369 PHE A N 1
ATOM 3009 C CA . PHE A 1 369 ? -18.303 2.836 15.985 1.00 98.62 369 PHE A CA 1
ATOM 3010 C C . PHE A 1 369 ? -19.335 3.507 16.890 1.00 98.62 369 PHE A C 1
ATOM 3012 O O . PHE A 1 369 ? -18.968 4.239 17.811 1.00 98.62 369 PHE A O 1
ATOM 3019 N N . GLU A 1 370 ? -20.606 3.207 16.659 1.00 98.50 370 GLU A N 1
ATOM 3020 C CA . GLU A 1 370 ? -21.719 3.494 17.561 1.00 98.50 370 GLU A CA 1
ATOM 3021 C C . GLU A 1 370 ? -22.109 2.160 18.222 1.00 98.50 370 GLU A C 1
ATOM 3023 O O . GLU A 1 370 ? -22.691 1.292 17.571 1.00 98.50 370 GLU A O 1
ATOM 3028 N N . MET A 1 371 ? -21.707 1.951 19.480 1.00 98.25 371 MET A N 1
ATOM 3029 C CA . MET A 1 371 ? -21.911 0.702 20.221 1.00 98.25 371 MET A CA 1
ATOM 3030 C C . MET A 1 371 ? -23.022 0.829 21.259 1.00 98.25 371 MET A C 1
ATOM 3032 O O . MET A 1 371 ? -23.033 1.765 22.058 1.00 98.25 371 MET A O 1
ATOM 3036 N N . GLU A 1 372 ? -23.887 -0.176 21.319 1.00 98.31 372 GLU A N 1
ATOM 3037 C CA . GLU A 1 372 ? -24.923 -0.332 22.336 1.00 98.31 372 GLU A CA 1
ATOM 3038 C C . GLU A 1 372 ? -24.622 -1.569 23.188 1.00 98.31 372 GLU A C 1
ATOM 3040 O O . GLU A 1 372 ? -24.514 -2.686 22.672 1.00 98.31 372 GLU A O 1
ATOM 3045 N N . VAL A 1 373 ? -24.466 -1.364 24.497 1.00 97.94 373 VAL A N 1
ATOM 3046 C CA . VAL A 1 373 ? -24.103 -2.396 25.473 1.00 97.94 373 VAL A CA 1
ATOM 3047 C C . VAL A 1 373 ? -25.259 -2.622 26.446 1.00 97.94 373 VAL A C 1
ATOM 3049 O O . VAL A 1 373 ? -25.600 -1.741 27.239 1.00 97.94 373 VAL A O 1
ATOM 3052 N N . ASP A 1 374 ? -25.809 -3.836 26.441 1.00 96.94 374 ASP A N 1
ATOM 3053 C CA . ASP A 1 374 ? -26.739 -4.311 27.470 1.00 96.94 374 ASP A CA 1
ATOM 3054 C C . ASP A 1 374 ? -25.975 -5.199 28.458 1.00 96.94 374 ASP A C 1
ATOM 3056 O O . ASP A 1 374 ? -25.590 -6.335 28.155 1.00 96.94 374 ASP A O 1
ATOM 3060 N N . LEU A 1 375 ? -25.740 -4.674 29.662 1.00 94.44 375 LEU A N 1
ATOM 3061 C CA . LEU A 1 375 ? -24.970 -5.371 30.691 1.00 94.44 375 LEU A CA 1
ATOM 3062 C C . LEU A 1 375 ? -25.732 -6.550 31.318 1.00 94.44 375 LEU A C 1
ATOM 3064 O O . LEU A 1 375 ? -25.097 -7.483 31.821 1.00 94.44 375 LEU A O 1
ATOM 3068 N N . ALA A 1 376 ? -27.070 -6.531 31.296 1.00 91.44 376 ALA A N 1
ATOM 3069 C CA . ALA A 1 376 ? -27.892 -7.615 31.831 1.00 91.44 376 ALA A CA 1
ATOM 3070 C C . ALA A 1 376 ? -27.952 -8.802 30.867 1.00 91.44 376 ALA A C 1
ATOM 3072 O O . ALA A 1 376 ? -27.771 -9.946 31.287 1.00 91.44 376 ALA A O 1
ATOM 3073 N N . GLN A 1 377 ? -28.185 -8.529 29.583 1.00 93.75 377 GLN A N 1
ATOM 3074 C CA . GLN A 1 377 ? -28.232 -9.548 28.534 1.00 93.75 377 GLN A CA 1
ATOM 3075 C C . GLN A 1 377 ? -26.840 -9.958 28.048 1.00 93.75 377 GLN A C 1
ATOM 3077 O O . GLN A 1 377 ? -26.699 -11.002 27.412 1.00 93.75 377 GLN A O 1
ATOM 3082 N N . ARG A 1 378 ? -25.808 -9.182 28.407 1.00 94.94 378 ARG A N 1
ATOM 3083 C CA . ARG A 1 378 ? -24.415 -9.348 27.973 1.00 94.94 378 ARG A CA 1
ATOM 3084 C C . ARG A 1 378 ? -24.280 -9.312 26.454 1.00 94.94 378 ARG A C 1
ATOM 3086 O O . ARG A 1 378 ? -23.563 -10.119 25.867 1.00 94.94 378 ARG A O 1
ATOM 3093 N N . THR A 1 379 ? -24.985 -8.378 25.832 1.00 97.19 379 THR A N 1
ATOM 3094 C CA . THR A 1 379 ? -24.964 -8.192 24.383 1.00 97.19 379 THR A CA 1
ATOM 3095 C C . THR A 1 379 ? -24.303 -6.876 24.027 1.00 97.19 379 THR A C 1
ATOM 3097 O O . THR A 1 379 ? -24.493 -5.874 24.719 1.00 97.19 379 THR A O 1
ATOM 3100 N N . VAL A 1 380 ? -23.548 -6.883 22.931 1.00 98.25 380 VAL A N 1
ATOM 3101 C CA . VAL A 1 380 ? -22.940 -5.680 22.362 1.00 98.25 380 VAL A CA 1
ATOM 3102 C C . VAL A 1 380 ? -23.200 -5.661 20.868 1.00 98.25 380 VAL A C 1
ATOM 3104 O O . VAL A 1 380 ? -22.760 -6.556 20.146 1.00 98.25 380 VAL A O 1
ATOM 3107 N N . HIS A 1 381 ? -23.900 -4.630 20.415 1.00 98.50 381 HIS A N 1
ATOM 3108 C CA . HIS A 1 381 ? -24.154 -4.382 19.003 1.00 98.50 381 HIS A CA 1
ATOM 3109 C C . HIS A 1 381 ? -23.427 -3.112 18.573 1.00 98.50 381 HIS A C 1
ATOM 3111 O O . HIS A 1 381 ? -23.410 -2.140 19.325 1.00 98.50 381 HIS A O 1
ATOM 3117 N N . ALA A 1 382 ? -22.823 -3.110 17.386 1.00 98.56 382 ALA A N 1
ATOM 3118 C CA . ALA A 1 382 ? -22.104 -1.949 16.880 1.00 98.56 382 ALA A CA 1
ATOM 3119 C C . ALA A 1 382 ? -22.464 -1.638 15.429 1.00 98.56 382 ALA A C 1
ATOM 3121 O O . ALA A 1 382 ? -22.256 -2.472 14.546 1.00 98.56 382 ALA A O 1
ATOM 3122 N N . HIS A 1 383 ? -22.899 -0.401 15.196 1.00 98.69 383 HIS A N 1
ATOM 3123 C CA . HIS A 1 383 ? -22.980 0.182 13.864 1.00 98.69 383 HIS A CA 1
ATOM 3124 C C . HIS A 1 383 ? -21.649 0.862 13.542 1.00 98.69 383 HIS A C 1
ATOM 3126 O O . HIS A 1 383 ? -21.163 1.697 14.308 1.00 98.69 383 HIS A O 1
ATOM 3132 N N . VAL A 1 384 ? -21.039 0.508 12.413 1.00 98.69 384 VAL A N 1
ATOM 3133 C CA . VAL A 1 38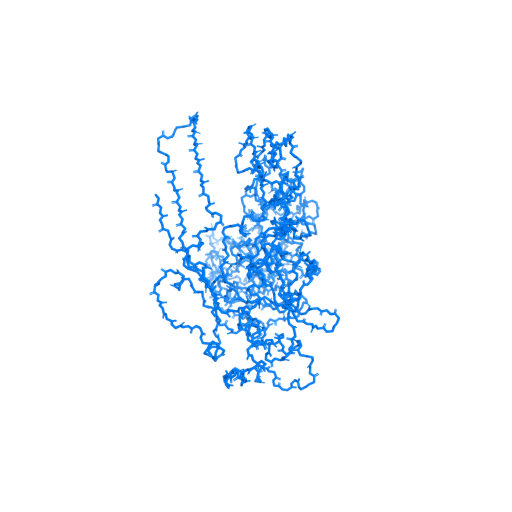4 ? -19.707 0.989 12.038 1.00 98.69 384 VAL A CA 1
ATOM 3134 C C . VAL A 1 384 ? -19.756 1.721 10.712 1.00 98.69 384 VAL A C 1
ATOM 3136 O O . VAL A 1 384 ? -20.218 1.179 9.711 1.00 98.69 384 VAL A O 1
ATOM 3139 N N . ARG A 1 385 ? -19.210 2.937 10.683 1.00 98.69 385 ARG A N 1
ATOM 3140 C CA . ARG A 1 385 ? -19.011 3.722 9.462 1.00 98.69 385 ARG A CA 1
ATOM 3141 C C . ARG A 1 385 ? -17.527 3.853 9.171 1.00 98.69 385 ARG A C 1
ATOM 3143 O O . ARG A 1 385 ? -16.779 4.401 9.978 1.00 98.69 385 ARG A O 1
ATOM 3150 N N . VAL A 1 386 ? -17.114 3.387 7.999 1.00 98.62 386 VAL A N 1
ATOM 3151 C CA . VAL A 1 386 ? -15.748 3.523 7.491 1.00 98.62 386 VAL A CA 1
ATOM 3152 C C . VAL A 1 386 ? -15.756 4.452 6.285 1.00 98.62 386 VAL A C 1
ATOM 3154 O O . VAL A 1 386 ? -16.479 4.225 5.315 1.00 98.62 386 VAL A O 1
ATOM 3157 N N . LEU A 1 387 ? -14.909 5.475 6.316 1.00 98.38 387 LEU A N 1
ATOM 3158 C CA . LEU A 1 387 ? -14.621 6.339 5.180 1.00 98.38 387 LEU A CA 1
ATOM 3159 C C . LEU A 1 387 ? -13.146 6.202 4.809 1.00 98.38 387 LEU A C 1
ATOM 3161 O O . LEU A 1 387 ? -12.271 6.484 5.624 1.00 98.38 387 LEU A O 1
ATOM 3165 N N . LEU A 1 388 ? -12.882 5.804 3.567 1.00 98.25 388 LEU A N 1
ATOM 3166 C CA . LEU A 1 388 ? -11.545 5.740 2.985 1.00 98.25 388 LEU A CA 1
ATOM 3167 C C . LEU A 1 388 ? -11.423 6.803 1.893 1.00 98.25 388 LEU A C 1
ATOM 3169 O O . LEU A 1 388 ? -12.247 6.829 0.974 1.00 98.25 388 LEU A O 1
ATOM 3173 N N . THR A 1 389 ? -10.389 7.643 1.944 1.00 97.94 389 THR A N 1
ATOM 3174 C CA . THR A 1 389 ? -10.094 8.643 0.907 1.00 97.94 389 THR A CA 1
ATOM 3175 C C . THR A 1 389 ? -8.626 8.620 0.484 1.00 97.94 389 THR A C 1
ATOM 3177 O O . THR A 1 389 ? -7.736 8.273 1.265 1.00 97.94 389 THR A O 1
ATOM 3180 N N . GLY A 1 390 ? -8.361 8.976 -0.777 1.00 96.50 390 GLY A N 1
ATOM 3181 C CA . GLY A 1 390 ? -7.000 9.033 -1.317 1.00 96.50 390 GLY A CA 1
ATOM 3182 C C . GLY A 1 390 ? -6.316 7.665 -1.256 1.00 96.50 390 GLY A C 1
ATOM 3183 O O . GLY A 1 390 ? -6.914 6.654 -1.627 1.00 96.50 390 GLY A O 1
ATOM 3184 N N . GLN A 1 391 ? -5.088 7.617 -0.737 1.00 96.31 391 GLN A N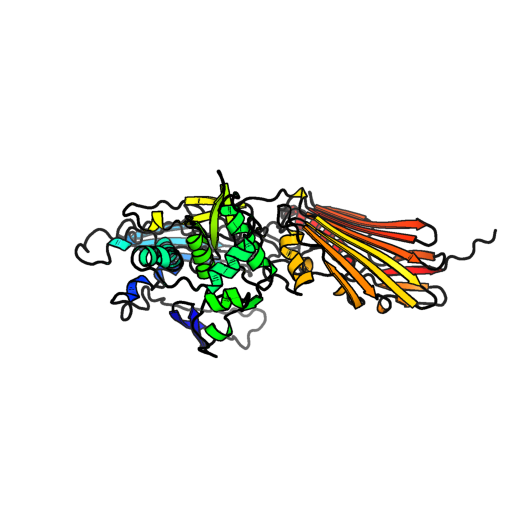 1
ATOM 3185 C CA . GLN A 1 391 ? -4.312 6.378 -0.618 1.00 96.31 391 GLN A CA 1
ATOM 3186 C C . GLN A 1 391 ? -4.977 5.308 0.259 1.00 96.31 391 GLN A C 1
ATOM 3188 O O . GLN A 1 391 ? -4.862 4.126 -0.056 1.00 96.31 391 GLN A O 1
ATOM 3193 N N . PHE A 1 392 ? -5.745 5.676 1.291 1.00 97.50 392 PHE A N 1
ATOM 3194 C CA . PHE A 1 392 ? -6.502 4.681 2.063 1.00 97.50 392 PHE A CA 1
ATOM 3195 C C . PHE A 1 392 ? -7.572 3.990 1.216 1.00 97.50 392 PHE A C 1
ATOM 3197 O O . PHE A 1 392 ? -7.782 2.787 1.351 1.00 97.50 392 PHE A O 1
ATOM 3204 N N . SER A 1 393 ? -8.219 4.722 0.304 1.00 96.81 393 SER A N 1
ATOM 3205 C CA . SER A 1 393 ? -9.161 4.130 -0.651 1.00 96.81 393 SER A CA 1
ATOM 3206 C C . SER A 1 393 ? -8.432 3.267 -1.680 1.00 96.81 393 SER A C 1
ATOM 3208 O O . SER A 1 393 ? -8.889 2.167 -1.989 1.00 96.81 393 SER A O 1
ATOM 3210 N N . THR A 1 394 ? -7.289 3.732 -2.191 1.00 95.75 394 THR A N 1
ATOM 3211 C CA . THR A 1 394 ? -6.476 3.002 -3.175 1.00 95.75 394 THR A CA 1
ATOM 3212 C C . THR A 1 394 ? -5.952 1.672 -2.633 1.00 95.75 394 THR A C 1
ATOM 3214 O O . THR A 1 394 ? -6.062 0.659 -3.320 1.00 95.75 394 THR A O 1
ATOM 3217 N N . LEU A 1 395 ? -5.426 1.654 -1.406 1.00 95.69 395 LEU A N 1
ATOM 3218 C CA . LEU A 1 395 ? -4.798 0.469 -0.812 1.00 95.69 395 LEU A CA 1
ATOM 3219 C C . LEU A 1 395 ? -5.786 -0.419 -0.042 1.00 95.69 395 LEU A C 1
ATOM 3221 O O . LEU A 1 395 ? -5.657 -1.640 -0.063 1.00 95.69 395 LEU A O 1
ATOM 3225 N N . GLY A 1 396 ? -6.770 0.179 0.639 1.00 95.50 396 GLY A N 1
ATOM 3226 C CA . GLY A 1 396 ? -7.616 -0.523 1.607 1.00 95.50 396 GLY A CA 1
ATOM 3227 C C . GLY A 1 396 ? -8.937 -1.054 1.054 1.00 95.50 396 GLY A C 1
ATOM 3228 O O . GLY A 1 396 ? -9.433 -2.067 1.534 1.00 95.50 396 GLY A O 1
ATOM 3229 N N . ARG A 1 397 ? -9.531 -0.447 0.012 1.00 95.44 397 ARG A N 1
ATOM 3230 C CA . ARG A 1 397 ? -10.893 -0.838 -0.428 1.00 95.44 397 ARG A CA 1
ATOM 3231 C C . ARG A 1 397 ? -11.011 -2.299 -0.873 1.00 95.44 397 ARG A C 1
ATOM 3233 O O . ARG A 1 397 ? -12.099 -2.870 -0.844 1.00 95.44 397 ARG A O 1
ATOM 3240 N N . ALA A 1 398 ? -9.908 -2.887 -1.340 1.00 94.81 398 ALA A N 1
ATOM 3241 C CA . ALA A 1 398 ? -9.881 -4.259 -1.830 1.00 94.81 398 ALA A CA 1
ATOM 3242 C C . ALA A 1 398 ? -10.185 -5.272 -0.716 1.00 94.81 398 ALA A C 1
ATOM 3244 O O . ALA A 1 398 ? -10.819 -6.293 -0.997 1.00 94.81 398 ALA A O 1
ATOM 3245 N N . SER A 1 399 ? -9.828 -4.965 0.537 1.00 96.06 399 SER A N 1
ATOM 3246 C CA . SER A 1 399 ? -10.138 -5.838 1.669 1.00 96.06 399 SER A CA 1
ATOM 3247 C C . SER A 1 399 ? -11.646 -5.894 1.906 1.00 96.06 399 SER A C 1
ATOM 3249 O O . SER A 1 399 ? -12.207 -6.978 2.025 1.00 96.06 399 SER A O 1
ATOM 3251 N N . TYR A 1 400 ? -12.337 -4.753 1.853 1.00 96.06 400 TYR A N 1
ATOM 3252 C CA . TYR A 1 400 ? -13.792 -4.682 2.028 1.00 96.06 400 TYR A CA 1
ATOM 3253 C C . TYR A 1 400 ? -14.573 -5.323 0.874 1.00 96.06 400 TYR A C 1
ATOM 3255 O O . TYR A 1 400 ? -15.611 -5.943 1.101 1.00 96.06 400 TYR A O 1
ATOM 3263 N N . LEU A 1 401 ? -14.089 -5.177 -0.365 1.00 92.62 401 LEU A N 1
ATOM 3264 C CA . LEU A 1 401 ? -14.767 -5.710 -1.552 1.00 92.62 401 LEU A CA 1
ATOM 3265 C C . LEU A 1 401 ? -14.564 -7.217 -1.723 1.00 92.62 401 LEU A C 1
ATOM 3267 O O . LEU A 1 401 ? -15.477 -7.926 -2.151 1.00 92.62 401 LEU A O 1
ATOM 3271 N N . PHE A 1 402 ? -13.343 -7.692 -1.478 1.00 93.19 402 PHE A N 1
ATOM 3272 C CA . PHE A 1 402 ? -12.893 -9.002 -1.945 1.00 93.19 402 PHE A CA 1
ATOM 3273 C C . PHE A 1 402 ? -12.086 -9.792 -0.914 1.00 93.19 402 PHE A C 1
ATOM 3275 O O . PHE A 1 402 ? -11.666 -10.902 -1.235 1.00 93.19 402 PHE A O 1
ATOM 3282 N N . ASN A 1 403 ? -11.890 -9.253 0.293 1.00 93.25 403 ASN A N 1
ATOM 3283 C CA . ASN A 1 403 ? -10.978 -9.791 1.301 1.00 93.25 403 ASN A CA 1
ATOM 3284 C C . ASN A 1 403 ? -9.540 -9.959 0.771 1.00 93.25 403 ASN A C 1
ATOM 3286 O O . ASN A 1 403 ? -8.860 -10.939 1.065 1.00 93.25 403 ASN A O 1
ATOM 3290 N N . GLU A 1 404 ? -9.098 -9.014 -0.067 1.00 92.31 404 GLU A N 1
ATOM 3291 C CA . GLU A 1 404 ? -7.751 -8.980 -0.642 1.00 92.31 404 GLU A CA 1
ATOM 3292 C C . GLU A 1 404 ? -6.906 -7.891 0.023 1.00 92.31 404 GLU A C 1
ATOM 3294 O O . GLU A 1 404 ? -7.368 -6.765 0.209 1.00 92.31 404 GLU A O 1
ATOM 3299 N N . VAL A 1 405 ? -5.648 -8.213 0.323 1.00 90.06 405 VAL A N 1
ATOM 3300 C CA . VAL A 1 405 ? -4.656 -7.274 0.861 1.00 90.06 405 VAL A CA 1
ATOM 3301 C C . VAL A 1 405 ? -3.450 -7.272 -0.071 1.00 90.06 405 VAL A C 1
ATOM 3303 O O . VAL A 1 405 ? -2.955 -8.335 -0.451 1.00 90.06 405 VAL A O 1
ATOM 3306 N N . ASP A 1 406 ? -2.992 -6.086 -0.470 1.00 88.50 406 ASP A N 1
ATOM 3307 C CA . ASP A 1 406 ? -1.786 -5.946 -1.287 1.00 88.50 406 ASP A CA 1
ATOM 3308 C C . ASP A 1 406 ? -0.561 -6.343 -0.447 1.00 88.50 406 ASP A C 1
ATOM 3310 O O . ASP A 1 406 ? -0.221 -5.698 0.541 1.00 88.50 406 ASP A O 1
ATOM 3314 N N . SER A 1 407 ? 0.117 -7.420 -0.848 1.00 87.75 407 SER A N 1
ATOM 3315 C CA . SER A 1 407 ? 1.293 -7.944 -0.146 1.00 87.75 407 SER A CA 1
ATOM 3316 C C . SER A 1 407 ? 2.517 -7.027 -0.228 1.00 87.75 407 SER A C 1
ATOM 3318 O O . SER A 1 407 ? 3.539 -7.309 0.392 1.00 87.75 407 SER A O 1
ATOM 3320 N N . THR A 1 408 ? 2.468 -5.982 -1.055 1.00 86.81 408 THR A N 1
ATOM 3321 C CA . THR A 1 408 ? 3.556 -5.016 -1.221 1.00 86.81 408 THR A CA 1
ATOM 3322 C C . THR A 1 408 ? 3.443 -3.818 -0.281 1.00 86.81 408 THR A C 1
ATOM 3324 O O . THR A 1 408 ? 4.336 -2.971 -0.304 1.00 86.81 408 THR A O 1
ATOM 3327 N N . VAL A 1 409 ? 2.390 -3.724 0.537 1.00 91.56 409 VAL A N 1
ATOM 3328 C CA . VAL A 1 409 ? 2.171 -2.637 1.508 1.00 91.56 409 VAL A CA 1
ATOM 3329 C C . VAL A 1 409 ? 1.951 -3.199 2.915 1.00 91.56 409 VAL A C 1
ATOM 3331 O O . VAL A 1 409 ? 1.883 -4.413 3.101 1.00 91.56 409 VAL A O 1
ATOM 3334 N N . LEU A 1 410 ? 1.862 -2.323 3.920 1.00 92.56 410 LEU A N 1
ATOM 3335 C CA . LEU A 1 410 ? 1.539 -2.733 5.289 1.00 92.56 410 LEU A CA 1
ATOM 3336 C C . LEU A 1 410 ? 0.176 -3.443 5.337 1.00 92.56 410 LEU A C 1
ATOM 3338 O O . LEU A 1 410 ? -0.826 -2.912 4.853 1.00 92.56 410 LEU A O 1
ATOM 3342 N N . SER A 1 411 ? 0.127 -4.618 5.969 1.00 91.69 411 SER A N 1
ATOM 3343 C CA . SER A 1 411 ? -1.100 -5.416 6.133 1.00 91.69 411 SER A CA 1
ATOM 3344 C C . SER A 1 411 ? -2.220 -4.642 6.832 1.00 91.69 411 SER A C 1
ATOM 3346 O O . SER A 1 411 ? -3.387 -4.829 6.493 1.00 91.69 411 SER A O 1
ATOM 3348 N N . ALA A 1 412 ? -1.866 -3.719 7.730 1.00 93.25 412 ALA A N 1
ATOM 3349 C CA . ALA A 1 412 ? -2.796 -2.864 8.465 1.00 93.25 412 ALA A CA 1
ATOM 3350 C C . ALA A 1 412 ? -3.673 -1.966 7.561 1.00 93.25 412 ALA A C 1
ATOM 3352 O O . ALA A 1 412 ? -4.763 -1.558 7.966 1.00 93.25 412 ALA A O 1
ATOM 3353 N N . TYR A 1 413 ? -3.270 -1.688 6.310 1.00 95.25 413 TYR A N 1
ATOM 3354 C CA . TYR A 1 413 ? -4.154 -1.020 5.340 1.00 95.25 413 TYR A CA 1
ATOM 3355 C C . TYR A 1 413 ? -5.339 -1.893 4.916 1.00 95.25 413 TYR A C 1
ATOM 3357 O O . TYR A 1 413 ? -6.385 -1.369 4.535 1.00 95.25 413 TYR A O 1
ATOM 3365 N N . GLY A 1 414 ? -5.175 -3.214 4.982 1.00 94.12 414 GLY A N 1
ATOM 3366 C CA . GLY A 1 414 ? -6.212 -4.201 4.712 1.00 94.12 414 GLY A CA 1
ATOM 3367 C C . GLY A 1 414 ? -7.063 -4.563 5.929 1.00 94.12 414 GLY A C 1
ATOM 3368 O O . GLY A 1 414 ? -8.009 -5.335 5.769 1.00 94.12 414 GLY A O 1
ATOM 3369 N N . HIS A 1 415 ? -6.759 -4.029 7.118 1.00 95.25 415 HIS A N 1
ATOM 3370 C CA . HIS A 1 415 ? -7.527 -4.312 8.328 1.00 95.25 415 HIS A CA 1
ATOM 3371 C C . HIS A 1 415 ? -8.980 -3.841 8.210 1.00 95.25 415 HIS A C 1
ATOM 3373 O O . HIS A 1 415 ? -9.269 -2.773 7.654 1.00 95.25 415 HIS A O 1
ATOM 3379 N N . ARG A 1 416 ? -9.896 -4.646 8.751 1.00 96.50 416 ARG A N 1
ATOM 3380 C CA . ARG A 1 416 ? -11.334 -4.377 8.774 1.00 96.50 416 ARG A CA 1
ATOM 3381 C C . ARG A 1 416 ? -11.863 -4.569 10.196 1.00 96.50 416 ARG A C 1
ATOM 3383 O O . ARG A 1 416 ? -11.422 -5.498 10.869 1.00 96.50 416 ARG A O 1
ATOM 3390 N N . PRO A 1 417 ? -12.846 -3.769 10.639 1.00 96.88 417 PRO A N 1
ATOM 3391 C CA . PRO A 1 417 ? -13.469 -3.933 11.953 1.00 96.88 417 PRO A CA 1
ATOM 3392 C C . PRO A 1 417 ? -14.005 -5.344 12.258 1.00 96.88 417 PRO A C 1
ATOM 3394 O O . PRO A 1 417 ? -14.011 -5.764 13.407 1.00 96.88 417 PRO A O 1
ATOM 3397 N N . ASP A 1 418 ? -14.436 -6.102 11.246 1.00 96.81 418 ASP A N 1
ATOM 3398 C CA . ASP A 1 418 ? -14.907 -7.484 11.410 1.00 96.81 418 ASP A CA 1
ATOM 3399 C C . ASP A 1 418 ? -13.784 -8.528 11.499 1.00 96.81 418 ASP A C 1
ATOM 3401 O O . ASP A 1 418 ? -14.061 -9.697 11.747 1.00 96.81 418 ASP A O 1
ATOM 3405 N N . HIS A 1 419 ? -12.523 -8.136 11.302 1.00 95.38 419 HIS A N 1
ATOM 3406 C CA . HIS A 1 419 ? -11.365 -9.007 11.524 1.00 95.38 419 HIS A CA 1
ATOM 3407 C C . HIS A 1 419 ? -10.880 -8.986 12.983 1.00 95.38 419 HIS A C 1
ATOM 3409 O O . HIS A 1 419 ? -9.977 -9.742 13.341 1.00 95.38 419 HIS A O 1
ATOM 3415 N N . SER A 1 420 ? -11.458 -8.133 13.832 1.00 96.12 420 SER A N 1
ATOM 3416 C CA . SER A 1 420 ? -11.130 -8.076 15.255 1.00 96.12 420 SER A CA 1
ATOM 3417 C C . SER A 1 420 ? -11.528 -9.382 15.973 1.00 96.12 420 SER A C 1
ATOM 3419 O O . SER A 1 420 ? -12.557 -9.964 15.629 1.00 96.12 420 SER A O 1
ATOM 3421 N N . PRO A 1 421 ? -10.772 -9.853 16.990 1.00 94.69 421 PRO A N 1
ATOM 3422 C CA . PRO A 1 421 ? -10.912 -11.206 17.553 1.00 94.69 421 PRO A CA 1
ATOM 3423 C C . PRO A 1 421 ? -12.314 -11.611 18.034 1.00 94.69 421 PRO A C 1
ATOM 3425 O O . PRO A 1 421 ? -12.639 -12.796 18.024 1.00 94.69 421 PRO A O 1
ATOM 3428 N N . HIS A 1 422 ? -13.134 -10.641 18.442 1.00 95.06 422 HIS A N 1
ATOM 3429 C CA . HIS A 1 422 ? -14.472 -10.860 19.008 1.00 95.06 422 HIS A CA 1
ATOM 3430 C C . HIS A 1 422 ? -15.605 -10.356 18.114 1.00 95.06 422 HIS A C 1
ATOM 3432 O O . HIS A 1 422 ? -16.764 -10.355 18.531 1.00 95.06 422 HIS A O 1
ATOM 3438 N N . ALA A 1 423 ? -15.278 -9.881 16.912 1.00 97.31 423 ALA A N 1
ATOM 3439 C CA . ALA A 1 423 ? -16.245 -9.311 15.995 1.00 97.31 423 ALA A CA 1
ATOM 3440 C C . ALA A 1 423 ? -16.861 -10.386 15.106 1.00 97.31 423 ALA A C 1
ATOM 3442 O O . ALA A 1 423 ? -16.173 -11.176 14.461 1.00 97.31 423 ALA A O 1
ATOM 3443 N N . ARG A 1 424 ? -18.190 -10.374 15.026 1.00 97.94 424 ARG A N 1
ATOM 3444 C CA . ARG A 1 424 ? -18.936 -11.130 14.026 1.00 97.94 424 ARG A CA 1
ATOM 3445 C C . ARG A 1 424 ? -19.704 -10.166 13.136 1.00 97.94 424 ARG A C 1
ATOM 3447 O O . ARG A 1 424 ? -20.588 -9.458 13.609 1.00 97.94 424 ARG A O 1
ATOM 3454 N N . LEU A 1 425 ? -19.398 -10.189 11.841 1.00 98.12 425 LEU A N 1
ATOM 3455 C CA . LEU A 1 425 ? -20.126 -9.419 10.836 1.00 98.12 425 LEU A CA 1
ATOM 3456 C C . LEU A 1 425 ? -21.577 -9.905 10.711 1.00 98.12 425 LEU A C 1
ATOM 3458 O O . LEU A 1 425 ? -21.815 -11.094 10.484 1.00 98.12 425 LEU A O 1
ATOM 3462 N N . ILE A 1 426 ? -22.529 -8.980 10.827 1.00 98.25 426 ILE A N 1
ATOM 3463 C CA . ILE A 1 426 ? -23.963 -9.212 10.613 1.00 98.25 426 ILE A CA 1
ATOM 3464 C C . ILE A 1 426 ? -24.364 -8.761 9.203 1.00 98.25 426 ILE A C 1
ATOM 3466 O O . ILE A 1 426 ? -24.930 -9.548 8.446 1.00 98.25 426 ILE A O 1
ATOM 3470 N N . ASP A 1 427 ? -24.062 -7.509 8.848 1.00 98.19 427 ASP A N 1
ATOM 3471 C CA . ASP A 1 427 ? -24.354 -6.908 7.538 1.00 98.19 427 ASP A CA 1
ATOM 3472 C C . ASP A 1 427 ? -23.198 -5.997 7.104 1.00 98.19 427 ASP A C 1
ATOM 3474 O O . ASP A 1 427 ? -22.495 -5.424 7.938 1.00 98.19 427 ASP A O 1
ATOM 3478 N N . GLN A 1 428 ? -23.012 -5.849 5.792 1.00 97.94 428 GLN A N 1
ATOM 3479 C CA . GLN A 1 428 ? -22.073 -4.898 5.201 1.00 97.94 428 GLN A CA 1
ATOM 3480 C C . GLN A 1 428 ? -22.701 -4.251 3.971 1.00 97.94 428 GLN A C 1
ATOM 3482 O O . GLN A 1 428 ? -23.139 -4.925 3.037 1.00 97.94 428 GLN A O 1
ATOM 3487 N N . ARG A 1 429 ? -22.643 -2.922 3.919 1.00 97.56 429 ARG A N 1
ATOM 3488 C CA . ARG A 1 429 ? -23.079 -2.120 2.776 1.00 97.56 429 ARG A CA 1
ATOM 3489 C C . ARG A 1 429 ? -21.957 -1.216 2.321 1.00 97.56 429 ARG A C 1
ATOM 3491 O O . ARG A 1 429 ? -21.186 -0.691 3.116 1.00 97.56 429 ARG A O 1
ATOM 3498 N N . MET A 1 430 ? -21.866 -1.026 1.014 1.00 96.00 430 MET A N 1
ATOM 3499 C CA . MET A 1 430 ? -20.851 -0.172 0.412 1.00 96.00 430 MET A CA 1
ATOM 3500 C C . MET A 1 430 ? -21.526 0.841 -0.494 1.00 96.00 430 MET A C 1
ATOM 3502 O O . MET A 1 430 ? -22.329 0.478 -1.357 1.00 96.00 430 MET A O 1
ATOM 3506 N N . ALA A 1 431 ? -21.181 2.111 -0.310 1.00 95.69 431 ALA A N 1
ATOM 3507 C CA . ALA A 1 431 ? -21.574 3.150 -1.246 1.00 95.69 431 ALA A CA 1
ATOM 3508 C C . ALA A 1 431 ? -20.868 2.939 -2.601 1.00 95.69 431 ALA A C 1
ATOM 3510 O O . ALA A 1 431 ? -19.803 2.311 -2.652 1.00 95.69 431 ALA A O 1
ATOM 3511 N N . PRO A 1 432 ? -21.413 3.472 -3.709 1.00 93.69 432 PRO A N 1
ATOM 3512 C CA . PRO A 1 432 ? -20.687 3.516 -4.971 1.00 93.69 432 PRO A CA 1
ATOM 3513 C C . PRO A 1 432 ? -19.320 4.195 -4.803 1.00 93.69 432 PRO A C 1
ATOM 3515 O O . PRO A 1 432 ? -19.219 5.241 -4.162 1.00 93.69 432 PRO A O 1
ATOM 3518 N N . LEU A 1 433 ? -18.280 3.605 -5.394 1.00 94.25 433 LEU A N 1
ATOM 3519 C CA . LEU A 1 433 ? -16.937 4.183 -5.431 1.00 94.25 433 LEU A CA 1
ATOM 3520 C C . LEU A 1 433 ? -16.971 5.531 -6.163 1.00 94.25 433 LEU A C 1
ATOM 3522 O O . LEU A 1 433 ? -17.439 5.603 -7.301 1.00 94.25 433 LEU A O 1
ATOM 3526 N N . GLN A 1 434 ? -16.427 6.576 -5.541 1.00 94.19 434 GLN A N 1
ATOM 3527 C CA . GLN A 1 434 ? -16.118 7.819 -6.243 1.00 94.19 434 GLN A CA 1
ATOM 3528 C C . GLN A 1 434 ? -14.839 7.604 -7.059 1.00 94.19 434 GLN A C 1
ATOM 3530 O O . GLN A 1 434 ? -13.768 7.399 -6.483 1.00 94.19 434 GLN A O 1
ATOM 3535 N N . THR A 1 435 ? -14.962 7.628 -8.387 1.00 90.69 435 THR A N 1
ATOM 3536 C CA . THR A 1 435 ? -13.860 7.328 -9.314 1.00 90.69 435 THR A CA 1
ATOM 3537 C C . THR A 1 435 ? -13.050 8.555 -9.733 1.00 90.69 435 THR A C 1
ATOM 3539 O O . THR A 1 435 ? -12.059 8.405 -10.433 1.00 90.69 435 THR A O 1
ATOM 3542 N N . ASP A 1 436 ? -13.408 9.745 -9.247 1.00 89.38 436 ASP A N 1
ATOM 3543 C CA . ASP A 1 436 ? -12.606 10.961 -9.393 1.00 89.38 436 ASP A CA 1
ATOM 3544 C C . ASP A 1 436 ? -11.759 11.228 -8.135 1.00 89.38 436 ASP A C 1
ATOM 3546 O O . ASP A 1 436 ? -12.256 11.037 -7.014 1.00 89.38 436 ASP A O 1
ATOM 3550 N N . PRO A 1 437 ? -10.518 11.736 -8.281 1.00 87.50 437 PRO A N 1
ATOM 3551 C CA . PRO A 1 437 ? -9.704 12.179 -7.156 1.00 87.50 437 PRO A CA 1
ATOM 3552 C C . PRO A 1 437 ? -10.406 13.243 -6.282 1.00 87.50 437 PRO A C 1
ATOM 3554 O O . PRO A 1 437 ? -11.035 14.156 -6.822 1.00 87.50 437 PRO A O 1
ATOM 3557 N N . PRO A 1 438 ? -10.271 13.184 -4.945 1.00 89.88 438 PRO A N 1
ATOM 3558 C CA . PRO A 1 438 ? -9.699 12.073 -4.188 1.00 89.88 438 PRO A CA 1
ATOM 3559 C C . PRO A 1 438 ? -10.649 10.881 -4.193 1.00 89.88 438 PRO A C 1
ATOM 3561 O O . PRO A 1 438 ? -11.775 11.018 -3.727 1.00 89.88 438 PRO A O 1
ATOM 3564 N N . PHE A 1 439 ? -10.193 9.717 -4.664 1.00 95.00 439 PHE A N 1
ATOM 3565 C CA . PHE A 1 439 ? -10.996 8.492 -4.712 1.00 95.00 439 PHE A CA 1
ATOM 3566 C C . PHE A 1 439 ? -11.567 8.180 -3.327 1.00 95.00 439 PHE A C 1
ATOM 3568 O O . PHE A 1 439 ? -10.819 8.197 -2.344 1.00 95.00 439 PHE A O 1
ATOM 3575 N N . ARG A 1 440 ? -12.872 7.891 -3.231 1.00 96.56 440 ARG A N 1
ATOM 3576 C CA . ARG A 1 440 ? -13.559 7.681 -1.940 1.00 96.56 440 ARG A CA 1
ATOM 3577 C C . ARG A 1 440 ? -14.392 6.419 -1.919 1.00 96.56 440 ARG A C 1
ATOM 3579 O O . ARG A 1 440 ? -15.157 6.167 -2.847 1.00 96.56 440 ARG A O 1
ATOM 3586 N N . GLN A 1 441 ? -14.300 5.696 -0.812 1.00 97.44 441 GLN A N 1
ATOM 3587 C CA . GLN A 1 441 ? -15.147 4.552 -0.514 1.00 97.44 441 GLN A CA 1
ATOM 3588 C C . GLN A 1 441 ? -15.741 4.720 0.884 1.00 97.44 441 GLN A C 1
ATOM 3590 O O . GLN A 1 441 ? -15.002 4.831 1.860 1.00 97.44 441 GLN A O 1
ATOM 3595 N N . ALA A 1 442 ? -17.071 4.720 0.968 1.00 98.12 442 ALA A N 1
ATOM 3596 C CA . ALA A 1 442 ? -17.792 4.632 2.233 1.00 98.12 442 ALA A CA 1
ATOM 3597 C C . ALA A 1 442 ? -18.327 3.208 2.425 1.00 98.12 442 ALA A C 1
ATOM 3599 O O . ALA A 1 442 ? -18.822 2.594 1.469 1.00 98.12 442 ALA A O 1
ATOM 3600 N N . ILE A 1 443 ? -18.195 2.689 3.642 1.00 98.50 443 ILE A N 1
ATOM 3601 C CA . ILE A 1 443 ? -18.661 1.369 4.061 1.00 98.50 443 ILE A CA 1
ATOM 3602 C C . ILE A 1 443 ? -19.451 1.529 5.359 1.00 98.50 443 ILE A C 1
ATOM 3604 O O . ILE A 1 443 ? -19.033 2.258 6.257 1.00 98.50 443 ILE A O 1
ATOM 3608 N N . GLU A 1 444 ? -20.574 0.831 5.450 1.00 98.56 444 GLU A N 1
ATOM 3609 C CA . GLU A 1 444 ? -21.360 0.670 6.669 1.00 98.56 444 GLU A CA 1
ATOM 3610 C C . GLU A 1 444 ? -21.373 -0.811 7.045 1.00 98.56 444 GLU A C 1
ATOM 3612 O O . GLU A 1 444 ? -21.510 -1.672 6.170 1.00 98.56 444 GLU A O 1
ATOM 3617 N N . MET A 1 445 ? -21.198 -1.118 8.325 1.00 98.62 445 MET A N 1
ATOM 3618 C CA . MET A 1 445 ? -21.178 -2.486 8.835 1.00 98.62 445 MET A CA 1
ATOM 3619 C C . MET A 1 445 ? -22.011 -2.579 10.106 1.00 98.62 445 MET A C 1
ATOM 3621 O O . MET A 1 445 ? -22.025 -1.649 10.906 1.00 98.62 445 MET A O 1
ATOM 3625 N N . GLU A 1 446 ? -22.644 -3.727 10.302 1.00 98.69 446 GLU A N 1
ATOM 3626 C CA . GLU A 1 446 ? -23.274 -4.105 11.566 1.00 98.69 446 GLU A CA 1
ATOM 3627 C C . GLU A 1 446 ? -22.478 -5.258 12.170 1.00 98.69 446 GLU A C 1
ATOM 3629 O O . GLU A 1 446 ? -22.247 -6.269 11.496 1.00 98.69 446 GLU A O 1
ATOM 3634 N N . LEU A 1 447 ? -22.043 -5.111 13.420 1.00 98.69 447 LEU A N 1
ATOM 3635 C CA . LEU A 1 447 ? -21.227 -6.096 14.126 1.00 98.69 447 LEU A CA 1
ATOM 3636 C C . LEU A 1 447 ? -21.905 -6.552 15.417 1.00 98.69 447 LEU A C 1
ATOM 3638 O O . LEU A 1 447 ? -22.446 -5.753 16.180 1.00 98.69 447 LEU A O 1
ATOM 3642 N N . ASP A 1 448 ? -21.781 -7.844 15.699 1.00 98.38 448 ASP A N 1
ATOM 3643 C CA . ASP A 1 448 ? -21.990 -8.404 17.030 1.00 98.38 448 ASP A CA 1
ATOM 3644 C C . ASP A 1 448 ? -20.633 -8.529 17.729 1.00 98.38 448 ASP A C 1
ATOM 3646 O O . ASP A 1 448 ? -19.739 -9.227 17.242 1.00 98.38 448 ASP A O 1
ATOM 3650 N N . LEU A 1 449 ? -20.495 -7.838 18.860 1.00 98.12 449 LEU A N 1
ATOM 3651 C CA . LEU A 1 449 ? -19.301 -7.816 19.707 1.00 98.12 449 LEU A CA 1
ATOM 3652 C C . LEU A 1 449 ? -19.577 -8.434 21.082 1.00 98.12 449 LEU A C 1
ATOM 3654 O O . LEU A 1 449 ? -18.816 -8.226 22.023 1.00 98.12 449 LEU A O 1
ATOM 3658 N N . SER A 1 450 ? -20.660 -9.197 21.241 1.00 98.00 450 SER A N 1
ATOM 3659 C CA . SER A 1 450 ? -21.060 -9.742 22.547 1.00 98.00 450 SER A CA 1
ATOM 3660 C C . SER A 1 450 ? -19.978 -10.631 23.178 1.00 98.00 450 SER A C 1
ATOM 3662 O O . SER A 1 450 ? -19.891 -10.723 24.399 1.00 98.00 450 SER A O 1
ATOM 3664 N N . GLN A 1 451 ? -19.104 -11.243 22.366 1.00 97.00 451 GLN A N 1
ATOM 3665 C CA . GLN A 1 451 ? -17.963 -12.032 22.849 1.00 97.00 451 GLN A CA 1
ATOM 3666 C C . GLN A 1 451 ? -16.844 -11.187 23.481 1.00 97.00 451 GLN A C 1
ATOM 3668 O O . GLN A 1 451 ? -16.087 -11.715 24.292 1.00 97.00 451 GLN A O 1
ATOM 3673 N N . ALA A 1 452 ? -16.764 -9.889 23.170 1.00 96.31 452 ALA A N 1
ATOM 3674 C CA . ALA A 1 452 ? -15.803 -8.974 23.786 1.00 96.31 452 ALA A CA 1
ATOM 3675 C C . ALA A 1 452 ? -16.201 -8.558 25.209 1.00 96.31 452 ALA A C 1
ATOM 3677 O O . ALA A 1 452 ? -15.361 -8.041 25.948 1.00 96.31 452 ALA A O 1
ATOM 3678 N N . LEU A 1 453 ? -17.464 -8.752 25.606 1.00 97.44 453 LEU A N 1
ATOM 3679 C CA . LEU A 1 453 ? -17.962 -8.373 26.923 1.00 97.44 453 LEU A CA 1
ATOM 3680 C C . LEU A 1 453 ? -17.867 -9.546 27.903 1.00 97.44 453 LEU A C 1
ATOM 3682 O O . LEU A 1 453 ? -18.512 -10.581 27.744 1.00 97.44 453 LEU A O 1
ATOM 3686 N N . SER A 1 454 ? -17.117 -9.354 28.984 1.00 95.56 454 SER A N 1
ATOM 3687 C CA . SER A 1 454 ? -16.966 -10.346 30.049 1.00 95.56 454 SER A CA 1
ATOM 3688 C C . SER A 1 454 ? -17.291 -9.755 31.419 1.00 95.56 454 SER A C 1
ATOM 3690 O O . SER A 1 454 ? -16.914 -8.630 31.745 1.00 95.56 454 SER A O 1
ATOM 3692 N N . ALA A 1 455 ? -18.011 -10.516 32.246 1.00 92.94 455 ALA A N 1
ATOM 3693 C CA . ALA A 1 455 ? -18.233 -10.160 33.645 1.00 92.94 455 ALA A CA 1
ATOM 3694 C C . ALA A 1 455 ? -17.001 -10.555 34.470 1.00 92.94 455 ALA A C 1
ATOM 3696 O O . ALA A 1 455 ? -16.547 -11.696 34.407 1.00 92.94 455 ALA A O 1
ATOM 3697 N N . THR A 1 456 ? -16.479 -9.618 35.257 1.00 91.56 456 THR A N 1
ATOM 3698 C CA . THR A 1 456 ? -15.305 -9.820 36.127 1.00 91.56 456 THR A CA 1
ATOM 3699 C C . THR A 1 456 ? -15.655 -9.821 37.617 1.00 91.56 456 THR A C 1
ATOM 3701 O O . THR A 1 456 ? -14.802 -10.119 38.450 1.00 91.56 456 THR A O 1
ATOM 3704 N N . GLY A 1 457 ? -16.908 -9.513 37.953 1.00 89.31 457 GLY A N 1
ATOM 3705 C CA . GLY A 1 457 ? -17.468 -9.466 39.303 1.00 89.31 457 GLY A CA 1
ATOM 3706 C C . GLY A 1 457 ? -18.985 -9.253 39.241 1.00 89.31 457 GLY A C 1
ATOM 3707 O O . GLY A 1 457 ? -19.561 -9.312 38.155 1.00 89.31 457 GLY A O 1
ATOM 3708 N N . GLU A 1 458 ? -19.632 -9.014 40.386 1.00 85.25 458 GLU A N 1
ATOM 3709 C CA . GLU A 1 458 ? -21.094 -8.814 40.448 1.00 85.25 458 GLU A CA 1
ATOM 3710 C C . GLU A 1 458 ? -21.553 -7.545 39.706 1.00 85.25 458 GLU A C 1
ATOM 3712 O O . GLU A 1 458 ? -22.540 -7.597 38.981 1.00 85.25 458 GLU A O 1
ATOM 3717 N N . ASP A 1 459 ? -20.782 -6.455 39.802 1.00 90.81 459 ASP A N 1
ATOM 3718 C CA . ASP A 1 459 ? -21.083 -5.144 39.198 1.00 90.81 459 ASP A CA 1
ATOM 3719 C C . ASP A 1 459 ? -19.921 -4.603 38.347 1.00 90.81 459 ASP A C 1
ATOM 3721 O O . ASP A 1 459 ? -19.731 -3.388 38.209 1.00 90.81 459 ASP A O 1
ATOM 3725 N N . THR A 1 460 ? -19.075 -5.499 37.836 1.00 93.44 460 THR A N 1
ATOM 3726 C CA . THR A 1 460 ? -17.901 -5.128 37.041 1.00 93.44 460 THR A CA 1
ATOM 3727 C C . THR A 1 460 ? -17.798 -5.959 35.776 1.00 93.44 460 THR A C 1
ATOM 3729 O O . THR A 1 460 ? -17.852 -7.191 35.805 1.00 93.44 460 THR A O 1
ATOM 3732 N N . TRP A 1 461 ? -17.552 -5.277 34.666 1.00 95.75 461 TRP A N 1
ATOM 3733 C CA . TRP A 1 461 ? -17.397 -5.856 33.341 1.00 95.75 461 TRP A CA 1
ATOM 3734 C C . TRP A 1 461 ? -16.115 -5.353 32.683 1.00 95.75 461 TRP A C 1
ATOM 3736 O O . TRP A 1 461 ? -15.530 -4.344 33.081 1.00 95.75 461 TRP A O 1
ATOM 3746 N N . GLN A 1 462 ? -15.670 -6.083 31.673 1.00 95.88 462 GLN A N 1
ATOM 3747 C CA . GLN A 1 462 ? -14.614 -5.672 30.763 1.00 95.88 462 GLN A CA 1
ATOM 3748 C C . GLN A 1 462 ? -15.112 -5.837 29.336 1.00 95.88 462 GLN A C 1
ATOM 3750 O O . GLN A 1 462 ? -15.663 -6.885 29.000 1.00 95.88 462 GLN A O 1
ATOM 3755 N N . LEU A 1 463 ? -14.906 -4.804 28.528 1.00 96.56 463 LEU A N 1
ATOM 3756 C CA . LEU A 1 463 ? -15.139 -4.821 27.093 1.00 96.56 463 LEU A CA 1
ATOM 3757 C C . LEU A 1 463 ? -13.781 -4.774 26.385 1.00 96.56 463 LEU A C 1
ATOM 3759 O O . LEU A 1 463 ? -13.068 -3.773 26.470 1.00 96.56 463 LEU A O 1
ATOM 3763 N N . ASP A 1 464 ? -13.409 -5.871 25.733 1.00 96.19 464 ASP A N 1
ATOM 3764 C CA . ASP A 1 464 ? -12.173 -5.982 24.958 1.00 96.19 464 ASP A CA 1
ATOM 3765 C C . ASP A 1 464 ? -12.318 -5.262 23.607 1.00 96.19 464 ASP A C 1
ATOM 3767 O O . ASP A 1 464 ? -13.118 -5.658 22.761 1.00 96.19 464 ASP A O 1
ATOM 3771 N N . LEU A 1 465 ? -11.548 -4.191 23.405 1.00 95.81 465 LEU A N 1
ATOM 3772 C CA . LEU A 1 465 ? -11.569 -3.380 22.184 1.00 95.81 465 LEU A CA 1
ATOM 3773 C C . LEU A 1 465 ? -10.440 -3.763 21.217 1.00 95.81 465 LEU A C 1
ATOM 3775 O O . LEU A 1 465 ? -10.139 -3.011 20.284 1.00 95.81 465 LEU A O 1
ATOM 3779 N N . SER A 1 466 ? -9.793 -4.912 21.437 1.00 94.44 466 SER A N 1
ATOM 3780 C CA . SER A 1 466 ? -8.658 -5.355 20.633 1.00 94.44 466 SER A CA 1
ATOM 3781 C C . SER A 1 466 ? -9.002 -5.420 19.144 1.00 94.44 466 SER A C 1
ATOM 3783 O O . SER A 1 466 ? -10.001 -6.009 18.736 1.00 94.44 466 SER A O 1
ATOM 3785 N N . GLY A 1 467 ? -8.157 -4.803 18.319 1.00 93.56 467 GLY A N 1
ATOM 3786 C CA . GLY A 1 467 ? -8.330 -4.695 16.871 1.00 93.56 467 GLY A CA 1
ATOM 3787 C C . GLY A 1 467 ? -9.356 -3.650 16.416 1.00 93.56 467 GLY A C 1
ATOM 3788 O O . GLY A 1 467 ? -9.479 -3.436 15.216 1.00 93.56 467 GLY A O 1
ATOM 3789 N N . LEU A 1 468 ? -10.091 -2.976 17.308 1.00 95.94 468 LEU A N 1
ATOM 3790 C CA . LEU A 1 468 ? -11.042 -1.923 16.908 1.00 95.94 468 LEU A CA 1
ATOM 3791 C C . LEU A 1 468 ? -10.367 -0.553 16.737 1.00 95.94 468 LEU A C 1
ATOM 3793 O O . LEU A 1 468 ? -10.879 0.300 16.017 1.00 95.94 468 LEU A O 1
ATOM 3797 N N . LEU A 1 469 ? -9.201 -0.358 17.364 1.00 94.00 469 LEU A N 1
ATOM 3798 C CA . LEU A 1 469 ? -8.371 0.855 17.288 1.00 94.00 469 LEU A CA 1
ATOM 3799 C C . LEU A 1 469 ? -7.070 0.617 16.506 1.00 94.00 469 LEU A C 1
ATOM 3801 O O . LEU A 1 469 ? -5.995 1.070 16.896 1.00 94.00 469 LEU A O 1
ATOM 3805 N N . GLU A 1 470 ? -7.147 -0.150 15.421 1.00 94.75 470 GLU A N 1
ATOM 3806 C CA . GLU A 1 470 ? -5.970 -0.542 14.647 1.00 94.75 470 GLU A CA 1
ATOM 3807 C C . GLU A 1 470 ? -5.606 0.504 13.583 1.00 94.75 470 GLU A C 1
ATOM 3809 O O . GLU A 1 470 ? -6.226 0.611 12.519 1.00 94.75 470 GLU A O 1
ATOM 3814 N N . HIS A 1 471 ? -4.566 1.281 13.878 1.00 96.88 471 HIS A N 1
ATOM 3815 C CA . HIS A 1 471 ? -3.951 2.227 12.951 1.00 96.88 471 HIS A CA 1
ATOM 3816 C C . HIS A 1 471 ? -3.028 1.542 11.933 1.00 96.88 471 HIS A C 1
ATOM 3818 O O . HIS A 1 471 ? -2.486 0.470 12.194 1.00 96.88 471 HIS A O 1
ATOM 3824 N N . ALA A 1 472 ? -2.781 2.191 10.789 1.00 94.81 472 ALA A N 1
ATOM 3825 C CA . ALA A 1 472 ? -1.810 1.722 9.794 1.00 94.81 472 ALA A CA 1
ATOM 3826 C C . ALA A 1 472 ? -0.351 1.932 10.257 1.00 94.81 472 ALA A C 1
ATOM 3828 O O . ALA A 1 472 ? 0.351 2.829 9.780 1.00 94.81 472 ALA A O 1
ATOM 3829 N N . LEU A 1 473 ? 0.087 1.119 11.222 1.00 95.44 473 LEU A N 1
ATOM 3830 C CA . LEU A 1 473 ? 1.409 1.172 11.848 1.00 95.44 473 LEU A CA 1
ATOM 3831 C C . LEU A 1 473 ? 2.291 0.002 11.384 1.00 95.44 473 LEU A C 1
ATOM 3833 O O . LEU A 1 473 ? 1.799 -1.115 11.237 1.00 95.44 473 LEU A O 1
ATOM 3837 N N . PRO A 1 474 ? 3.601 0.219 11.181 1.00 94.25 474 PRO A N 1
ATOM 3838 C CA . PRO A 1 474 ? 4.532 -0.865 10.897 1.00 94.25 474 PRO A CA 1
ATOM 3839 C C . PRO A 1 474 ? 4.739 -1.763 12.124 1.00 94.25 474 PRO A C 1
ATOM 3841 O O . PRO A 1 474 ? 4.827 -1.301 13.268 1.00 94.25 474 PRO A O 1
ATOM 3844 N N . GLU A 1 475 ? 4.895 -3.057 11.872 1.00 92.69 475 GLU A N 1
ATOM 3845 C CA . GLU A 1 475 ? 5.289 -4.037 12.880 1.00 92.69 475 GLU A CA 1
ATOM 3846 C C . GLU A 1 475 ? 6.811 -4.225 12.906 1.00 92.69 475 GLU A C 1
ATOM 3848 O O . GLU A 1 475 ? 7.507 -4.014 11.913 1.00 92.69 475 GLU A O 1
ATOM 3853 N N . GLY A 1 476 ? 7.346 -4.636 14.058 1.00 93.38 476 GLY A N 1
ATOM 3854 C CA . GLY A 1 476 ? 8.754 -5.028 14.183 1.00 93.38 476 GLY A CA 1
ATOM 3855 C C . GLY A 1 476 ? 9.774 -3.889 14.078 1.00 93.38 476 GLY A C 1
ATOM 3856 O O . GLY A 1 476 ? 10.973 -4.165 14.020 1.00 93.38 476 GLY A O 1
ATOM 3857 N N . PHE A 1 477 ? 9.340 -2.624 14.076 1.00 96.00 477 PHE A N 1
ATOM 3858 C CA . PHE A 1 477 ? 10.247 -1.479 14.110 1.00 96.00 477 PHE A CA 1
ATOM 3859 C C . PHE A 1 477 ? 11.122 -1.505 15.372 1.00 96.00 477 PHE A C 1
ATOM 3861 O O . PHE A 1 477 ? 10.635 -1.727 16.481 1.00 96.00 477 PHE A O 1
ATOM 3868 N N . ARG A 1 478 ? 12.423 -1.254 15.203 1.00 95.69 478 ARG A N 1
ATOM 3869 C CA . ARG A 1 478 ? 13.396 -1.142 16.294 1.00 95.69 478 ARG A CA 1
ATOM 3870 C C . ARG A 1 478 ? 14.266 0.085 16.068 1.00 95.69 478 ARG A C 1
ATOM 3872 O O . ARG A 1 478 ? 14.831 0.247 14.989 1.00 95.69 478 ARG A O 1
ATOM 3879 N N . ALA A 1 479 ? 14.377 0.932 17.088 1.00 96.00 479 ALA A N 1
ATOM 3880 C CA . ALA A 1 479 ? 15.235 2.112 17.056 1.00 96.00 479 ALA A CA 1
ATOM 3881 C C . ALA A 1 479 ? 16.707 1.776 17.319 1.00 96.00 479 ALA A C 1
ATOM 3883 O O . ALA A 1 479 ? 17.606 2.414 16.775 1.00 96.00 479 ALA A O 1
ATOM 3884 N N . ALA A 1 480 ? 16.958 0.788 18.180 1.00 94.69 480 ALA A N 1
ATOM 3885 C CA . ALA A 1 480 ? 18.307 0.405 18.569 1.00 94.69 480 ALA A CA 1
ATOM 3886 C C . ALA A 1 480 ? 19.090 -0.150 17.369 1.00 94.69 480 ALA A C 1
ATOM 3888 O O . ALA A 1 480 ? 18.665 -1.128 16.757 1.00 94.69 480 ALA A O 1
ATOM 3889 N N . GLY A 1 481 ? 20.248 0.455 17.082 1.00 90.75 481 GLY A N 1
ATOM 3890 C CA . GLY A 1 481 ? 21.137 0.029 15.996 1.00 90.75 481 GLY A CA 1
ATOM 3891 C C . GLY A 1 481 ? 20.632 0.365 14.593 1.00 90.75 481 GLY A C 1
ATOM 3892 O O . GLY A 1 481 ? 21.044 -0.295 13.652 1.00 90.75 481 GLY A O 1
ATOM 3893 N N . ARG A 1 482 ? 19.722 1.337 14.461 1.00 92.94 482 ARG A N 1
ATOM 3894 C CA . ARG A 1 482 ? 19.202 1.782 13.168 1.00 92.94 482 ARG A CA 1
ATOM 3895 C C . ARG A 1 482 ? 20.189 2.721 12.472 1.00 92.94 482 ARG A C 1
ATOM 3897 O O . ARG A 1 482 ? 20.623 3.698 13.078 1.00 92.94 482 ARG A O 1
ATOM 3904 N N . ASP A 1 483 ? 20.463 2.470 11.197 1.00 92.88 483 ASP A N 1
ATOM 3905 C CA . ASP A 1 483 ? 21.382 3.253 10.367 1.00 92.88 483 ASP A CA 1
ATOM 3906 C C . ASP A 1 483 ? 20.664 4.078 9.288 1.00 92.88 483 ASP A C 1
ATOM 3908 O O . ASP A 1 483 ? 21.217 5.069 8.801 1.00 92.88 483 ASP A O 1
ATOM 3912 N N . LEU A 1 484 ? 19.437 3.708 8.893 1.00 92.69 484 LEU A N 1
ATOM 3913 C CA . LEU A 1 484 ? 18.689 4.415 7.849 1.00 92.69 484 LEU A CA 1
ATOM 3914 C C . LEU A 1 484 ? 17.470 5.164 8.399 1.00 92.69 484 LEU A C 1
ATOM 3916 O O . LEU A 1 484 ? 16.815 4.713 9.338 1.00 92.69 484 LEU A O 1
ATOM 3920 N N . PRO A 1 485 ? 17.080 6.298 7.789 1.00 94.44 485 PRO A N 1
ATOM 3921 C CA . PRO A 1 485 ? 15.827 6.961 8.129 1.00 94.44 485 PRO A CA 1
ATOM 3922 C C . PRO A 1 485 ? 14.619 6.030 7.975 1.00 94.44 485 PRO A C 1
ATOM 3924 O O . PRO A 1 485 ? 14.612 5.090 7.173 1.00 94.44 485 PRO A O 1
ATOM 3927 N N . PHE A 1 486 ? 13.576 6.295 8.751 1.00 95.50 486 PHE A N 1
ATOM 3928 C CA . PHE A 1 486 ? 12.290 5.628 8.596 1.00 95.50 486 PHE A CA 1
ATOM 3929 C C . PHE A 1 486 ? 11.423 6.386 7.591 1.00 95.50 486 PHE A C 1
ATOM 3931 O O . PHE A 1 486 ? 11.356 7.617 7.623 1.00 95.50 486 PHE A O 1
ATOM 3938 N N . HIS A 1 487 ? 10.736 5.649 6.719 1.00 95.19 487 HIS A N 1
ATOM 3939 C CA . HIS A 1 487 ? 9.800 6.210 5.756 1.00 95.19 487 HIS A CA 1
ATOM 3940 C C . HIS A 1 487 ? 8.376 5.721 5.989 1.00 95.19 487 HIS A C 1
ATOM 3942 O O . HIS A 1 487 ? 8.068 4.547 5.776 1.00 95.19 487 HIS A O 1
ATOM 3948 N N . TRP A 1 488 ? 7.482 6.654 6.302 1.00 95.75 488 TRP A N 1
ATOM 3949 C CA . TRP A 1 488 ? 6.056 6.410 6.134 1.00 95.75 488 TRP A CA 1
ATOM 3950 C C . TRP A 1 488 ? 5.741 6.182 4.651 1.00 95.75 488 TRP A C 1
ATOM 3952 O O . TRP A 1 488 ? 6.421 6.705 3.757 1.00 95.75 488 TRP A O 1
ATOM 3962 N N . ASP A 1 489 ? 4.699 5.400 4.386 1.00 95.12 489 ASP A N 1
ATOM 3963 C CA . ASP A 1 489 ? 4.260 5.130 3.018 1.00 95.12 489 ASP A CA 1
ATOM 3964 C C . ASP A 1 489 ? 3.731 6.416 2.365 1.00 95.12 489 ASP A C 1
ATOM 3966 O O . ASP A 1 489 ? 4.157 6.790 1.269 1.00 95.12 489 ASP A O 1
ATOM 3970 N N . PHE A 1 490 ? 2.895 7.168 3.082 1.00 95.50 490 PHE A N 1
ATOM 3971 C CA . PHE A 1 490 ? 2.391 8.477 2.672 1.00 95.50 490 PHE A CA 1
ATOM 3972 C C . PHE A 1 490 ? 1.991 9.325 3.887 1.00 95.50 490 PHE A C 1
ATOM 3974 O O . PHE A 1 490 ? 1.804 8.818 4.992 1.00 95.50 490 PHE A O 1
ATOM 3981 N N . ALA A 1 491 ? 1.872 10.638 3.682 1.00 96.12 491 ALA A N 1
ATOM 3982 C CA . ALA A 1 491 ? 1.307 11.541 4.679 1.00 96.12 491 ALA A CA 1
ATOM 3983 C C . ALA A 1 491 ? -0.197 11.276 4.797 1.00 96.12 491 ALA A C 1
ATOM 3985 O O . ALA A 1 491 ? -0.884 11.169 3.778 1.00 96.12 491 ALA A O 1
ATOM 3986 N N . GLN A 1 492 ? -0.678 11.127 6.029 1.00 96.31 492 GLN A N 1
ATOM 3987 C CA . GLN A 1 492 ? -1.967 10.509 6.329 1.00 96.31 492 GLN A CA 1
ATOM 3988 C C . GLN A 1 492 ? -2.626 11.097 7.577 1.00 96.31 492 GLN A C 1
ATOM 3990 O O . GLN A 1 492 ? -1.951 11.570 8.495 1.00 96.31 492 GLN A O 1
ATOM 3995 N N . ARG A 1 493 ? -3.958 11.018 7.610 1.00 97.81 493 ARG A N 1
ATOM 3996 C CA . ARG A 1 493 ? -4.795 11.251 8.789 1.00 97.81 493 ARG A CA 1
ATOM 3997 C C . ARG A 1 493 ? -5.691 10.035 8.993 1.00 97.81 493 ARG A C 1
ATOM 3999 O O . ARG A 1 493 ? -6.546 9.749 8.165 1.00 97.81 493 ARG A O 1
ATOM 4006 N N . ASP A 1 494 ? -5.471 9.319 10.076 1.00 98.06 494 ASP A N 1
ATOM 4007 C CA . ASP A 1 494 ? -6.171 8.084 10.392 1.00 98.06 494 ASP A CA 1
ATOM 4008 C C . ASP A 1 494 ? -6.858 8.241 11.744 1.00 98.06 494 ASP A C 1
ATOM 4010 O O . ASP A 1 494 ? -6.194 8.470 12.753 1.00 98.06 494 ASP A O 1
ATOM 4014 N N . GLU A 1 495 ? -8.184 8.201 11.750 1.00 98.19 495 GLU A N 1
ATOM 4015 C CA . GLU A 1 495 ? -9.016 8.568 12.892 1.00 98.19 495 GLU A CA 1
ATOM 4016 C C . GLU A 1 495 ? -9.993 7.452 13.218 1.00 98.19 495 GLU A C 1
ATOM 4018 O O . GLU A 1 495 ? -10.814 7.057 12.391 1.00 98.19 495 GLU A O 1
ATOM 4023 N N . LEU A 1 496 ? -9.927 6.966 14.449 1.00 98.38 496 LEU A N 1
ATOM 4024 C CA . LEU A 1 496 ? -10.791 5.919 14.957 1.00 98.38 496 LEU A CA 1
ATOM 4025 C C . LEU A 1 496 ? -11.534 6.452 16.176 1.00 98.38 496 LEU A C 1
ATOM 4027 O O . LEU A 1 496 ? -10.964 7.111 17.045 1.00 98.38 496 LEU A O 1
ATOM 4031 N N . SER A 1 497 ? -12.834 6.200 16.235 1.00 97.81 497 SER A N 1
ATOM 4032 C CA . SER A 1 497 ? -13.666 6.642 17.348 1.00 97.81 497 SER A CA 1
ATOM 4033 C C . SER A 1 497 ? -14.688 5.586 17.715 1.00 97.81 497 SER A C 1
ATOM 4035 O O . SER A 1 497 ? -15.341 5.025 16.840 1.00 97.81 497 SER A O 1
ATOM 4037 N N . ILE A 1 498 ? -14.824 5.332 19.011 1.00 98.00 498 ILE A N 1
ATOM 4038 C CA . ILE A 1 498 ? -15.757 4.364 19.569 1.00 98.00 498 ILE A CA 1
ATOM 4039 C C . ILE A 1 498 ? -16.630 5.087 20.584 1.00 98.00 498 ILE A C 1
ATOM 4041 O O . ILE A 1 498 ? -16.159 5.467 21.656 1.00 98.00 498 ILE A O 1
ATOM 4045 N N . GLN A 1 499 ? -17.896 5.286 20.237 1.00 98.19 499 GLN A N 1
ATOM 4046 C CA . GLN A 1 499 ? -18.917 5.754 21.160 1.00 98.19 499 GLN A CA 1
ATOM 4047 C C . GLN A 1 499 ? -19.621 4.538 21.760 1.00 98.19 499 GLN A C 1
ATOM 4049 O O . GLN A 1 499 ? -20.198 3.743 21.026 1.00 98.19 499 GLN A O 1
ATOM 4054 N N . VAL A 1 500 ? -19.573 4.392 23.083 1.00 98.00 500 VAL A N 1
ATOM 4055 C CA . VAL A 1 500 ? -20.201 3.276 23.803 1.00 98.00 500 VAL A CA 1
ATOM 4056 C C . VAL A 1 500 ? -21.351 3.806 24.645 1.00 98.00 500 VAL A C 1
ATOM 4058 O O . VAL A 1 500 ? -21.129 4.617 25.545 1.00 98.00 500 VAL A O 1
ATOM 4061 N N . GLY A 1 501 ? -22.567 3.353 24.346 1.00 97.44 501 GLY A N 1
ATOM 4062 C CA . GLY A 1 501 ? -23.774 3.603 25.127 1.00 97.44 501 GLY A CA 1
ATOM 4063 C C . GLY A 1 501 ? -24.148 2.400 25.990 1.00 97.44 501 GLY A C 1
ATOM 4064 O O . GLY A 1 501 ? -24.144 1.266 25.515 1.00 97.44 501 GLY A O 1
ATOM 4065 N N . PHE A 1 502 ? -24.499 2.650 27.250 1.00 97.00 502 PHE A N 1
ATOM 4066 C CA . PHE A 1 502 ? -24.885 1.629 28.226 1.00 97.00 502 PHE A CA 1
ATOM 4067 C C . PHE A 1 502 ? -26.378 1.707 28.576 1.00 97.00 502 PHE A C 1
ATOM 4069 O O . PHE A 1 502 ? -26.962 2.790 28.677 1.00 97.00 502 PHE A O 1
ATOM 4076 N N . ASP A 1 503 ? -26.989 0.551 28.851 1.00 95.31 503 ASP A N 1
ATOM 4077 C CA . ASP A 1 503 ? -28.380 0.429 29.318 1.00 95.31 503 ASP A CA 1
ATOM 4078 C C . ASP A 1 503 ? -28.634 1.100 30.688 1.00 95.31 503 ASP A C 1
ATOM 4080 O O . ASP A 1 503 ? -29.771 1.444 31.032 1.00 95.31 503 ASP A O 1
ATOM 4084 N N . ARG A 1 504 ? -27.571 1.335 31.468 1.00 93.69 504 ARG A N 1
ATOM 4085 C CA . ARG A 1 504 ? -27.598 1.914 32.820 1.00 93.69 504 ARG A CA 1
ATOM 4086 C C . ARG A 1 504 ? -26.388 2.820 33.094 1.00 93.69 504 ARG A C 1
ATOM 4088 O O . ARG A 1 504 ? -25.399 2.736 32.372 1.00 93.69 504 ARG A O 1
ATOM 4095 N N . PRO A 1 505 ? -26.431 3.661 34.146 1.00 94.44 505 PRO A N 1
ATOM 4096 C CA . PRO A 1 505 ? -25.282 4.459 34.568 1.00 94.44 505 PRO A CA 1
ATOM 4097 C C . PRO A 1 505 ? -24.062 3.609 34.945 1.00 94.44 505 PRO A C 1
ATOM 4099 O O . PRO A 1 505 ? -24.172 2.658 35.727 1.00 94.44 505 PRO A O 1
ATOM 4102 N N . VAL A 1 506 ? -22.890 3.982 34.433 1.00 93.25 506 VAL A N 1
ATOM 4103 C CA . VAL A 1 506 ? -21.619 3.302 34.706 1.00 93.25 506 VAL A CA 1
ATOM 4104 C C . VAL A 1 506 ? -20.497 4.289 35.008 1.00 93.25 506 VAL A C 1
ATOM 4106 O O . VAL A 1 506 ? -20.534 5.459 34.630 1.00 93.25 506 VAL A O 1
ATOM 4109 N N . ASP A 1 507 ? -19.481 3.784 35.690 1.00 89.88 507 ASP A N 1
ATOM 4110 C CA . ASP A 1 507 ? -18.145 4.351 35.759 1.00 89.88 507 ASP A CA 1
ATOM 4111 C C . ASP A 1 507 ? -17.236 3.511 34.855 1.00 89.88 507 ASP A C 1
ATOM 4113 O O . ASP A 1 507 ? -17.166 2.287 35.011 1.00 89.88 507 ASP A O 1
ATOM 4117 N N . ALA A 1 508 ? -16.607 4.140 33.865 1.00 86.69 508 ALA A N 1
ATOM 4118 C CA . ALA A 1 508 ? -15.836 3.447 32.842 1.00 86.69 508 ALA A CA 1
ATOM 4119 C C . ALA A 1 508 ? -14.436 4.048 32.725 1.00 86.69 508 ALA A C 1
ATOM 4121 O O . ALA A 1 508 ? -14.276 5.266 32.682 1.00 86.69 508 ALA A O 1
ATOM 4122 N N . ASP A 1 509 ? -13.436 3.175 32.664 1.00 86.38 509 ASP A N 1
ATOM 4123 C CA . ASP A 1 509 ? -12.023 3.539 32.643 1.00 86.38 509 ASP A CA 1
ATOM 4124 C C . ASP A 1 509 ? -11.258 2.663 31.649 1.00 86.38 509 ASP A C 1
ATOM 4126 O O . ASP A 1 509 ? -11.566 1.481 31.457 1.00 86.38 509 ASP A O 1
ATOM 4130 N N . LEU A 1 510 ? -10.246 3.235 31.006 1.00 79.38 510 LEU A N 1
ATOM 4131 C CA . LEU A 1 510 ? -9.452 2.534 30.014 1.00 79.38 510 LEU A CA 1
ATOM 4132 C C . LEU A 1 510 ? -8.309 1.787 30.703 1.00 79.38 510 LEU A C 1
ATOM 4134 O O . LEU A 1 510 ? -7.345 2.377 31.186 1.00 79.38 510 LEU A O 1
ATOM 4138 N N . ARG A 1 511 ? -8.368 0.456 30.704 1.00 68.38 511 ARG A N 1
ATOM 4139 C CA . ARG A 1 511 ? -7.228 -0.364 31.107 1.00 68.38 511 ARG A CA 1
ATOM 4140 C C . ARG A 1 511 ? -6.329 -0.562 29.895 1.00 68.38 511 ARG A C 1
ATOM 4142 O O . ARG A 1 511 ? -6.799 -0.894 28.811 1.00 68.38 511 ARG A O 1
ATOM 4149 N N . SER A 1 512 ? -5.024 -0.424 30.108 1.00 59.19 512 SER A N 1
ATOM 4150 C CA . SER A 1 512 ? -3.939 -0.805 29.186 1.00 59.19 512 SER A CA 1
ATOM 4151 C C . SER A 1 512 ? -3.625 0.077 27.970 1.00 59.19 512 SER A C 1
ATOM 4153 O O . SER A 1 512 ? -2.602 -0.192 27.345 1.00 59.19 512 SER A O 1
ATOM 4155 N N . ALA A 1 513 ? -4.368 1.152 27.672 1.00 61.06 513 ALA A N 1
ATOM 4156 C CA . ALA A 1 513 ? -3.875 2.144 26.706 1.00 61.06 513 ALA A CA 1
ATOM 4157 C C . ALA A 1 513 ? -3.311 3.384 27.398 1.00 61.06 513 ALA A C 1
ATOM 4159 O O . ALA A 1 513 ? -3.896 3.913 28.344 1.00 61.06 513 ALA A O 1
ATOM 4160 N N . THR A 1 514 ? -2.177 3.860 26.889 1.00 61.22 514 THR A N 1
ATOM 4161 C CA . THR A 1 514 ? -1.628 5.158 27.267 1.00 61.22 514 THR A CA 1
ATOM 4162 C C . THR A 1 514 ? -2.571 6.237 26.749 1.00 61.22 514 THR A C 1
ATOM 4164 O O . THR A 1 514 ? -2.705 6.428 25.540 1.00 61.22 514 THR A O 1
ATOM 4167 N N . ILE A 1 515 ? -3.252 6.925 27.663 1.00 69.62 515 ILE A N 1
ATOM 4168 C CA . ILE A 1 515 ? -3.969 8.157 27.337 1.00 69.62 515 ILE A CA 1
ATOM 4169 C C . ILE A 1 515 ? -2.919 9.250 27.197 1.00 69.62 515 ILE A C 1
ATOM 4171 O O . ILE A 1 515 ? -2.122 9.471 28.113 1.00 69.62 515 ILE A O 1
ATOM 4175 N N . GLY A 1 516 ? -2.893 9.920 26.052 1.00 76.56 516 GLY A N 1
ATOM 4176 C CA . GLY A 1 516 ? -1.880 10.931 25.810 1.00 76.56 516 GLY A CA 1
ATOM 4177 C C . GLY A 1 516 ? -1.726 11.338 24.358 1.00 76.56 516 GLY A C 1
ATOM 4178 O O . GLY A 1 516 ? -2.435 10.882 23.459 1.00 76.56 516 GLY A O 1
ATOM 4179 N N . VAL A 1 517 ? -0.777 12.247 24.171 1.00 80.31 517 VAL A N 1
ATOM 4180 C CA . VAL A 1 517 ? -0.342 12.753 22.877 1.00 80.31 517 VAL A CA 1
ATOM 4181 C C . VAL A 1 517 ? 1.149 12.487 22.764 1.00 80.31 517 VAL A C 1
ATOM 4183 O O . VAL A 1 517 ? 1.929 13.060 23.522 1.00 80.31 517 VAL A O 1
ATOM 4186 N N . ASP A 1 518 ? 1.540 11.679 21.788 1.00 85.62 518 ASP A N 1
ATOM 4187 C CA . ASP A 1 518 ? 2.941 11.469 21.441 1.00 85.62 518 ASP A CA 1
ATOM 4188 C C . ASP A 1 518 ? 3.266 12.201 20.154 1.00 85.62 518 ASP A C 1
ATOM 4190 O O . ASP A 1 518 ? 2.458 12.272 19.223 1.00 85.62 518 ASP A O 1
ATOM 4194 N N . THR A 1 519 ? 4.476 12.744 20.089 1.00 86.31 519 THR A N 1
ATOM 4195 C CA . THR A 1 519 ? 4.951 13.446 18.901 1.00 86.31 519 THR A CA 1
ATOM 4196 C C . THR A 1 519 ? 6.341 12.966 18.527 1.00 86.31 519 THR A C 1
ATOM 4198 O O . THR A 1 519 ? 7.251 12.935 19.350 1.00 86.31 519 THR A O 1
ATOM 4201 N N . CYS A 1 520 ? 6.503 12.613 17.256 1.00 90.88 520 CYS A N 1
ATOM 4202 C CA . CYS A 1 520 ? 7.788 12.350 16.628 1.00 90.88 520 CYS A CA 1
ATOM 4203 C C . CYS A 1 520 ? 7.860 13.197 15.353 1.00 90.88 520 CYS A C 1
ATOM 4205 O O . CYS A 1 520 ? 7.388 12.836 14.274 1.00 90.88 520 CYS A O 1
ATOM 4207 N N . GLY A 1 521 ? 8.397 14.399 15.506 1.00 90.12 521 GLY A N 1
ATOM 4208 C CA . GLY A 1 521 ? 8.524 15.400 14.457 1.00 90.12 521 GLY A CA 1
ATOM 4209 C C . GLY A 1 521 ? 7.179 15.919 14.048 1.00 90.12 521 GLY A C 1
ATOM 4210 O O . GLY A 1 521 ? 6.483 16.538 14.844 1.00 90.12 521 GLY A O 1
ATOM 4211 N N . SER A 1 522 ? 6.841 15.686 12.795 1.00 91.44 522 SER A N 1
ATOM 4212 C CA . SER A 1 522 ? 5.551 16.049 12.238 1.00 91.44 522 SER A CA 1
ATOM 4213 C C . SER A 1 522 ? 4.560 14.882 12.245 1.00 91.44 522 SER A C 1
ATOM 4215 O O . SER A 1 522 ? 3.485 14.991 11.646 1.00 91.44 522 SER A O 1
ATOM 4217 N N . THR A 1 523 ? 4.912 13.787 12.930 1.00 96.25 523 THR A N 1
ATOM 4218 C CA . THR A 1 523 ? 4.007 12.687 13.260 1.00 96.25 523 THR A CA 1
ATOM 4219 C C . THR A 1 523 ? 3.451 12.876 14.666 1.00 96.25 523 THR A C 1
ATOM 4221 O O . THR A 1 523 ? 4.204 13.141 15.604 1.00 96.25 523 THR A O 1
ATOM 4224 N N . GLN A 1 524 ? 2.140 12.722 14.810 1.00 96.44 524 GLN A N 1
ATOM 4225 C CA . GLN A 1 524 ? 1.426 12.815 16.075 1.00 96.44 524 GLN A CA 1
ATOM 4226 C C . GLN A 1 524 ? 0.514 11.604 16.240 1.00 96.44 524 GLN A C 1
ATOM 4228 O O . GLN A 1 524 ? -0.211 11.243 15.311 1.00 96.44 524 GLN A O 1
ATOM 4233 N N . TYR A 1 525 ? 0.529 11.023 17.432 1.00 96.94 525 TYR A N 1
ATOM 4234 C CA . TYR A 1 525 ? -0.432 10.023 17.868 1.00 96.94 525 TYR A CA 1
ATOM 4235 C C . TYR A 1 525 ? -1.208 10.558 19.071 1.00 96.94 525 TYR A C 1
ATOM 4237 O O . TYR A 1 525 ? -0.637 11.232 19.928 1.00 96.94 525 TYR A O 1
ATOM 4245 N N . THR A 1 526 ? -2.511 10.303 19.122 1.00 95.56 526 THR A N 1
ATOM 4246 C CA . THR A 1 526 ? -3.390 10.730 20.215 1.00 95.56 526 THR A CA 1
ATOM 4247 C C . THR A 1 526 ? -4.351 9.614 20.579 1.00 95.56 526 THR A C 1
ATOM 4249 O O . THR A 1 526 ? -4.940 9.031 19.674 1.00 95.56 526 THR A O 1
ATOM 4252 N N . CYS A 1 527 ? -4.567 9.370 21.870 1.00 94.75 527 CYS A N 1
ATOM 4253 C CA . CYS A 1 527 ? -5.605 8.465 22.362 1.00 94.75 527 CYS A CA 1
ATOM 4254 C C . CYS A 1 527 ? -6.251 9.063 23.615 1.00 94.75 527 CYS A C 1
ATOM 4256 O O . CYS A 1 527 ? -5.547 9.334 24.587 1.00 94.75 527 CYS A O 1
ATOM 4258 N N . ASN A 1 528 ? -7.566 9.285 23.591 1.00 93.06 528 ASN A N 1
ATOM 4259 C CA . ASN A 1 528 ? -8.309 9.937 24.672 1.00 93.06 528 ASN A CA 1
ATOM 4260 C C . ASN A 1 528 ? -9.636 9.226 24.943 1.00 93.06 528 ASN A C 1
ATOM 4262 O O . ASN A 1 528 ? -10.334 8.850 24.002 1.00 93.06 528 ASN A O 1
ATOM 4266 N N . LEU A 1 529 ? -9.999 9.106 26.221 1.00 93.25 529 LEU A N 1
ATOM 4267 C CA . LEU A 1 529 ? -11.311 8.646 26.671 1.00 93.25 529 LEU A CA 1
ATOM 4268 C C . LEU A 1 529 ? -12.061 9.825 27.301 1.00 93.25 529 LEU A C 1
ATOM 4270 O O . LEU A 1 529 ? -11.661 10.326 28.349 1.00 93.25 529 LEU A O 1
ATOM 4274 N N . ASP A 1 530 ? -13.156 10.233 26.671 1.00 92.44 530 ASP A N 1
ATOM 4275 C CA . ASP A 1 530 ? -14.036 11.297 27.143 1.00 92.44 530 ASP A CA 1
ATOM 4276 C C . ASP A 1 530 ? -15.331 10.680 27.698 1.00 92.44 530 ASP A C 1
ATOM 4278 O O . ASP A 1 530 ? -15.991 9.884 27.026 1.00 92.44 530 ASP A O 1
ATOM 4282 N N . ARG A 1 531 ? -15.749 11.067 28.908 1.00 91.12 531 ARG A N 1
ATOM 4283 C CA . ARG A 1 531 ? -17.092 10.746 29.416 1.00 91.12 531 ARG A CA 1
ATOM 4284 C C . ARG A 1 531 ? -18.076 11.793 28.898 1.00 91.12 531 ARG A C 1
ATOM 4286 O O . ARG A 1 531 ? -17.938 12.967 29.233 1.00 91.12 531 ARG A O 1
ATOM 4293 N N . ILE A 1 532 ? -19.046 11.376 28.085 1.00 92.12 532 ILE A N 1
ATOM 4294 C CA . ILE A 1 532 ? -20.084 12.276 27.558 1.00 92.12 532 ILE A CA 1
ATOM 4295 C C . ILE A 1 532 ? -21.132 12.525 28.645 1.00 92.12 532 ILE A C 1
ATOM 4297 O O . ILE A 1 532 ? -21.458 13.672 28.942 1.00 92.12 532 ILE A O 1
ATOM 4301 N N . ASP A 1 533 ? -21.628 11.448 29.257 1.00 92.38 533 ASP A N 1
ATOM 4302 C CA . ASP A 1 533 ? -22.587 11.487 30.360 1.00 92.38 533 ASP A CA 1
ATOM 4303 C C . ASP A 1 533 ? -22.466 10.231 31.253 1.00 92.38 533 ASP A C 1
ATOM 4305 O O . ASP A 1 533 ? -21.456 9.522 31.244 1.00 92.38 533 ASP A O 1
ATOM 4309 N N . GLU A 1 534 ? -23.467 9.955 32.090 1.00 91.88 534 GLU A N 1
ATOM 4310 C CA . GLU A 1 534 ? -23.447 8.800 32.994 1.00 91.88 534 GLU A CA 1
ATOM 4311 C C . GLU A 1 534 ? -23.557 7.438 32.293 1.00 91.88 534 GLU A C 1
ATOM 4313 O O . GLU A 1 534 ? -23.229 6.420 32.901 1.00 91.88 534 GLU A O 1
ATOM 4318 N N . ARG A 1 535 ? -24.010 7.409 31.038 1.00 95.12 535 ARG A N 1
ATOM 4319 C CA . ARG A 1 535 ? -24.290 6.212 30.233 1.00 95.12 535 ARG A CA 1
ATOM 4320 C C . ARG A 1 535 ? -23.522 6.178 28.917 1.00 95.12 535 ARG A C 1
ATOM 4322 O O . ARG A 1 535 ? -23.707 5.236 28.152 1.00 95.12 535 ARG A O 1
ATOM 4329 N N . GLN A 1 536 ? -22.704 7.183 28.629 1.00 95.75 536 GLN A N 1
ATOM 4330 C CA . GLN A 1 536 ? -21.981 7.285 27.371 1.00 95.75 536 GLN A CA 1
ATOM 4331 C C . GLN A 1 536 ? -20.525 7.676 27.577 1.00 95.75 536 GLN A C 1
ATOM 4333 O O . GLN A 1 536 ? -20.201 8.660 28.251 1.00 95.75 536 GLN A O 1
ATOM 4338 N N . VAL A 1 537 ? -19.646 6.936 26.910 1.00 95.94 537 VAL A N 1
ATOM 4339 C CA . VAL A 1 537 ? -18.227 7.273 26.783 1.00 95.94 537 VAL A CA 1
ATOM 4340 C C . VAL A 1 537 ? -17.812 7.297 25.322 1.00 95.94 537 VAL A C 1
ATOM 4342 O O . VAL A 1 537 ? -18.386 6.601 24.485 1.00 95.94 537 VAL A O 1
ATOM 4345 N N . LEU A 1 538 ? -16.804 8.105 25.020 1.00 96.12 538 LEU A N 1
ATOM 4346 C CA . LEU A 1 538 ? -16.242 8.261 23.692 1.00 96.12 538 LEU A CA 1
ATOM 4347 C C . LEU A 1 538 ? -14.732 8.089 23.752 1.00 96.12 538 LEU A C 1
ATOM 4349 O O . LEU A 1 538 ? -14.016 8.906 24.324 1.00 96.12 538 LEU A O 1
ATOM 4353 N N . LEU A 1 539 ? -14.252 7.033 23.114 1.00 95.81 539 LEU A N 1
ATOM 4354 C CA . LEU A 1 539 ? -12.836 6.788 22.908 1.00 95.81 539 LEU A CA 1
ATOM 4355 C C . LEU A 1 539 ? -12.443 7.304 21.527 1.00 95.81 539 LEU A C 1
ATOM 4357 O O . LEU A 1 539 ? -13.071 6.951 20.530 1.00 95.81 539 LEU A O 1
ATOM 4361 N N . ARG A 1 540 ? -11.415 8.146 21.457 1.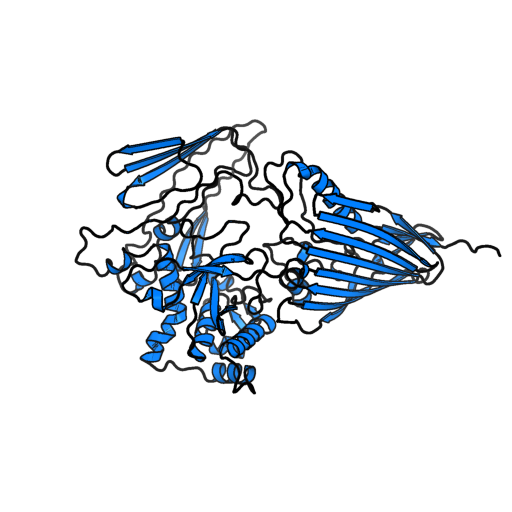00 96.56 540 ARG A N 1
ATOM 4362 C CA . ARG A 1 540 ? -10.854 8.669 20.207 1.00 96.56 540 ARG A CA 1
ATOM 4363 C C . ARG A 1 540 ? -9.394 8.276 20.109 1.00 96.56 540 ARG A C 1
ATOM 4365 O O . ARG A 1 540 ? -8.631 8.563 21.027 1.00 96.56 540 ARG A O 1
ATOM 4372 N N . SER A 1 541 ? -9.012 7.691 18.983 1.00 97.12 541 SER A N 1
ATOM 4373 C CA . SER A 1 541 ? -7.624 7.439 18.623 1.00 97.12 541 SER A CA 1
ATOM 4374 C C . SER A 1 541 ? -7.312 8.049 17.260 1.00 97.12 541 SER A C 1
ATOM 4376 O O . SER A 1 541 ? -8.140 8.036 16.348 1.00 97.12 541 SER A O 1
ATOM 4378 N N . GLY A 1 542 ? -6.147 8.671 17.134 1.00 97.56 542 GLY A N 1
ATOM 4379 C CA . GLY A 1 542 ? -5.785 9.457 15.963 1.00 97.56 542 GLY A CA 1
ATOM 4380 C C . GLY A 1 542 ? -4.300 9.373 15.667 1.00 97.56 542 GLY A C 1
ATOM 4381 O O . GLY A 1 542 ? -3.480 9.652 16.538 1.00 97.56 542 GLY A O 1
ATOM 4382 N N . LEU A 1 543 ? -3.962 9.054 14.420 1.00 97.69 543 LEU A N 1
ATOM 4383 C CA . LEU A 1 543 ? -2.610 9.102 13.879 1.00 97.69 543 LEU A CA 1
ATOM 4384 C C . LEU A 1 543 ? -2.560 10.133 12.753 1.00 97.69 543 LEU A C 1
ATOM 4386 O O . LEU A 1 543 ? -3.312 10.067 11.779 1.00 97.69 543 LEU A O 1
ATOM 4390 N N . ARG A 1 544 ? -1.626 11.073 12.858 1.00 97.56 544 ARG A N 1
ATOM 4391 C CA . ARG A 1 544 ? -1.376 12.082 11.833 1.00 97.56 544 ARG A CA 1
ATOM 4392 C C . ARG A 1 544 ? 0.089 12.074 11.441 1.00 97.56 544 ARG A C 1
ATOM 4394 O O . ARG A 1 544 ? 0.947 12.286 12.285 1.00 97.56 544 ARG A O 1
ATOM 4401 N N . VAL A 1 545 ? 0.362 11.911 10.153 1.00 97.00 545 VAL A N 1
ATOM 4402 C CA . VAL A 1 545 ? 1.701 11.979 9.558 1.00 97.00 545 VAL A CA 1
ATOM 4403 C C . VAL A 1 545 ? 1.706 13.126 8.558 1.00 97.00 545 VAL A C 1
ATOM 4405 O O . VAL A 1 545 ? 1.009 13.046 7.547 1.00 97.00 545 VAL A O 1
ATOM 4408 N N . ASN A 1 546 ? 2.471 14.190 8.819 1.00 94.81 546 ASN A N 1
ATOM 4409 C CA . ASN A 1 546 ? 2.604 15.287 7.853 1.00 94.81 546 ASN A CA 1
ATOM 4410 C C . ASN A 1 546 ? 3.870 15.148 6.988 1.00 94.81 546 ASN A C 1
ATOM 4412 O O . ASN A 1 546 ? 3.771 15.328 5.777 1.00 94.81 546 ASN A O 1
ATOM 4416 N N . ASP A 1 547 ? 5.018 14.761 7.563 1.00 93.62 547 ASP A N 1
ATOM 4417 C CA . ASP A 1 547 ? 6.218 14.399 6.795 1.00 93.62 547 ASP A CA 1
ATOM 4418 C C . ASP A 1 547 ? 6.432 12.890 6.787 1.00 93.62 547 ASP A C 1
ATOM 4420 O O . ASP A 1 547 ? 6.334 12.207 7.805 1.00 93.62 547 ASP A O 1
ATOM 4424 N N . VAL A 1 548 ? 6.789 12.369 5.616 1.00 93.94 548 VAL A N 1
ATOM 4425 C CA . VAL A 1 548 ? 6.945 10.927 5.401 1.00 93.94 548 VAL A CA 1
ATOM 4426 C C . VAL A 1 548 ? 8.322 10.389 5.780 1.00 93.94 548 VAL A C 1
ATOM 4428 O O . VAL A 1 548 ? 8.576 9.209 5.574 1.00 93.94 548 VAL A O 1
ATOM 4431 N N . ILE A 1 549 ? 9.226 11.230 6.286 1.00 95.12 549 ILE A N 1
ATOM 4432 C CA . ILE A 1 549 ? 10.593 10.843 6.652 1.00 95.12 549 ILE A CA 1
ATOM 4433 C C . ILE A 1 549 ? 10.817 11.177 8.120 1.00 95.12 549 ILE A C 1
ATOM 4435 O O . ILE A 1 549 ? 10.690 12.333 8.520 1.00 95.12 549 ILE A O 1
ATOM 4439 N N . VAL A 1 550 ? 11.203 10.172 8.900 1.00 95.81 550 VAL A N 1
ATOM 4440 C CA . VAL A 1 550 ? 11.669 10.340 10.276 1.00 95.81 550 VAL A CA 1
ATOM 4441 C C . VAL A 1 550 ? 13.172 10.054 10.299 1.00 95.81 550 VAL A C 1
ATOM 4443 O O . VAL A 1 550 ? 13.587 8.950 9.929 1.00 95.81 550 VAL A O 1
ATOM 4446 N N . PRO A 1 551 ? 14.007 11.035 10.675 1.00 94.94 551 PRO A N 1
ATOM 4447 C CA . PRO A 1 551 ? 15.452 10.868 10.659 1.00 94.94 551 PRO A CA 1
ATOM 4448 C C . PRO A 1 551 ? 15.907 9.949 11.809 1.00 94.94 551 PRO A C 1
ATOM 4450 O O . PRO A 1 551 ? 15.178 9.753 12.786 1.00 94.94 551 PRO A O 1
ATOM 4453 N N . VAL A 1 552 ? 17.097 9.355 11.677 1.00 94.25 552 VAL A N 1
ATOM 4454 C CA . VAL A 1 552 ? 17.599 8.292 12.576 1.00 94.25 552 VAL A CA 1
ATOM 4455 C C . VAL A 1 552 ? 17.659 8.756 14.032 1.00 94.25 552 VAL A C 1
ATOM 4457 O O . VAL A 1 552 ? 17.321 8.003 14.942 1.00 94.25 552 VAL A O 1
ATOM 4460 N N . GLU A 1 553 ? 17.993 10.024 14.261 1.00 95.38 553 GLU A N 1
ATOM 4461 C CA . GLU A 1 553 ? 18.137 10.631 15.587 1.00 95.38 553 GLU A CA 1
ATOM 4462 C C . GLU A 1 553 ? 16.824 10.626 16.382 1.00 95.38 553 GLU A C 1
ATOM 4464 O O . GLU A 1 553 ? 16.837 10.743 17.605 1.00 95.38 553 GLU A O 1
ATOM 4469 N N . ARG A 1 554 ? 15.684 10.466 15.698 1.00 96.50 554 ARG A N 1
ATOM 4470 C CA . ARG A 1 554 ? 14.344 10.416 16.295 1.00 96.50 554 ARG A CA 1
ATOM 4471 C C . ARG A 1 554 ? 13.743 9.018 16.324 1.00 96.50 554 ARG A C 1
ATOM 4473 O O . ARG A 1 554 ? 12.584 8.863 16.701 1.00 96.50 554 ARG A O 1
ATOM 4480 N N . ALA A 1 555 ? 14.506 7.989 15.956 1.00 95.88 555 ALA A N 1
ATOM 4481 C CA . ALA A 1 555 ? 14.009 6.619 15.914 1.00 95.88 555 ALA A CA 1
ATOM 4482 C C . ALA A 1 555 ? 13.465 6.154 17.276 1.00 95.88 555 ALA A C 1
ATOM 4484 O O . ALA A 1 555 ? 12.451 5.465 17.315 1.00 95.88 555 ALA A O 1
ATOM 4485 N N . ALA A 1 556 ? 14.083 6.565 18.391 1.00 96.50 556 ALA A N 1
ATOM 4486 C CA . ALA A 1 556 ? 13.611 6.220 19.735 1.00 96.50 556 ALA A CA 1
ATOM 4487 C C . ALA A 1 556 ? 12.234 6.834 20.056 1.00 96.50 556 ALA A C 1
ATOM 4489 O O . ALA A 1 556 ? 11.367 6.151 20.594 1.00 96.50 556 ALA A O 1
ATOM 4490 N N . GLU A 1 557 ? 12.009 8.096 19.674 1.00 96.56 557 GLU A N 1
ATOM 4491 C CA . GLU A 1 557 ? 10.703 8.756 19.815 1.00 96.56 557 GLU A CA 1
ATOM 4492 C C . GLU A 1 557 ? 9.641 8.075 18.947 1.00 96.56 557 GLU A C 1
ATOM 4494 O O . GLU A 1 557 ? 8.512 7.867 19.388 1.00 96.56 557 GLU A O 1
ATOM 4499 N N . LEU A 1 558 ? 10.007 7.697 17.716 1.00 97.06 558 LEU A N 1
ATOM 4500 C CA . LEU A 1 558 ? 9.116 6.962 16.824 1.00 97.06 558 LEU A CA 1
ATOM 4501 C C . LEU A 1 558 ? 8.750 5.600 17.413 1.00 97.06 558 LEU A C 1
ATOM 4503 O O . LEU A 1 558 ? 7.581 5.236 17.383 1.00 97.06 558 LEU A O 1
ATOM 4507 N N . GLN A 1 559 ? 9.714 4.862 17.970 1.00 96.81 559 GLN A N 1
ATOM 4508 C CA . GLN A 1 559 ? 9.439 3.567 18.590 1.00 96.81 559 GLN A CA 1
ATOM 4509 C C . GLN A 1 559 ? 8.409 3.698 19.717 1.00 96.81 559 GLN A C 1
ATOM 4511 O O . GLN A 1 559 ? 7.448 2.936 19.726 1.00 96.81 559 GLN A O 1
ATOM 4516 N N . LEU A 1 560 ? 8.562 4.687 20.604 1.00 94.94 560 LEU A N 1
ATOM 4517 C CA . LEU A 1 560 ? 7.602 4.938 21.682 1.00 94.94 560 LEU A CA 1
ATOM 4518 C C . LEU A 1 560 ? 6.197 5.251 21.136 1.00 94.94 560 LEU A C 1
ATOM 4520 O O . LEU A 1 560 ? 5.211 4.679 21.594 1.00 94.94 560 LEU A O 1
ATOM 4524 N N . LEU A 1 561 ? 6.111 6.104 20.110 1.00 96.12 561 LEU A N 1
ATOM 4525 C CA . LEU A 1 561 ? 4.849 6.433 19.439 1.00 96.12 561 LEU A CA 1
ATOM 4526 C C . LEU A 1 561 ? 4.178 5.181 18.849 1.00 96.12 561 LEU A C 1
ATOM 4528 O O . LEU A 1 561 ? 2.976 4.981 19.021 1.00 96.12 561 LEU A O 1
ATOM 4532 N N . LEU A 1 562 ? 4.948 4.323 18.171 1.00 95.75 562 LEU A N 1
ATOM 4533 C CA . LEU A 1 562 ? 4.448 3.068 17.605 1.00 95.75 562 LEU A CA 1
ATOM 4534 C C . LEU A 1 562 ? 3.991 2.097 18.702 1.00 95.75 562 LEU A C 1
ATOM 4536 O O . LEU A 1 562 ? 2.937 1.482 18.567 1.00 95.75 562 LEU A O 1
ATOM 4540 N N . GLU A 1 563 ? 4.747 1.973 19.795 1.00 94.38 563 GLU A N 1
ATOM 4541 C CA . GLU A 1 563 ? 4.390 1.138 20.948 1.00 94.38 563 GLU A CA 1
ATOM 4542 C C . GLU A 1 563 ? 3.069 1.586 21.587 1.00 94.38 563 GLU A C 1
ATOM 4544 O O . GLU A 1 563 ? 2.229 0.739 21.897 1.00 94.38 563 GLU A O 1
ATOM 4549 N N . HIS A 1 564 ? 2.838 2.895 21.723 1.00 93.62 564 HIS A N 1
ATOM 4550 C CA . HIS A 1 564 ? 1.572 3.436 22.224 1.00 93.62 564 HIS A CA 1
ATOM 4551 C C . HIS A 1 564 ? 0.400 3.186 21.266 1.00 93.62 564 HIS A C 1
ATOM 4553 O O . HIS A 1 564 ? -0.685 2.805 21.716 1.00 93.62 564 HIS A O 1
ATOM 4559 N N . GLY A 1 565 ? 0.614 3.317 19.955 1.00 94.12 565 GLY A N 1
ATOM 4560 C CA . GLY A 1 565 ? -0.384 2.946 18.949 1.00 94.12 565 GLY A CA 1
ATOM 4561 C C . GLY A 1 565 ? -0.755 1.458 19.006 1.00 94.12 565 GLY A C 1
ATOM 4562 O O . GLY A 1 565 ? -1.933 1.107 19.081 1.00 94.12 565 GLY A O 1
ATOM 4563 N N . HIS A 1 566 ? 0.246 0.575 19.084 1.00 93.94 566 HIS A N 1
ATOM 4564 C CA . HIS A 1 566 ? 0.056 -0.875 19.240 1.00 93.94 566 HIS A CA 1
ATOM 4565 C C . HIS A 1 566 ? -0.561 -1.264 20.595 1.00 93.94 566 HIS A C 1
ATOM 4567 O O . HIS A 1 566 ? -1.227 -2.295 20.716 1.00 93.94 566 HIS A O 1
ATOM 4573 N N . ALA A 1 567 ? -0.339 -0.476 21.649 1.00 92.44 567 ALA A N 1
ATOM 4574 C CA . ALA A 1 567 ? -0.998 -0.665 22.941 1.00 92.44 567 ALA A CA 1
ATOM 4575 C C . ALA A 1 567 ? -2.490 -0.306 22.872 1.00 92.44 567 ALA A C 1
ATOM 4577 O O . ALA A 1 567 ? -3.318 -1.072 23.358 1.00 92.44 567 ALA A O 1
ATOM 4578 N N . ALA A 1 568 ? -2.854 0.797 22.213 1.00 91.88 568 ALA A N 1
ATOM 4579 C CA . ALA A 1 568 ? -4.256 1.179 22.053 1.00 91.88 568 ALA A CA 1
ATOM 4580 C C . ALA A 1 568 ? -5.058 0.204 21.188 1.00 91.88 568 ALA A C 1
ATOM 4582 O O . ALA A 1 568 ? -6.219 -0.058 21.490 1.00 91.88 568 ALA A O 1
ATOM 4583 N N . ALA A 1 569 ? -4.429 -0.420 20.189 1.00 92.75 569 ALA A N 1
ATOM 4584 C CA . ALA A 1 569 ? -5.039 -1.506 19.423 1.00 92.75 569 ALA A CA 1
ATOM 4585 C C . ALA A 1 569 ? -5.376 -2.751 20.274 1.00 92.75 569 ALA A C 1
ATOM 4587 O O . ALA A 1 569 ? -6.019 -3.665 19.768 1.00 92.75 569 ALA A O 1
ATOM 4588 N N . ARG A 1 570 ? -4.961 -2.802 21.550 1.00 93.50 570 ARG A N 1
ATOM 4589 C CA . ARG A 1 570 ? -5.253 -3.862 22.535 1.00 93.50 570 ARG A CA 1
ATOM 4590 C C . ARG A 1 570 ? -5.995 -3.328 23.769 1.00 93.50 570 ARG A C 1
ATOM 4592 O O . ARG A 1 570 ? -5.931 -3.931 24.838 1.00 93.50 570 ARG A O 1
ATOM 4599 N N . ALA A 1 571 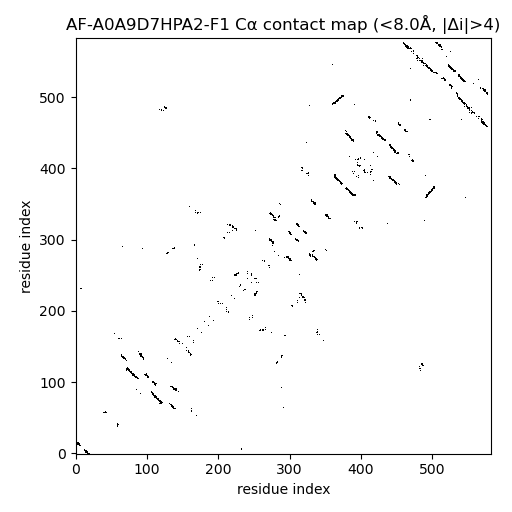? -6.630 -2.161 23.650 1.00 92.81 571 ALA A N 1
ATOM 4600 C CA . ALA A 1 571 ? -7.293 -1.503 24.767 1.00 92.81 571 ALA A CA 1
ATOM 4601 C C . ALA A 1 571 ? -8.441 -2.352 25.335 1.00 92.81 571 ALA A C 1
ATOM 4603 O O . ALA A 1 571 ? -9.178 -3.010 24.603 1.00 92.81 571 ALA A O 1
ATOM 4604 N N . VAL A 1 572 ? -8.637 -2.268 26.652 1.00 94.69 572 VAL A N 1
ATOM 4605 C CA . VAL A 1 572 ? -9.757 -2.904 27.350 1.00 94.69 572 VAL A CA 1
ATOM 4606 C C . VAL A 1 572 ? -10.481 -1.840 28.161 1.00 94.69 572 VAL A C 1
ATOM 4608 O O . VAL A 1 572 ? -9.881 -1.185 29.012 1.00 94.69 572 VAL A O 1
ATOM 4611 N N . LEU A 1 573 ? -11.780 -1.674 27.934 1.00 94.62 573 LEU A N 1
ATOM 4612 C CA . LEU A 1 573 ? -12.607 -0.768 28.722 1.00 94.62 573 LEU A CA 1
ATOM 4613 C C . LEU A 1 573 ? -13.114 -1.507 29.964 1.00 94.62 573 LEU A C 1
ATOM 4615 O O . LEU A 1 573 ? -13.877 -2.468 29.867 1.00 94.62 573 LEU A O 1
ATOM 4619 N N . ALA A 1 574 ? -12.682 -1.071 31.142 1.00 94.19 574 ALA A N 1
ATOM 4620 C CA . ALA A 1 574 ? -13.234 -1.542 32.401 1.00 94.19 574 ALA A CA 1
ATOM 4621 C C . ALA A 1 574 ? -14.497 -0.755 32.730 1.00 94.19 574 ALA A C 1
ATOM 4623 O O . ALA A 1 574 ? -14.497 0.470 32.686 1.00 94.19 574 ALA A O 1
ATOM 4624 N N . ILE A 1 575 ? -15.561 -1.468 33.078 1.00 94.50 575 ILE A N 1
ATOM 4625 C CA . ILE A 1 575 ? -16.887 -0.906 33.314 1.00 94.50 575 ILE A CA 1
ATOM 4626 C C . ILE A 1 575 ? -17.329 -1.327 34.711 1.00 94.50 575 ILE A C 1
ATOM 4628 O O . ILE A 1 575 ? -17.230 -2.500 35.078 1.00 94.50 575 ILE A O 1
ATOM 4632 N N . ARG A 1 576 ? -17.842 -0.386 35.494 1.00 93.31 576 ARG A N 1
ATOM 4633 C CA . ARG A 1 576 ? -18.421 -0.630 36.812 1.00 93.31 576 ARG A CA 1
ATOM 4634 C C . ARG A 1 576 ? -19.790 0.024 36.889 1.00 93.31 576 ARG A C 1
ATOM 4636 O O . ARG A 1 576 ? -19.936 1.163 36.463 1.00 93.31 576 ARG A O 1
ATOM 4643 N N . ALA A 1 577 ? -20.786 -0.650 37.455 1.00 89.81 577 ALA A N 1
ATOM 4644 C CA . ALA A 1 577 ? -22.074 0.001 37.694 1.00 89.81 577 ALA A CA 1
ATOM 4645 C C . ALA A 1 577 ? -21.875 1.208 38.627 1.00 89.81 577 ALA A C 1
ATOM 4647 O O . ALA A 1 577 ? -21.204 1.101 39.661 1.00 89.81 577 ALA A O 1
ATOM 4648 N N . ALA A 1 578 ? -22.434 2.364 38.264 1.00 85.88 578 ALA A N 1
ATOM 4649 C CA . ALA A 1 578 ? -22.396 3.518 39.149 1.00 85.88 578 ALA A CA 1
ATOM 4650 C C . ALA A 1 578 ? -23.225 3.201 40.402 1.00 85.88 578 ALA A C 1
ATOM 4652 O O . ALA A 1 578 ? -24.335 2.670 40.308 1.00 85.88 578 ALA A O 1
ATOM 4653 N N . LYS A 1 579 ? -22.694 3.514 41.590 1.00 76.94 579 LYS A N 1
ATOM 4654 C CA . LYS A 1 579 ? -23.505 3.439 42.809 1.00 76.94 579 LYS A CA 1
ATOM 4655 C C . LYS A 1 579 ? -24.633 4.466 42.693 1.00 76.94 579 LYS A C 1
ATOM 4657 O O . LYS A 1 579 ? -24.343 5.580 42.254 1.00 76.94 579 LYS A O 1
ATOM 4662 N N . PRO A 1 580 ? -25.872 4.134 43.094 1.00 68.25 580 PRO A N 1
ATOM 4663 C CA . PRO A 1 580 ? -26.916 5.140 43.190 1.00 68.25 580 PRO A CA 1
ATOM 4664 C C . PRO A 1 580 ? -26.405 6.254 44.105 1.00 68.25 580 PRO A C 1
ATOM 4666 O O . PRO A 1 580 ? -25.991 6.000 45.238 1.00 68.25 580 PRO A O 1
ATOM 4669 N N . THR A 1 581 ? -26.346 7.471 43.579 1.00 59.22 581 THR A N 1
ATOM 4670 C CA . THR A 1 581 ? -26.167 8.668 44.388 1.00 59.22 581 THR A CA 1
ATOM 4671 C C . THR A 1 581 ? -27.419 8.788 45.247 1.00 59.22 581 THR A C 1
ATOM 4673 O O . THR A 1 581 ? -28.495 9.080 44.729 1.00 59.22 581 THR A O 1
ATOM 4676 N N . ASP A 1 582 ? -27.300 8.468 46.540 1.00 50.47 582 ASP A N 1
ATOM 4677 C CA . ASP A 1 582 ? -28.366 8.761 47.499 1.00 50.47 582 ASP A CA 1
ATOM 4678 C C . ASP A 1 582 ? -28.661 10.275 47.429 1.00 50.47 582 ASP A C 1
ATOM 4680 O O . ASP A 1 582 ? -27.707 11.064 47.438 1.00 50.47 582 ASP A O 1
ATOM 4684 N N . PRO A 1 583 ? -29.938 10.672 47.274 1.00 50.12 583 PRO A N 1
ATOM 4685 C CA . PRO A 1 583 ? -30.341 12.058 47.036 1.00 50.12 583 PRO A CA 1
ATOM 4686 C C . PRO A 1 583 ? -30.082 13.009 48.209 1.00 50.12 583 PRO A C 1
ATOM 4688 O O . PRO A 1 583 ? -30.129 12.563 49.381 1.00 50.12 583 PRO A O 1
#

Radius of gyration: 28.89 Å; Cα contacts (8 Å, |Δi|>4): 1134; chains: 1; bounding box: 75×48×92 Å

Sequence (583 aa):
MQRAKVRTPITNEEAWSYSLDVAGIRTGDVVEFRWKYMVPYDLNAPRSYGWRARYWVDNWSRLTSWRVFFHGTLPIRAQRTEIVYHRRQGLALMGWPATERHEEGDAIRCTWHMEDLPACMDEVNARPASFPPHRGTPRNRMTHVTGDVTTSVVSLFSSRIGCMCCVSERTRRSGGSRWRARTYPIIRTSCSRTSYASTTLGQGQEPVARRIERIHERIATRFTFEPDNAWYENDHWTGRPRMGDQVNESRLRAISRYDLYAKIIDHYFVDYTSAYVLDARVGRMDDRYISPLWGNEFLLAVRDGDGLLWMHPKCSRSGLMANEFPFYWQGTSALLNNLALLVSDGPVLPVFTDLPIAPPHENVRTVHFEMEVDLAQRTVHAHVRVLLTGQFSTLGRASYLFNEVDSTVLSAYGHRPDHSPHARLIDQRMAPLQTDPPFRQAIEMELDLSQALSATGEDTWQLDLSGLLEHALPEGFRAAGRDLPFHWDFAQRDELSIQVGFDRPVDADLRSATIGVDTCGSTQYTCNLDRIDERQVLLRSGLRVNDVIVPVERAAELQLLLEHGHAAARAVLAIRAAKPTDP